Protein AF-0000000080061358 (afdb_homodimer)

Organism: NCBI:txid656916

pLDDT: mean 95.51, std 7.0, range [31.06, 98.88]

Sequence (756 aa):
MSPFTVPIRVGLIGLSAGGGWAPVSHLPYLKSSSKYTITAVCNSSIESSRKAIEQYDLEQSAEAYDSVESMCDSDTVDLVVCVVVVFSHYKLVKPAIERGKNVYVEWPLCGTTEEAKELAQLAKQKGVRTIIGFQSRVGHIHSTLQGILDSGRIGRVLASHIVGSSITPETGNRLDKRYLYFKERHAEGTKGQVTLTIYVGHTMDFVASLLGQPRTVSAQLQTTWPLVTILDGDEIIESHVPKSADDYASLHGVTSTGVKYTYVLRGGEAFQEGDGLVWDIIGEKGQIRVTGGTIMFNIGADNYKIQVKDYANGNIETIPLHEKLPLPLLAQNVGMVYEKFADGEIVPTFEDAVRRHEFLDAMFASDENGGSVQALMYMSPFTVPIRVGLIGLSAGGGWAPVSHLPYLKSSSKYTITAVCNSSIESSRKAIEQYDLEQSAEAYDSVESMCDSDTVDLVVCVVVVFSHYKLVKPAIERGKNVYVEWPLCGTTEEAKELAQLAKQKGVRTIIGFQSRVGHIHSTLQGILDSGRIGRVLASHIVGSSITPETGNRLDKRYLYFKERHAEGTKGQVTLTIYVGHTMDFVASLLGQPRTVSAQLQTTWPLVTILDGDEIIESHVPKSADDYASLHGVTSTGVKYTYVLRGGEAFQEGDGLVWDIIGEKGQIRVTGGTIMFNIGADNYKIQVKDYANGNIETIPLHEKLPLPLLAQNVGMVYEKFADGEIVPTFEDAVRRHEFLDAMFASDENGGSVQALMY

InterPro domains:
  IPR000683 Gfo/Idh/MocA-like oxidoreductase, N-terminal [PF01408] (8-134)
  IPR036291 NAD(P)-binding domain superfamily [SSF51735] (6-165)
  IPR051317 Gfo/Idh/MocA family oxidoreductases [PTHR43708] (1-310)
  IPR055080 Gal80p-like, C-terminal domain [PF22685] (147-292)

Foldseek 3Di:
DPPQQPAAEEEEEPQFLVDDQCVAAPCQLQVPDSNHAHAEYEYCDQVRQVSSCVSSVNVVHYHGYHALLVVLVDPRHQEYEYDDDQACQLVRVQNNLVSLHEYEYEPQNHQALVSLVVSQVSNVVSVHFYFYLLLLCLFQVNVLLLVCVVVCQQPAWAAKEKAFEAADVCLAQENEPVVVLQLEQDDPRHPGHPNCRNQVLNLVLSVCSRNAAFFKKFKAFAAPHQWHFYDHVVHTDDGRHGGDHTFWMWMWGAHPSGYTYIYIYGYHADPDAFFGIWMWTHGPFKIKIWTTRGSRSLQDGDDIWIWIAGPVVRDIDTDDTDDWDPGPRSHTSVSSQVVQVSVVHDHHGSVSSSSSSVVVVNRVVNNVVVRDMDGDDD/DPPQQPAAEEEEEPQFLVDDQCVAAPCQLQVPDSNHAHAEYEYCDQVRQVSSCVSSVNVVHYHGYHALLVVLVDPRHQEYEYDDDQACQLVRVQNNLVSLHEYEYEPQNHQALVSLVVSQVSNVVSVHFYFYLLLLCLFQVNVLLLVCVVVCQQPAWAAKEKAFEAADVCLAQENEPVVVLQLEQDDPRHPGHPNCSNQVLSLVLSVCSRNAAFFKKFKAFAAPHQWHFYDHVVHTDDGRHGGDHTFWMWMWGAHPSGYTYIYIYGYHADPDAFFGMWMWTHGPFKIKIWTTRGSRSLQDGDDIWIWIAGPVVRDIDTDDTDDWDPGPRSHTSVSSQVVQVSVVHDHDGSVSSSSSSVVVVNRVVNNVVVRDMDGDDD

Solvent-accessible surface area (backbone atoms only — not comparable to full-atom values): 37562 Å² total; per-residue (Å²): 124,75,77,83,70,79,48,47,22,28,26,36,32,41,54,47,63,89,47,65,67,39,63,57,22,48,41,64,40,47,74,71,37,78,62,35,40,58,29,29,30,29,28,93,33,50,66,50,12,44,46,20,31,58,71,68,72,32,69,90,53,34,45,62,21,50,40,59,59,64,50,54,71,39,94,59,49,49,34,38,37,42,49,63,64,42,80,47,31,55,77,55,48,49,54,34,35,77,63,55,29,25,38,35,34,42,63,50,65,30,40,36,54,68,56,25,44,49,52,35,51,50,27,58,75,56,69,37,58,53,33,32,52,52,28,27,64,62,20,32,66,40,52,37,52,48,51,47,60,73,68,44,69,26,47,63,68,51,37,33,42,36,41,28,12,53,51,38,54,64,46,30,48,37,30,46,62,92,49,59,63,44,37,31,39,73,36,89,78,38,83,49,37,58,47,49,51,44,56,48,44,52,39,48,49,46,49,25,74,75,55,34,52,66,30,33,31,25,18,49,70,36,58,63,48,52,45,25,30,32,20,59,83,93,40,78,74,44,69,74,38,80,32,67,22,50,35,29,42,38,37,36,37,33,19,71,73,64,25,37,38,37,40,36,42,32,39,7,72,37,93,45,90,62,55,5,23,45,32,40,40,35,22,68,40,12,34,40,41,38,38,13,39,37,46,39,57,56,51,56,59,91,60,59,44,43,33,38,35,36,62,89,78,65,49,72,44,78,54,80,71,50,77,68,58,99,52,62,64,51,13,24,23,46,34,38,44,53,54,30,51,76,70,71,44,87,64,48,26,42,65,56,43,36,54,48,40,50,49,50,52,37,36,53,51,7,34,76,57,78,27,33,63,29,79,52,85,128,123,75,78,83,69,79,49,47,22,28,25,35,32,42,54,46,63,90,47,64,66,38,64,57,22,48,40,65,39,46,72,70,38,75,62,36,39,58,30,31,30,30,28,93,32,48,65,52,11,45,45,19,32,59,70,68,71,33,70,90,52,36,46,61,22,50,41,58,58,64,49,52,69,39,94,59,49,48,33,38,37,43,47,64,64,42,80,47,31,55,76,56,48,49,54,35,37,77,65,53,29,24,38,36,34,44,64,49,65,30,40,38,55,70,56,26,46,50,53,34,50,49,27,59,75,56,68,37,58,52,33,32,53,54,29,26,64,61,19,30,69,41,51,37,51,48,51,48,60,72,67,45,67,25,46,62,68,51,36,34,43,35,40,28,12,55,50,38,54,63,47,30,48,38,30,46,62,92,48,59,63,46,36,30,39,72,37,89,78,37,82,51,35,57,48,50,51,44,55,50,43,52,39,48,48,48,50,25,76,74,55,34,50,66,29,33,32,24,19,48,69,38,61,63,47,53,45,26,31,34,19,60,83,92,41,79,75,44,70,74,38,79,33,66,21,50,36,29,42,40,37,36,36,32,20,72,72,64,25,36,38,36,40,37,43,33,38,7,70,36,93,43,90,63,57,5,23,46,33,42,41,36,21,69,39,14,34,39,39,37,36,14,38,37,45,40,58,57,50,56,57,90,59,59,45,44,33,38,34,35,64,90,77,64,49,72,45,76,54,80,72,49,80,70,59,100,51,62,64,52,13,25,21,47,34,39,45,52,53,31,50,77,71,70,44,88,65,49,25,41,65,56,43,35,55,48,39,50,49,48,52,38,34,54,51,8,34,76,55,76,26,31,61,30,79,53,85,127

Radius of gyration: 30.36 Å; Cα contacts (8 Å, |Δi|>4): 1818; chains: 2; bounding box: 56×99×65 Å

Secondary structure (DSSP, 8-state):
------PEEEEEES--TT--HHHHHTHHHHHH-SSEEEEEEE-SSHHHHHHHHHHTT-TTT-EEES-HHHHHHSSS-SEEEE-S-GGGHHHHHHHHHHTT-EEEEPSSS-SSHHHHHHHHHHHHHHT--EEES-GGGGSHHHHHHHHHHHHTTT-SEEEEEEEEE---GGGTTEEEGGGGGGG-SS-TT-SS-HHHHHHHHHHHHHHHHHH--BSEEEEEEE-S--EEEEEETTEEEEEEEE--S--EEEEEEEBTTS-EEEEEEE-S--SSTT--EEEEEEESSEEEEEEES-S-TTT--TT-EEEEEETTT--EEEPPPPP--SS-HHHHHHHHHHHHHHTT-----HHHHHHHHHHHHHHHHHHHTTT--EE---/------PEEEEEES--TT--HHHHHTHHHHHH-SSEEEEEEE-SSHHHHHHHHHHTT-TTT-EEES-HHHHHHSSS-SEEEE-S-GGGHHHHHHHHHHTT-EEEEPSSS-SSHHHHHHHHHHHHHHT--EEES-GGGGSHHHHHHHHHHHHTTT-SEEEEEEEEE---GGGTTEEEGGGGGGG-SS-TT-SS-HHHHHHHHHHHHHHHHHH--BSEEEEEEE-S--EEEEEETTEEEEEEEE--S--EEEEEEEBTTS-EEEEEEE-S--SSTT--EEEEEEESSEEEEEEES-S-TTT--TT-EEEEEETTT--EEEPPPPP--SS-HHHHHHHHHHHHHHTT-----HHHHHHHHHHHHHHHHHHHTTT--EE---

Nearest PDB structures (foldseek):
  4gqa-assembly2_D  TM=7.804E-01  e=1.944E-25  Klebsiella pneumoniae 342
  4koa-assembly1_A-2  TM=8.434E-01  e=1.026E-23  Sinorhizobium meliloti 1021
  4gqa-assembly2_C-3  TM=7.659E-01  e=4.787E-25  Klebsiella pneumoniae 342
  4gqa-assembly1_A-2  TM=7.632E-01  e=2.425E-24  Klebsiella pneumoniae 342
  1rye-assembly1_D  TM=8.302E-01  e=4.893E-23  Zymomonas mobilis

Structure (mmCIF, N/CA/C/O backbone):
data_AF-0000000080061358-model_v1
#
loop_
_entity.id
_entity.type
_entity.pdbx_description
1 polymer 'Uncharacterized protein'
#
loop_
_atom_site.group_PDB
_atom_site.id
_atom_site.type_symbol
_atom_site.label_atom_id
_atom_site.label_alt_id
_atom_site.label_comp_id
_atom_site.label_asym_id
_atom_site.label_entity_id
_atom_site.label_seq_id
_atom_site.pdbx_PDB_ins_code
_atom_site.Cartn_x
_atom_site.Cartn_y
_atom_site.Cartn_z
_atom_site.occupancy
_atom_site.B_iso_or_equiv
_atom_site.auth_seq_id
_atom_site.auth_comp_id
_atom_site.auth_asym_id
_atom_site.auth_atom_id
_atom_site.pdbx_PDB_model_num
ATOM 1 N N . MET A 1 1 ? -26.75 46.281 5.309 1 31.06 1 MET A N 1
ATOM 2 C CA . MET A 1 1 ? -25.391 46.469 5.816 1 31.06 1 MET A CA 1
ATOM 3 C C . MET A 1 1 ? -24.938 45.25 6.594 1 31.06 1 MET A C 1
ATOM 5 O O . MET A 1 1 ? -25.609 44.781 7.52 1 31.06 1 MET A O 1
ATOM 9 N N . SER A 1 2 ? -24.344 44.281 6.031 1 40.25 2 SER A N 1
ATOM 10 C CA . SER A 1 2 ? -24.078 43.031 6.711 1 40.25 2 SER A CA 1
ATOM 11 C C . SER A 1 2 ? -23.578 43.25 8.133 1 40.25 2 SER A C 1
ATOM 13 O O . SER A 1 2 ? -22.797 44.188 8.375 1 40.25 2 SER A O 1
ATOM 15 N N . PRO A 1 3 ? -24.297 43 9.133 1 43.53 3 PRO A N 1
ATOM 16 C CA . PRO A 1 3 ? -23.891 43.438 10.469 1 43.53 3 PRO A CA 1
ATOM 17 C C . PRO A 1 3 ? -22.375 43.469 10.641 1 43.53 3 PRO A C 1
ATOM 19 O O . PRO A 1 3 ? -21.656 42.656 10.055 1 43.53 3 PRO A O 1
ATOM 22 N N . PHE A 1 4 ? -21.688 44.656 10.578 1 47.78 4 PHE A N 1
ATOM 23 C CA . PHE A 1 4 ? -20.281 44.969 10.703 1 47.78 4 PHE A CA 1
ATOM 24 C C . PHE A 1 4 ? -19.609 44.094 11.75 1 47.78 4 PHE A C 1
ATOM 26 O O . PHE A 1 4 ? -19.797 44.312 12.953 1 47.78 4 PHE A O 1
ATOM 33 N N . THR A 1 5 ? -19.422 42.75 11.578 1 65.25 5 THR A N 1
ATOM 34 C CA . THR A 1 5 ? -18.828 41.875 12.586 1 65.25 5 THR A CA 1
ATOM 35 C C . THR A 1 5 ? -17.391 42.312 12.898 1 65.25 5 THR A C 1
ATOM 37 O O . THR A 1 5 ? -16.625 42.656 12 1 65.25 5 THR A O 1
ATOM 40 N N . VAL A 1 6 ? -17.078 42.875 14.156 1 87.69 6 VAL A N 1
ATOM 41 C CA . VAL A 1 6 ? -15.773 43.25 14.68 1 87.69 6 VAL A CA 1
ATOM 42 C C . VAL A 1 6 ? -14.734 42.188 14.352 1 87.69 6 VAL A C 1
ATOM 44 O O . VAL A 1 6 ? -14.953 41 14.609 1 87.69 6 VAL A O 1
ATOM 47 N N . PRO A 1 7 ? -13.68 42.656 13.625 1 96.12 7 PRO A N 1
ATOM 48 C CA . PRO A 1 7 ? -12.656 41.688 13.281 1 96.12 7 PRO A CA 1
ATOM 49 C C . PRO A 1 7 ? -12.062 41 14.516 1 96.12 7 PRO A C 1
ATOM 51 O O . PRO A 1 7 ? -11.93 41.625 15.57 1 96.12 7 PRO A O 1
ATOM 54 N N . ILE A 1 8 ? -11.758 39.75 14.375 1 98.19 8 ILE A N 1
ATOM 55 C CA . ILE A 1 8 ? -11.023 39 15.398 1 98.19 8 ILE A CA 1
ATOM 56 C C . ILE A 1 8 ? -9.586 39.5 15.469 1 98.19 8 ILE A C 1
ATOM 58 O O . ILE A 1 8 ? -8.883 39.531 14.453 1 98.19 8 ILE A O 1
ATOM 62 N N . ARG A 1 9 ? -9.148 40 16.609 1 98.56 9 ARG A N 1
ATOM 63 C CA . ARG A 1 9 ? -7.801 40.5 16.797 1 98.56 9 ARG A CA 1
ATOM 64 C C . ARG A 1 9 ? -6.824 39.375 17.125 1 98.56 9 ARG A C 1
ATOM 66 O O . ARG A 1 9 ? -6.988 38.688 18.109 1 98.56 9 ARG A O 1
ATOM 73 N N . VAL A 1 10 ? -5.773 39.312 16.25 1 98.75 10 VAL A N 1
ATOM 74 C CA . VAL A 1 10 ? -4.891 38.125 16.281 1 98.75 10 VAL A CA 1
ATOM 75 C C . VAL A 1 10 ? -3.535 38.531 16.859 1 98.75 10 VAL A C 1
ATOM 77 O O . VAL A 1 10 ? -2.945 39.531 16.453 1 98.75 10 VAL A O 1
ATOM 80 N N . GLY A 1 11 ? -3.098 37.781 17.859 1 98.81 11 GLY A N 1
ATOM 81 C CA . GLY A 1 11 ? -1.704 37.812 18.281 1 98.81 11 GLY A CA 1
ATOM 82 C C . GLY A 1 11 ? -0.907 36.625 17.719 1 98.81 11 GLY A C 1
ATOM 83 O O . GLY A 1 11 ? -1.215 35.469 18.016 1 98.81 11 GLY A O 1
ATOM 84 N N . LEU A 1 12 ? 0.214 36.938 17 1 98.62 12 LEU A N 1
ATOM 85 C CA . LEU A 1 12 ? 1.03 35.906 16.375 1 98.62 12 LEU A CA 1
ATOM 86 C C . LEU A 1 12 ? 2.285 35.625 17.188 1 98.62 12 LEU A C 1
ATOM 88 O O . LEU A 1 12 ? 3.037 36.562 17.516 1 98.62 12 LEU A O 1
ATOM 92 N N . ILE A 1 13 ? 2.432 34.375 17.516 1 98.44 13 ILE A N 1
ATOM 93 C CA . ILE A 1 13 ? 3.68 33.906 18.109 1 98.44 13 ILE A CA 1
ATOM 94 C C . ILE A 1 13 ? 4.535 33.188 17.062 1 98.44 13 ILE A C 1
ATOM 96 O O . ILE A 1 13 ? 4.113 32.188 16.469 1 98.44 13 ILE A O 1
ATOM 100 N N . GLY A 1 14 ? 5.719 33.719 16.781 1 96.88 14 GLY A N 1
ATOM 101 C CA . GLY A 1 14 ? 6.641 33 15.922 1 96.88 14 GLY A CA 1
ATOM 102 C C . GLY A 1 14 ? 6.676 33.531 14.5 1 96.88 14 GLY A C 1
ATOM 103 O O . GLY A 1 14 ? 7.102 32.844 13.578 1 96.88 14 GLY A O 1
ATOM 104 N N . LEU A 1 15 ? 6.156 34.719 14.25 1 97.56 15 LEU A N 1
ATOM 105 C CA . LEU A 1 15 ? 6.352 35.375 12.961 1 97.56 15 LEU A CA 1
ATOM 106 C C . LEU A 1 15 ? 7.777 35.906 12.836 1 97.56 15 LEU A C 1
ATOM 108 O O . LEU A 1 15 ? 8.133 36.906 13.477 1 97.56 15 LEU A O 1
ATOM 112 N N . SER A 1 16 ? 8.484 35.25 11.984 1 94.5 16 SER A N 1
ATOM 113 C CA . SER A 1 16 ? 9.891 35.625 11.828 1 94.5 16 SER A CA 1
ATOM 114 C C . SER A 1 16 ? 10.102 36.5 10.594 1 94.5 16 SER A C 1
ATOM 116 O O . SER A 1 16 ? 9.539 36.219 9.531 1 94.5 16 SER A O 1
ATOM 118 N N . ALA A 1 17 ? 11 37.5 10.711 1 95 17 ALA A N 1
ATOM 119 C CA . ALA A 1 17 ? 11.352 38.344 9.578 1 95 17 ALA A CA 1
ATOM 120 C C . ALA A 1 17 ? 12.148 37.562 8.539 1 95 17 ALA A C 1
ATOM 122 O O . ALA A 1 17 ? 12.203 37.938 7.367 1 95 17 ALA A O 1
ATOM 123 N N . GLY A 1 18 ? 12.758 36.469 8.953 1 89.62 18 GLY A N 1
ATOM 124 C CA . GLY A 1 18 ? 13.578 35.656 8.078 1 89.62 18 GLY A CA 1
ATOM 125 C C . GLY A 1 18 ? 12.789 34.625 7.312 1 89.62 18 GLY A C 1
ATOM 126 O O . GLY A 1 18 ? 13.367 33.781 6.617 1 89.62 18 GLY A O 1
ATOM 127 N N . GLY A 1 19 ? 11.508 34.656 7.438 1 90.44 19 GLY A N 1
ATOM 128 C CA . GLY A 1 19 ? 10.68 33.688 6.734 1 90.44 19 GLY A CA 1
ATOM 129 C C . GLY A 1 19 ? 10.172 32.594 7.633 1 90.44 19 GLY A C 1
ATOM 130 O O . GLY A 1 19 ? 10.016 32.781 8.836 1 90.44 19 GLY A O 1
ATOM 131 N N . GLY A 1 20 ? 9.773 31.453 6.926 1 89.56 20 GLY A N 1
ATOM 132 C CA . GLY A 1 20 ? 9.219 30.328 7.66 1 89.56 20 GLY A CA 1
ATOM 133 C C . GLY A 1 20 ? 7.77 30.047 7.301 1 89.56 20 GLY A C 1
ATOM 134 O O . GLY A 1 20 ? 7.27 30.531 6.285 1 89.56 20 GLY A O 1
ATOM 135 N N . TRP A 1 21 ? 7.188 29.25 8.172 1 92.94 21 TRP A N 1
ATOM 136 C CA . TRP A 1 21 ? 5.852 28.734 7.887 1 92.94 21 TRP A CA 1
ATOM 137 C C . TRP A 1 21 ? 4.809 29.844 8 1 92.94 21 TRP A C 1
ATOM 139 O O . TRP A 1 21 ? 3.926 29.953 7.145 1 92.94 21 TRP A O 1
ATOM 149 N N . ALA A 1 22 ? 4.883 30.703 8.984 1 96.25 22 ALA A N 1
ATOM 150 C CA . ALA A 1 22 ? 3.854 31.703 9.289 1 96.25 22 ALA A CA 1
ATOM 151 C C . ALA A 1 22 ? 3.652 32.656 8.117 1 96.25 22 ALA A C 1
ATOM 153 O O . ALA A 1 22 ? 2.521 32.875 7.672 1 96.25 22 ALA A O 1
ATOM 154 N N . PRO A 1 23 ? 4.695 33.219 7.52 1 97.12 23 PRO A N 1
ATOM 155 C CA . PRO A 1 23 ? 4.508 34.188 6.441 1 97.12 23 PRO A CA 1
ATOM 156 C C . PRO A 1 23 ? 3.881 33.562 5.191 1 97.12 23 PRO A C 1
ATOM 158 O O . PRO A 1 23 ? 3.195 34.25 4.434 1 97.12 23 PRO A O 1
ATOM 161 N N . VAL A 1 24 ? 4.043 32.25 4.98 1 96.56 24 VAL A N 1
ATOM 162 C CA . VAL A 1 24 ? 3.619 31.688 3.705 1 96.56 24 VAL A CA 1
ATOM 163 C C . VAL A 1 24 ? 2.264 31 3.869 1 96.56 24 VAL A C 1
ATOM 165 O O . VAL A 1 24 ? 1.538 30.812 2.891 1 96.56 24 VAL A O 1
ATOM 168 N N . SER A 1 25 ? 1.917 30.641 5.07 1 97.81 25 SER A N 1
ATOM 169 C CA . SER A 1 25 ? 0.694 29.875 5.262 1 97.81 25 SER A CA 1
ATOM 170 C C . SER A 1 25 ? -0.388 30.703 5.934 1 97.81 25 SER A C 1
ATOM 172 O O . SER A 1 25 ? -1.566 30.609 5.586 1 97.81 25 SER A O 1
ATOM 174 N N . HIS A 1 26 ? -0.064 31.609 6.895 1 98.62 26 HIS A N 1
ATOM 175 C CA . HIS A 1 26 ? -1.048 32.344 7.688 1 98.62 26 HIS A CA 1
ATOM 176 C C . HIS A 1 26 ? -1.238 33.75 7.168 1 98.62 26 HIS A C 1
ATOM 178 O O . HIS A 1 26 ? -2.371 34.219 7.004 1 98.62 26 HIS A O 1
ATOM 184 N N . LEU A 1 27 ? -0.173 34.438 6.836 1 98.44 27 LEU A N 1
ATOM 185 C CA . LEU A 1 27 ? -0.199 35.875 6.578 1 98.44 27 LEU A CA 1
ATOM 186 C C . LEU A 1 27 ? -1.035 36.188 5.344 1 98.44 27 LEU A C 1
ATOM 188 O O . LEU A 1 27 ? -1.778 37.156 5.324 1 98.44 27 LEU A O 1
ATOM 192 N N . PRO A 1 28 ? -0.91 35.344 4.262 1 98.25 28 PRO A N 1
ATOM 193 C CA . PRO A 1 28 ? -1.668 35.688 3.061 1 98.25 28 PRO A CA 1
ATOM 194 C C . PRO A 1 28 ? -3.162 35.875 3.332 1 98.25 28 PRO A C 1
ATOM 196 O O . PRO A 1 28 ? -3.789 36.781 2.82 1 98.25 28 PRO A O 1
ATOM 199 N N . TYR A 1 29 ? -3.729 35.031 4.125 1 98.31 29 TYR A N 1
ATOM 200 C CA . TYR A 1 29 ? -5.145 35.156 4.449 1 98.31 29 TYR A CA 1
ATOM 201 C C . TYR A 1 29 ? -5.383 36.281 5.438 1 98.31 29 TYR A C 1
ATOM 203 O O . TYR A 1 29 ? -6.27 37.125 5.234 1 98.31 29 TYR A O 1
ATOM 211 N N . LEU A 1 30 ? -4.574 36.344 6.504 1 98.25 30 LEU A N 1
ATOM 212 C CA . LEU A 1 30 ? -4.801 37.312 7.594 1 98.25 30 LEU A CA 1
ATOM 213 C C . LEU A 1 30 ? -4.668 38.75 7.105 1 98.25 30 LEU A C 1
ATOM 215 O O . LEU A 1 30 ? -5.352 39.625 7.605 1 98.25 30 LEU A O 1
ATOM 219 N N . LYS A 1 31 ? -3.838 38.938 6.137 1 97.25 31 LYS A N 1
ATOM 220 C CA . LYS A 1 31 ? -3.609 40.281 5.629 1 97.25 31 LYS A CA 1
ATOM 221 C C . LYS A 1 31 ? -4.703 40.688 4.648 1 97.25 31 LYS A C 1
ATOM 223 O O . LYS A 1 31 ? -4.914 41.875 4.41 1 97.25 31 LYS A O 1
ATOM 228 N N . SER A 1 32 ? -5.371 39.75 4.098 1 95.81 32 SER A N 1
ATOM 229 C CA . SER A 1 32 ? -6.336 40.062 3.051 1 95.81 32 SER A CA 1
ATOM 230 C C . SER A 1 32 ? -7.766 39.969 3.572 1 95.81 32 SER A C 1
ATOM 232 O O . SER A 1 32 ? -8.711 40.312 2.871 1 95.81 32 SER A O 1
ATOM 234 N N . SER A 1 33 ? -7.922 39.531 4.734 1 95.69 33 SER A N 1
ATOM 235 C CA . SER A 1 33 ? -9.25 39.25 5.266 1 95.69 33 SER A CA 1
ATOM 236 C C . SER A 1 33 ? -9.789 40.438 6.059 1 95.69 33 SER A C 1
ATOM 238 O O . SER A 1 33 ? -9.031 41.094 6.781 1 95.69 33 SER A O 1
ATOM 240 N N . SER A 1 34 ? -11.117 40.688 5.977 1 96.25 34 SER A N 1
ATOM 241 C CA . SER A 1 34 ? -11.766 41.719 6.812 1 96.25 34 SER A CA 1
ATOM 242 C C . SER A 1 34 ? -12.258 41.094 8.117 1 96.25 34 SER A C 1
ATOM 244 O O . SER A 1 34 ? -12.68 41.812 9.023 1 96.25 34 SER A O 1
ATOM 246 N N . LYS A 1 35 ? -12.109 39.781 8.195 1 97.69 35 LYS A N 1
ATOM 247 C CA . LYS A 1 35 ? -12.625 39.094 9.375 1 97.69 35 LYS A CA 1
ATOM 248 C C . LYS A 1 35 ? -11.594 39.094 10.5 1 97.69 35 LYS A C 1
ATOM 250 O O . LYS A 1 35 ? -11.914 38.781 11.648 1 97.69 35 LYS A O 1
ATOM 255 N N . TYR A 1 36 ? -10.367 39.438 10.125 1 98.25 36 TYR A N 1
ATOM 256 C CA . TYR A 1 36 ? -9.281 39.406 11.086 1 98.25 36 TYR A CA 1
ATOM 257 C C . TYR A 1 36 ? -8.422 40.656 11.008 1 98.25 36 TYR A C 1
ATOM 259 O O . TYR A 1 36 ? -8.375 41.312 9.969 1 98.25 36 TYR A O 1
ATOM 267 N N . THR A 1 37 ? -7.762 40.969 12.086 1 98.12 37 THR A N 1
ATOM 268 C CA . THR A 1 37 ? -6.719 42 12.141 1 98.12 37 THR A CA 1
ATOM 269 C C . THR A 1 37 ? -5.57 41.531 13.039 1 98.12 37 THR A C 1
ATOM 271 O O . THR A 1 37 ? -5.797 41.094 14.172 1 98.12 37 THR A O 1
ATOM 274 N N . ILE A 1 38 ? -4.34 41.562 12.508 1 98.62 38 ILE A N 1
ATOM 275 C CA . ILE A 1 38 ? -3.18 41.281 13.336 1 98.62 38 ILE A CA 1
ATOM 276 C C . ILE A 1 38 ? -2.881 42.438 14.266 1 98.62 38 ILE A C 1
ATOM 278 O O . ILE A 1 38 ? -2.582 43.562 13.797 1 98.62 38 ILE A O 1
ATOM 282 N N . THR A 1 39 ? -2.895 42.188 15.562 1 98.62 39 THR A N 1
ATOM 283 C CA . THR A 1 39 ? -2.752 43.312 16.484 1 98.62 39 THR A CA 1
ATOM 284 C C . THR A 1 39 ? -1.507 43.125 17.359 1 98.62 39 THR A C 1
ATOM 286 O O . THR A 1 39 ? -1.089 44.062 18.047 1 98.62 39 THR A O 1
ATOM 289 N N . ALA A 1 40 ? -0.923 41.969 17.312 1 98.75 40 ALA A N 1
ATOM 290 C CA . ALA A 1 40 ? 0.249 41.719 18.141 1 98.75 40 ALA A CA 1
ATOM 291 C C . ALA A 1 40 ? 1.165 40.688 17.484 1 98.75 40 ALA A C 1
ATOM 293 O O . ALA A 1 40 ? 0.693 39.75 16.828 1 98.75 40 ALA A O 1
ATOM 294 N N . VAL A 1 41 ? 2.459 40.875 17.656 1 98.69 41 VAL A N 1
ATOM 295 C CA . VAL A 1 41 ? 3.49 39.906 17.281 1 98.69 41 VAL A CA 1
ATOM 296 C C . VAL A 1 41 ? 4.41 39.656 18.469 1 98.69 41 VAL A C 1
ATOM 298 O O . VAL A 1 41 ? 4.895 40.594 19.109 1 98.69 41 VAL A O 1
ATOM 301 N N . CYS A 1 42 ? 4.566 38.375 18.766 1 98.62 42 CYS A N 1
ATOM 302 C CA . CYS A 1 42 ? 5.41 37.969 19.891 1 98.62 42 CYS A CA 1
ATOM 303 C C . CYS A 1 42 ? 6.512 37 19.422 1 98.62 42 CYS A C 1
ATOM 305 O O . CYS A 1 42 ? 6.227 35.938 18.922 1 98.62 42 CYS A O 1
ATOM 307 N N . ASN A 1 43 ? 7.73 37.375 19.578 1 97.62 43 ASN A N 1
ATOM 308 C CA . ASN A 1 43 ? 8.906 36.562 19.328 1 97.62 43 ASN A CA 1
ATOM 309 C C . ASN A 1 43 ? 9.812 36.5 20.562 1 97.62 43 ASN A C 1
ATOM 311 O O . ASN A 1 43 ? 9.367 36.781 21.688 1 97.62 43 ASN A O 1
ATOM 315 N N . SER A 1 44 ? 10.977 35.906 20.359 1 95.5 44 SER A N 1
ATOM 316 C CA . SER A 1 44 ? 11.875 35.656 21.484 1 95.5 44 SER A CA 1
ATOM 317 C C . SER A 1 44 ? 12.445 36.969 22.031 1 95.5 44 SER A C 1
ATOM 319 O O . SER A 1 44 ? 12.938 37 23.156 1 95.5 44 SER A O 1
ATOM 321 N N . SER A 1 45 ? 12.398 38.094 21.188 1 97.5 45 SER A N 1
ATOM 322 C CA . SER A 1 45 ? 12.812 39.438 21.625 1 97.5 45 SER A CA 1
ATOM 323 C C . SER A 1 45 ? 11.922 40.5 21.031 1 97.5 45 SER A C 1
ATOM 325 O O . SER A 1 45 ? 11.289 40.312 19.984 1 97.5 45 SER A O 1
ATOM 327 N N . ILE A 1 46 ? 11.961 41.656 21.719 1 97.94 46 ILE A N 1
ATOM 328 C CA . ILE A 1 46 ? 11.18 42.781 21.219 1 97.94 46 ILE A CA 1
ATOM 329 C C . ILE A 1 46 ? 11.711 43.219 19.859 1 97.94 46 ILE A C 1
ATOM 331 O O . ILE A 1 46 ? 10.93 43.594 18.969 1 97.94 46 ILE A O 1
ATOM 335 N N . GLU A 1 47 ? 13.008 43.125 19.719 1 98.19 47 GLU A N 1
ATOM 336 C CA . GLU A 1 47 ? 13.648 43.5 18.469 1 98.19 47 GLU A CA 1
ATOM 337 C C . GLU A 1 47 ? 13.195 42.594 17.328 1 98.19 47 GLU A C 1
ATOM 339 O O . GLU A 1 47 ? 12.883 43.062 16.234 1 98.19 47 GLU A O 1
ATOM 344 N N . SER A 1 48 ? 13.172 41.312 17.578 1 97.69 48 SER A N 1
ATOM 345 C CA . SER A 1 48 ? 12.75 40.344 16.547 1 97.69 48 SER A CA 1
ATOM 346 C C . SER A 1 48 ? 11.281 40.562 16.172 1 97.69 48 SER A C 1
ATOM 348 O O . SER A 1 48 ? 10.914 40.438 15.008 1 97.69 48 SER A O 1
ATOM 350 N N . SER A 1 49 ? 10.469 40.906 17.125 1 98.5 49 SER A N 1
ATOM 351 C CA . SER A 1 49 ? 9.07 41.188 16.859 1 98.5 49 SER A CA 1
ATOM 352 C C . SER A 1 49 ? 8.922 42.469 16.016 1 98.5 49 SER A C 1
ATOM 354 O O . SER A 1 49 ? 8.133 42.469 15.07 1 98.5 49 SER A O 1
ATOM 356 N N . ARG A 1 50 ? 9.672 43.438 16.359 1 98.56 50 ARG A N 1
ATOM 357 C CA . ARG A 1 50 ? 9.633 44.688 15.602 1 98.56 50 ARG A CA 1
ATOM 358 C C . ARG A 1 50 ? 10.086 44.469 14.164 1 98.56 50 ARG A C 1
ATOM 360 O O . ARG A 1 50 ? 9.484 45.031 13.234 1 98.56 50 ARG A O 1
ATOM 367 N N . LYS A 1 51 ? 11.102 43.688 14.016 1 98.44 51 LYS A N 1
ATOM 368 C CA . LYS A 1 51 ? 11.609 43.406 12.68 1 98.44 51 LYS A CA 1
ATOM 369 C C . LYS A 1 51 ? 10.547 42.688 11.836 1 98.44 51 LYS A C 1
ATOM 371 O O . LYS A 1 51 ? 10.398 42.969 10.648 1 98.44 51 LYS A O 1
ATOM 376 N N . ALA A 1 52 ? 9.844 41.781 12.422 1 98.44 52 ALA A N 1
ATOM 377 C CA . ALA A 1 52 ? 8.781 41.094 11.711 1 98.44 52 ALA A CA 1
ATOM 378 C C . ALA A 1 52 ? 7.656 42.031 11.32 1 98.44 52 ALA A C 1
ATOM 380 O O . ALA A 1 52 ? 7.164 42 10.195 1 98.44 52 ALA A O 1
ATOM 381 N N . ILE A 1 53 ? 7.277 42.875 12.211 1 98.56 53 ILE A N 1
ATOM 382 C CA . ILE A 1 53 ? 6.219 43.844 11.977 1 98.56 53 ILE A CA 1
ATOM 383 C C . ILE A 1 53 ? 6.586 44.75 10.789 1 98.56 53 ILE A C 1
ATOM 385 O O . ILE A 1 53 ? 5.758 45 9.914 1 98.56 53 ILE A O 1
ATOM 389 N N . GLU A 1 54 ? 7.832 45.156 10.805 1 98.38 54 GLU A N 1
ATOM 390 C CA . GLU A 1 54 ? 8.32 46 9.711 1 98.38 54 GLU A CA 1
ATOM 391 C C . GLU A 1 54 ? 8.375 45.219 8.406 1 98.38 54 GLU A C 1
ATOM 393 O O . GLU A 1 54 ? 7.887 45.688 7.375 1 98.38 54 GLU A O 1
ATOM 398 N N . GLN A 1 55 ? 8.914 44.031 8.469 1 98.31 55 GLN A N 1
ATOM 399 C CA . GLN A 1 55 ? 9.109 43.188 7.289 1 98.31 55 GLN A CA 1
ATOM 400 C C . GLN A 1 55 ? 7.789 42.906 6.578 1 98.31 55 GLN A C 1
ATOM 402 O O . GLN A 1 55 ? 7.746 42.844 5.348 1 98.31 55 GLN A O 1
ATOM 407 N N . TYR A 1 56 ? 6.723 42.812 7.348 1 98.31 56 TYR A N 1
ATOM 408 C CA . TYR A 1 56 ? 5.469 42.375 6.75 1 98.31 56 TYR A CA 1
ATOM 409 C C . TYR A 1 56 ? 4.426 43.469 6.777 1 98.31 56 TYR A C 1
ATOM 411 O O . TYR A 1 56 ? 3.227 43.219 6.668 1 98.31 56 TYR A O 1
ATOM 419 N N . ASP A 1 57 ? 4.828 44.75 7.008 1 97.81 57 ASP A N 1
ATOM 420 C CA . ASP A 1 57 ? 4.023 45.969 6.91 1 97.81 57 ASP A CA 1
ATOM 421 C C . ASP A 1 57 ? 2.824 45.906 7.855 1 97.81 57 ASP A C 1
ATOM 423 O O . ASP A 1 57 ? 1.69 46.156 7.445 1 97.81 57 ASP A O 1
ATOM 427 N N . LEU A 1 58 ? 3.127 45.625 9.148 1 98.31 58 LEU A N 1
ATOM 428 C CA . LEU A 1 58 ? 2.066 45.469 10.141 1 98.31 58 LEU A CA 1
ATOM 429 C C . LEU A 1 58 ? 2.1 46.625 11.141 1 98.31 58 LEU A C 1
ATOM 431 O O . LEU A 1 58 ? 1.448 46.562 12.188 1 98.31 58 LEU A O 1
ATOM 435 N N . GLU A 1 59 ? 2.73 47.719 10.852 1 96.44 59 GLU A N 1
ATOM 436 C CA . GLU A 1 59 ? 3.01 48.781 11.805 1 96.44 59 GLU A CA 1
ATOM 437 C C . GLU A 1 59 ? 1.727 49.5 12.234 1 96.44 59 GLU A C 1
ATOM 439 O O . GLU A 1 59 ? 1.637 50 13.352 1 96.44 59 GLU A O 1
ATOM 444 N N . GLN A 1 60 ? 0.81 49.5 11.469 1 96.44 60 GLN A N 1
ATOM 445 C CA . GLN A 1 60 ? -0.396 50.281 11.727 1 96.44 60 GLN A CA 1
ATOM 446 C C . GLN A 1 60 ? -1.332 49.562 12.68 1 96.44 60 GLN A C 1
ATOM 448 O O . GLN A 1 60 ? -2.221 50.156 13.281 1 96.44 60 GLN A O 1
ATOM 453 N N . SER A 1 61 ? -1.103 48.312 12.836 1 96.81 61 SER A N 1
ATOM 454 C CA . SER A 1 61 ? -2.121 47.562 13.562 1 96.81 61 SER A CA 1
ATOM 455 C C . SER A 1 61 ? -1.497 46.719 14.672 1 96.81 61 SER A C 1
ATOM 457 O O . SER A 1 61 ? -2.178 46.344 15.625 1 96.81 61 SER A O 1
ATOM 459 N N . ALA A 1 62 ? -0.167 46.406 14.57 1 98.38 62 ALA A N 1
ATOM 460 C CA . ALA A 1 62 ? 0.386 45.406 15.461 1 98.38 62 ALA A CA 1
ATOM 461 C C . ALA A 1 62 ? 1.409 46 16.422 1 98.38 62 ALA A C 1
ATOM 463 O O . ALA A 1 62 ? 2.189 46.875 16.031 1 98.38 62 ALA A O 1
ATOM 464 N N . GLU A 1 63 ? 1.396 45.562 17.609 1 98.44 63 GLU A N 1
ATOM 465 C CA . GLU A 1 63 ? 2.396 45.906 18.609 1 98.44 63 GLU A CA 1
ATOM 466 C C . GLU A 1 63 ? 3.361 44.75 18.859 1 98.44 63 GLU A C 1
ATOM 468 O O . GLU A 1 63 ? 2.982 43.594 18.734 1 98.44 63 GLU A O 1
ATOM 473 N N . ALA A 1 64 ? 4.598 45.094 19.234 1 98.56 64 ALA A N 1
ATOM 474 C CA . ALA A 1 64 ? 5.645 44.094 19.469 1 98.56 64 ALA A CA 1
ATOM 475 C C . ALA A 1 64 ? 5.66 43.625 20.922 1 98.56 64 ALA A C 1
ATOM 477 O O . ALA A 1 64 ? 5.559 44.438 21.828 1 98.56 64 ALA A O 1
ATOM 478 N N . TYR A 1 65 ? 5.781 42.375 21.094 1 98.5 65 TYR A N 1
ATOM 479 C CA . TYR A 1 65 ? 5.895 41.75 22.422 1 98.5 65 TYR A CA 1
ATOM 480 C C . TYR A 1 65 ? 7.043 40.75 22.469 1 98.5 65 TYR A C 1
ATOM 482 O O . TYR A 1 65 ? 7.477 40.25 21.438 1 98.5 65 TYR A O 1
ATOM 490 N N . ASP A 1 66 ? 7.543 40.438 23.703 1 97.44 66 ASP A N 1
ATOM 491 C CA . ASP A 1 66 ? 8.57 39.406 23.875 1 97.44 66 ASP A CA 1
ATOM 492 C C . ASP A 1 66 ? 8.141 38.375 24.922 1 97.44 66 ASP A C 1
ATOM 494 O O . ASP A 1 66 ? 8.953 37.562 25.375 1 97.44 66 ASP A O 1
ATOM 498 N N . SER A 1 67 ? 6.879 38.531 25.297 1 97.44 67 SER A N 1
ATOM 499 C CA . SER A 1 67 ? 6.297 37.5 26.172 1 97.44 67 SER A CA 1
ATOM 500 C C . SER A 1 67 ? 4.82 37.281 25.859 1 97.44 67 SER A C 1
ATOM 502 O O . SER A 1 67 ? 4.09 38.25 25.594 1 97.44 67 SER A O 1
ATOM 504 N N . VAL A 1 68 ? 4.461 36.062 25.938 1 98.19 68 VAL A N 1
ATOM 505 C CA . VAL A 1 68 ? 3.072 35.688 25.656 1 98.19 68 VAL A CA 1
ATOM 506 C C . VAL A 1 68 ? 2.166 36.25 26.766 1 98.19 68 VAL A C 1
ATOM 508 O O . VAL A 1 68 ? 1.05 36.688 26.484 1 98.19 68 VAL A O 1
ATOM 511 N N . GLU A 1 69 ? 2.646 36.281 27.969 1 97.88 69 GLU A N 1
ATOM 512 C CA . GLU A 1 69 ? 1.896 36.812 29.094 1 97.88 69 GLU A CA 1
ATOM 513 C C . GLU A 1 69 ? 1.525 38.281 28.859 1 97.88 69 GLU A C 1
ATOM 515 O O . GLU A 1 69 ? 0.354 38.656 28.953 1 97.88 69 GLU A O 1
ATOM 520 N N . SER A 1 70 ? 2.566 39.062 28.516 1 97.81 70 SER A N 1
ATOM 521 C CA . SER A 1 70 ? 2.322 40.5 28.297 1 97.81 70 SER A CA 1
ATOM 522 C C . SER A 1 70 ? 1.397 40.719 27.109 1 97.81 70 SER A C 1
ATOM 524 O O . SER A 1 70 ? 0.536 41.594 27.141 1 97.81 70 SER A O 1
ATOM 526 N N . MET A 1 71 ? 1.61 39.938 26.078 1 98.31 71 MET A N 1
ATOM 527 C CA . MET A 1 71 ? 0.767 40.031 24.891 1 98.31 71 MET A CA 1
ATOM 528 C C . MET A 1 71 ? -0.69 39.719 25.234 1 98.31 71 MET A C 1
ATOM 530 O O . MET A 1 71 ? -1.59 40.469 24.828 1 98.31 71 MET A O 1
ATOM 534 N N . CYS A 1 72 ? -0.92 38.719 26.094 1 97.88 72 CYS A N 1
ATOM 535 C CA . CYS A 1 72 ? -2.273 38.281 26.391 1 97.88 72 CYS A CA 1
ATOM 536 C C . CYS A 1 72 ? -2.895 39.125 27.5 1 97.88 72 CYS A C 1
ATOM 538 O O . CYS A 1 72 ? -4.109 39.094 27.703 1 97.88 72 CYS A O 1
ATOM 540 N N . ASP A 1 73 ? -2.102 39.844 28.25 1 97.12 73 ASP A N 1
ATOM 541 C CA . ASP A 1 73 ? -2.617 40.781 29.234 1 97.12 73 ASP A CA 1
ATOM 542 C C . ASP A 1 73 ? -3.178 42.031 28.578 1 97.12 73 ASP A C 1
ATOM 544 O O . ASP A 1 73 ? -3.914 42.812 29.203 1 97.12 73 ASP A O 1
ATOM 548 N N . SER A 1 74 ? -2.754 42.188 27.359 1 93.31 74 SER A N 1
ATOM 549 C CA . SER A 1 74 ? -3.334 43.281 26.594 1 93.31 74 SER A CA 1
ATOM 550 C C . SER A 1 74 ? -4.793 43 26.25 1 93.31 74 SER A C 1
ATOM 552 O O . SER A 1 74 ? -5.219 41.844 26.188 1 93.31 74 SER A O 1
ATOM 554 N N . ASP A 1 75 ? -5.594 44.094 26 1 93.62 75 ASP A N 1
ATOM 555 C CA . ASP A 1 75 ? -7 43.938 25.641 1 93.62 75 ASP A CA 1
ATOM 556 C C . ASP A 1 75 ? -7.18 44 24.125 1 93.62 75 ASP A C 1
ATOM 558 O O . ASP A 1 75 ? -8.297 44.188 23.625 1 93.62 75 ASP A O 1
ATOM 562 N N . THR A 1 76 ? -6.125 43.688 23.422 1 96.25 76 THR A N 1
ATOM 563 C CA . THR A 1 76 ? -6.203 43.875 21.969 1 96.25 76 THR A CA 1
ATOM 564 C C . THR A 1 76 ? -6.082 42.562 21.234 1 96.25 76 THR A C 1
ATOM 566 O O . THR A 1 76 ? -5.961 42.531 20.016 1 96.25 76 THR A O 1
ATOM 569 N N . VAL A 1 77 ? -6.062 41.406 21.953 1 98.38 77 VAL A N 1
ATOM 570 C CA . VAL A 1 77 ? -5.891 40.125 21.328 1 98.38 77 VAL A CA 1
ATOM 571 C C . VAL A 1 77 ? -7.066 39.219 21.688 1 98.38 77 VAL A C 1
ATOM 573 O O . VAL A 1 77 ? -7.398 39.062 22.875 1 98.38 77 VAL A O 1
ATOM 576 N N . ASP A 1 78 ? -7.699 38.594 20.688 1 98.12 78 ASP A N 1
ATOM 577 C CA . ASP A 1 78 ? -8.805 37.656 20.875 1 98.12 78 ASP A CA 1
ATOM 578 C C . ASP A 1 78 ? -8.352 36.219 20.609 1 98.12 78 ASP A C 1
ATOM 580 O O . ASP A 1 78 ? -8.836 35.281 21.25 1 98.12 78 ASP A O 1
ATOM 584 N N . LEU A 1 79 ? -7.484 36.031 19.656 1 98.69 79 LEU A N 1
ATOM 585 C CA . LEU A 1 79 ? -6.98 34.75 19.203 1 98.69 79 LEU A CA 1
ATOM 586 C C . LEU A 1 79 ? -5.457 34.75 19.141 1 98.69 79 LEU A C 1
ATOM 588 O O . LEU A 1 79 ? -4.855 35.625 18.5 1 98.69 79 LEU A O 1
ATOM 592 N N . VAL A 1 80 ? -4.883 33.844 19.875 1 98.88 80 VAL A N 1
ATOM 593 C CA . VAL A 1 80 ? -3.439 33.656 19.812 1 98.88 80 VAL A CA 1
ATOM 594 C C . VAL A 1 80 ? -3.113 32.531 18.812 1 98.88 80 VAL A C 1
ATOM 596 O O . VAL A 1 80 ? -3.668 31.438 18.906 1 98.88 80 VAL A O 1
ATOM 599 N N . VAL A 1 81 ? -2.256 32.812 17.828 1 98.88 81 VAL A N 1
ATOM 600 C CA . VAL A 1 81 ? -1.794 31.828 16.844 1 98.88 81 VAL A CA 1
ATOM 601 C C . VAL A 1 81 ? -0.323 31.5 17.094 1 98.88 81 VAL A C 1
ATOM 603 O O . VAL A 1 81 ? 0.538 32.375 17 1 98.88 81 VAL A O 1
ATOM 606 N N . CYS A 1 82 ? -0.075 30.266 17.438 1 98.69 82 CYS A N 1
ATOM 607 C CA . CYS A 1 82 ? 1.278 29.828 17.766 1 98.69 82 CYS A CA 1
ATOM 608 C C . CYS A 1 82 ? 1.888 29.031 16.609 1 98.69 82 CYS A C 1
ATOM 610 O O . CYS A 1 82 ? 1.467 27.922 16.328 1 98.69 82 CYS A O 1
ATOM 612 N N . VAL A 1 83 ? 2.916 29.594 15.938 1 97.19 83 VAL A N 1
ATOM 613 C CA . VAL A 1 83 ? 3.547 29.016 14.758 1 97.19 83 VAL A CA 1
ATOM 614 C C . VAL A 1 83 ? 5.051 28.891 14.984 1 97.19 83 VAL A C 1
ATOM 616 O O . VAL A 1 83 ? 5.848 29.484 14.266 1 97.19 83 VAL A O 1
ATOM 619 N N . VAL A 1 84 ? 5.465 28.172 15.992 1 94.44 84 VAL A N 1
ATOM 620 C CA . VAL A 1 84 ? 6.863 27.938 16.312 1 94.44 84 VAL A CA 1
ATOM 621 C C . VAL A 1 84 ? 7.129 26.422 16.359 1 94.44 84 VAL A C 1
ATOM 623 O O . VAL A 1 84 ? 6.262 25.625 16.016 1 94.44 84 VAL A O 1
ATOM 626 N N . VAL A 1 85 ? 8.312 26.062 16.703 1 89.75 85 VAL A N 1
ATOM 627 C CA . VAL A 1 85 ? 8.695 24.656 16.812 1 89.75 85 VAL A CA 1
ATOM 628 C C . VAL A 1 85 ? 7.965 24.016 17.984 1 89.75 85 VAL A C 1
ATOM 630 O O . VAL A 1 85 ? 7.707 24.656 19 1 89.75 85 VAL A O 1
ATOM 633 N N . VAL A 1 86 ? 7.742 22.781 17.875 1 91.94 86 VAL A N 1
ATOM 634 C CA . VAL A 1 86 ? 6.848 22.031 18.766 1 91.94 86 VAL A CA 1
ATOM 635 C C . VAL A 1 86 ? 7.391 22.062 20.188 1 91.94 86 VAL A C 1
ATOM 637 O O . VAL A 1 86 ? 6.621 22.047 21.156 1 91.94 86 VAL A O 1
ATOM 640 N N . PHE A 1 87 ? 8.625 22.25 20.375 1 91.12 87 PHE A N 1
ATOM 641 C CA . PHE A 1 87 ? 9.266 22.141 21.688 1 91.12 87 PHE A CA 1
ATOM 642 C C . PHE A 1 87 ? 8.812 23.281 22.594 1 91.12 87 PHE A C 1
ATOM 644 O O . PHE A 1 87 ? 8.891 23.156 23.828 1 91.12 87 PHE A O 1
ATOM 651 N N . SER A 1 88 ? 8.336 24.312 22.031 1 93.69 88 SER A N 1
ATOM 652 C CA . SER A 1 88 ? 7.977 25.5 22.781 1 93.69 88 SER A CA 1
ATOM 653 C C . SER A 1 88 ? 6.465 25.625 22.938 1 93.69 88 SER A C 1
ATOM 655 O O . SER A 1 88 ? 5.977 26.5 23.656 1 93.69 88 SER A O 1
ATOM 657 N N . HIS A 1 89 ? 5.699 24.766 22.312 1 96.94 89 HIS A N 1
ATOM 658 C CA . HIS A 1 89 ? 4.25 24.922 22.25 1 96.94 89 HIS A CA 1
ATOM 659 C C . HIS A 1 89 ? 3.631 24.969 23.641 1 96.94 89 HIS A C 1
ATOM 661 O O . HIS A 1 89 ? 2.924 25.906 23.984 1 96.94 89 HIS A O 1
ATOM 667 N N . TYR A 1 90 ? 3.973 23.953 24.406 1 97.5 90 TYR A N 1
ATOM 668 C CA . TYR A 1 90 ? 3.355 23.844 25.734 1 97.5 90 TYR A CA 1
ATOM 669 C C . TYR A 1 90 ? 3.594 25.125 26.547 1 97.5 90 TYR A C 1
ATOM 671 O O . TYR A 1 90 ? 2.65 25.719 27.062 1 97.5 90 TYR A O 1
ATOM 679 N N . LYS A 1 91 ? 4.828 25.562 26.594 1 96.94 91 LYS A N 1
ATOM 680 C CA . LYS A 1 91 ? 5.246 26.703 27.391 1 96.94 91 LYS A CA 1
ATOM 681 C C . LYS A 1 91 ? 4.59 28 26.906 1 96.94 91 LYS A C 1
ATOM 683 O O . LYS A 1 91 ? 4.23 28.859 27.719 1 96.94 91 LYS A O 1
ATOM 688 N N . LEU A 1 92 ? 4.402 28.109 25.625 1 98.06 92 LEU A N 1
ATOM 689 C CA . LEU A 1 92 ? 3.945 29.375 25.047 1 98.06 92 LEU A CA 1
ATOM 690 C C . LEU A 1 92 ? 2.422 29.422 24.984 1 98.06 92 LEU A C 1
ATOM 692 O O . LEU A 1 92 ? 1.825 30.5 25.062 1 98.06 92 LEU A O 1
ATOM 696 N N . VAL A 1 93 ? 1.784 28.297 24.859 1 98.5 93 VAL A N 1
ATOM 697 C CA . VAL A 1 93 ? 0.345 28.219 24.641 1 98.5 93 VAL A CA 1
ATOM 698 C C . VAL A 1 93 ? -0.393 28.281 25.969 1 98.5 93 VAL A C 1
ATOM 700 O O . VAL A 1 93 ? -1.46 28.891 26.078 1 98.5 93 VAL A O 1
ATOM 703 N N . LYS A 1 94 ? 0.151 27.688 26.984 1 98.62 94 LYS A N 1
ATOM 704 C CA . LYS A 1 94 ? -0.511 27.562 28.281 1 98.62 94 LYS A CA 1
ATOM 705 C C . LYS A 1 94 ? -0.886 28.922 28.844 1 98.62 94 LYS A C 1
ATOM 707 O O . LYS A 1 94 ? -2.037 29.141 29.219 1 98.62 94 LYS A O 1
ATOM 712 N N . PRO A 1 95 ? 0.034 29.922 28.906 1 98.44 95 PRO A N 1
ATOM 713 C CA . PRO A 1 95 ? -0.336 31.219 29.453 1 98.44 95 PRO A CA 1
ATOM 714 C C . PRO A 1 95 ? -1.469 31.891 28.688 1 98.44 95 PRO A C 1
ATOM 716 O O . PRO A 1 95 ? -2.262 32.625 29.266 1 98.44 95 PRO A O 1
ATOM 719 N N . ALA A 1 96 ? -1.555 31.672 27.359 1 98.62 96 ALA A N 1
ATOM 720 C CA . ALA A 1 96 ? -2.637 32.25 26.562 1 98.62 96 ALA A CA 1
ATOM 721 C C . ALA A 1 96 ? -3.988 31.688 26.984 1 98.62 96 ALA A C 1
ATOM 723 O O . ALA A 1 96 ? -4.949 32.438 27.172 1 98.62 96 ALA A O 1
ATOM 724 N N . ILE A 1 97 ? -4.051 30.406 27.203 1 98.75 97 ILE A N 1
ATOM 725 C CA . ILE A 1 97 ? -5.281 29.75 27.625 1 98.75 97 ILE A CA 1
ATOM 726 C C . ILE A 1 97 ? -5.664 30.219 29.031 1 98.75 97 ILE A C 1
ATOM 728 O O . ILE A 1 97 ? -6.828 30.531 29.297 1 98.75 97 ILE A O 1
ATOM 732 N N . GLU A 1 98 ? -4.664 30.281 29.906 1 98.31 98 GLU A N 1
ATOM 733 C CA . GLU A 1 98 ? -4.898 30.703 31.281 1 98.31 98 GLU A CA 1
ATOM 734 C C . GLU A 1 98 ? -5.52 32.094 31.328 1 98.31 98 GLU A C 1
ATOM 736 O O . GLU A 1 98 ? -6.273 32.438 32.25 1 98.31 98 GLU A O 1
ATOM 741 N N . ARG A 1 99 ? -5.262 32.906 30.344 1 98 99 ARG A N 1
ATOM 742 C CA . ARG A 1 99 ? -5.738 34.281 30.281 1 98 99 ARG A CA 1
ATOM 743 C C . ARG A 1 99 ? -7.02 34.375 29.453 1 98 99 ARG A C 1
ATOM 745 O O . ARG A 1 99 ? -7.469 35.469 29.125 1 98 99 ARG A O 1
ATOM 752 N N . GLY A 1 100 ? -7.551 33.281 29.047 1 98 100 GLY A N 1
ATOM 753 C CA . GLY A 1 100 ? -8.867 33.219 28.438 1 98 100 GLY A CA 1
ATOM 754 C C . GLY A 1 100 ? -8.859 33.531 26.953 1 98 100 GLY A C 1
ATOM 755 O O . GLY A 1 100 ? -9.883 33.906 26.391 1 98 100 GLY A O 1
ATOM 756 N N . LYS A 1 101 ? -7.75 33.438 26.312 1 98.56 101 LYS A N 1
ATOM 757 C CA . LYS A 1 101 ? -7.676 33.688 24.875 1 98.56 101 LYS A CA 1
ATOM 758 C C . LYS A 1 101 ? -7.965 32.438 24.078 1 98.56 101 LYS A C 1
ATOM 760 O O . LYS A 1 101 ? -7.559 31.328 24.469 1 98.56 101 LYS A O 1
ATOM 765 N N . ASN A 1 102 ? -8.695 32.562 22.922 1 98.69 102 ASN A N 1
ATOM 766 C CA . ASN A 1 102 ? -8.719 31.469 21.953 1 98.69 102 ASN A CA 1
ATOM 767 C C . ASN A 1 102 ? -7.336 31.219 21.375 1 98.69 102 ASN A C 1
ATOM 769 O O . ASN A 1 102 ? -6.504 32.125 21.297 1 98.69 102 ASN A O 1
ATOM 773 N N . VAL A 1 103 ? -7.121 29.922 21 1 98.88 103 VAL A N 1
ATOM 774 C CA . VAL A 1 103 ? -5.758 29.609 20.578 1 98.88 103 VAL A CA 1
ATOM 775 C C . VAL A 1 103 ? -5.797 28.719 19.344 1 98.88 103 VAL A C 1
ATOM 777 O O . VAL A 1 103 ? -6.613 27.797 19.25 1 98.88 103 VAL A O 1
ATOM 780 N N . TYR A 1 104 ? -4.957 29.016 18.344 1 98.88 104 TYR A N 1
ATOM 781 C CA . TYR A 1 104 ? -4.609 28.219 17.172 1 98.88 104 TYR A CA 1
ATOM 782 C C . TYR A 1 104 ? -3.158 27.766 17.234 1 98.88 104 TYR A C 1
ATOM 784 O O . TYR A 1 104 ? -2.238 28.578 17.203 1 98.88 104 TYR A O 1
ATOM 792 N N . VAL A 1 105 ? -2.971 26.453 17.344 1 98.88 105 VAL A N 1
ATOM 793 C CA . VAL A 1 105 ? -1.618 25.906 17.422 1 98.88 105 VAL A CA 1
ATOM 794 C C . VAL A 1 105 ? -1.352 25.031 16.188 1 98.88 105 VAL A C 1
ATOM 796 O O . VAL A 1 105 ? -2.172 24.188 15.836 1 98.88 105 VAL A O 1
ATOM 799 N N . GLU A 1 106 ? -0.259 25.281 15.609 1 97.94 106 GLU A N 1
ATOM 800 C CA . GLU A 1 106 ? 0.169 24.375 14.539 1 97.94 106 GLU A CA 1
ATOM 801 C C . GLU A 1 106 ? 0.435 22.969 15.07 1 97.94 106 GLU A C 1
ATOM 803 O O . GLU A 1 106 ? 0.946 22.812 16.188 1 97.94 106 GLU A O 1
ATOM 808 N N . TRP A 1 107 ? 0.106 22.047 14.273 1 98 107 TRP A N 1
ATOM 809 C CA . TRP A 1 107 ? 0.422 20.656 14.617 1 98 107 TRP A CA 1
ATOM 810 C C . TRP A 1 107 ? 1.93 20.438 14.617 1 98 107 TRP A C 1
ATOM 812 O O . TRP A 1 107 ? 2.629 20.844 13.688 1 98 107 TRP A O 1
ATOM 822 N N . PRO A 1 108 ? 2.396 19.641 15.664 1 97.44 108 PRO A N 1
ATOM 823 C CA . PRO A 1 108 ? 1.759 18.953 16.781 1 97.44 108 PRO A CA 1
ATOM 824 C C . PRO A 1 108 ? 1.396 19.906 17.922 1 97.44 108 PRO A C 1
ATOM 826 O O . PRO A 1 108 ? 1.968 20.984 18.047 1 97.44 108 PRO A O 1
ATOM 829 N N . LEU A 1 109 ? 0.483 19.438 18.75 1 98.31 109 LEU A N 1
ATOM 830 C CA . LEU A 1 109 ? 0.062 20.312 19.844 1 98.31 109 LEU A CA 1
ATOM 831 C C . LEU A 1 109 ? 1.188 20.5 20.859 1 98.31 109 LEU A C 1
ATOM 833 O O . LEU A 1 109 ? 1.45 21.625 21.297 1 98.31 109 LEU A O 1
ATOM 837 N N . CYS A 1 110 ? 1.774 19.391 21.25 1 96.94 110 CYS A N 1
ATOM 838 C CA . CYS A 1 110 ? 2.887 19.406 22.188 1 96.94 110 CYS A CA 1
ATOM 839 C C . CYS A 1 110 ? 3.885 18.297 21.859 1 96.94 110 CYS A C 1
ATOM 841 O O . CYS A 1 110 ? 3.672 17.516 20.938 1 96.94 110 CYS A O 1
ATOM 843 N N . GLY A 1 111 ? 4.953 18.328 22.656 1 95 111 GLY A N 1
ATOM 844 C CA . GLY A 1 111 ? 5.965 17.297 22.5 1 95 111 GLY A CA 1
ATOM 845 C C . GLY A 1 111 ? 5.52 15.953 23.031 1 95 111 GLY A C 1
ATOM 846 O O . GLY A 1 111 ? 6.062 14.914 22.641 1 95 111 GLY A O 1
ATOM 847 N N . THR A 1 112 ? 4.559 15.961 23.922 1 95.88 112 THR A N 1
ATOM 848 C CA . THR A 1 112 ? 4.09 14.711 24.516 1 95.88 112 THR A CA 1
ATOM 849 C C . THR A 1 112 ? 2.566 14.68 24.578 1 95.88 112 THR A C 1
ATOM 851 O O . THR A 1 112 ? 1.919 15.727 24.578 1 95.88 112 THR A O 1
ATOM 854 N N . THR A 1 113 ? 2.086 13.445 24.625 1 96.81 113 THR A N 1
ATOM 855 C CA . THR A 1 113 ? 0.646 13.25 24.766 1 96.81 113 THR A CA 1
ATOM 856 C C . THR A 1 113 ? 0.143 13.812 26.094 1 96.81 113 THR A C 1
ATOM 858 O O . THR A 1 113 ? -0.946 14.383 26.156 1 96.81 113 THR A O 1
ATOM 861 N N . GLU A 1 114 ? 0.901 13.711 27.156 1 97.12 114 GLU A N 1
ATOM 862 C CA . GLU A 1 114 ? 0.534 14.219 28.484 1 97.12 114 GLU A CA 1
ATOM 863 C C . GLU A 1 114 ? 0.355 15.734 28.453 1 97.12 114 GLU A C 1
ATOM 865 O O . GLU A 1 114 ? -0.63 16.25 28.984 1 97.12 114 GLU A O 1
ATOM 870 N N . GLU A 1 115 ? 1.284 16.391 27.828 1 97.94 115 GLU A N 1
ATOM 871 C CA . GLU A 1 115 ? 1.189 17.844 27.703 1 97.94 115 GLU A CA 1
ATOM 872 C C . GLU A 1 115 ? -0.036 18.25 26.891 1 97.94 115 GLU A C 1
ATOM 874 O O . GLU A 1 115 ? -0.727 19.203 27.219 1 97.94 115 GLU A O 1
ATOM 879 N N . ALA A 1 116 ? -0.252 17.516 25.828 1 98.25 116 ALA A N 1
ATOM 880 C CA . ALA A 1 116 ? -1.401 17.812 24.984 1 98.25 116 ALA A CA 1
ATOM 881 C C . ALA A 1 116 ? -2.709 17.656 25.75 1 98.25 116 ALA A C 1
ATOM 883 O O . ALA A 1 116 ? -3.598 18.5 25.641 1 98.25 116 ALA A O 1
ATOM 884 N N . LYS A 1 117 ? -2.812 16.609 26.516 1 98.5 117 LYS A N 1
ATOM 885 C CA . LYS A 1 117 ? -4 16.375 27.344 1 98.5 117 LYS A CA 1
ATOM 886 C C . LYS A 1 117 ? -4.207 17.516 28.344 1 98.5 117 LYS A C 1
ATOM 888 O O . LYS A 1 117 ? -5.336 17.969 28.547 1 98.5 117 LYS A O 1
ATOM 893 N N . GLU A 1 118 ? -3.17 17.906 28.922 1 98.69 118 GLU A N 1
ATOM 894 C CA . GLU A 1 118 ? -3.25 18.984 29.891 1 98.69 118 GLU A CA 1
ATOM 895 C C . GLU A 1 118 ? -3.777 20.266 29.25 1 98.69 118 GLU A C 1
ATOM 897 O O . GLU A 1 118 ? -4.664 20.922 29.797 1 98.69 118 GLU A O 1
ATOM 902 N N . LEU A 1 119 ? -3.201 20.625 28.078 1 98.81 119 LEU A N 1
ATOM 903 C CA . LEU A 1 119 ? -3.639 21.844 27.406 1 98.81 119 LEU A CA 1
ATOM 904 C C . LEU A 1 119 ? -5.102 21.734 26.984 1 98.81 119 LEU A C 1
ATOM 906 O O . LEU A 1 119 ? -5.855 22.703 27.094 1 98.81 119 LEU A O 1
ATOM 910 N N . ALA A 1 120 ? -5.508 20.578 26.484 1 98.81 120 ALA A N 1
ATOM 911 C CA . ALA A 1 120 ? -6.895 20.375 26.062 1 98.81 120 ALA A CA 1
ATOM 912 C C . ALA A 1 120 ? -7.848 20.531 27.25 1 98.81 120 ALA A C 1
ATOM 914 O O . ALA A 1 120 ? -8.875 21.203 27.141 1 98.81 120 ALA A O 1
ATOM 915 N N . GLN A 1 121 ? -7.484 19.938 28.344 1 98.69 121 GLN A N 1
ATOM 916 C CA . GLN A 1 121 ? -8.297 20.016 29.547 1 98.69 121 GLN A CA 1
ATOM 917 C C . GLN A 1 121 ? -8.375 21.453 30.062 1 98.69 121 GLN A C 1
ATOM 919 O O . GLN A 1 121 ? -9.445 21.922 30.469 1 98.69 121 GLN A O 1
ATOM 924 N N . LEU A 1 122 ? -7.258 22.125 30.094 1 98.81 122 LEU A N 1
ATOM 925 C CA . LEU A 1 122 ? -7.207 23.516 30.547 1 98.81 122 LEU A CA 1
ATOM 926 C C . LEU A 1 122 ? -8.109 24.391 29.688 1 98.81 122 LEU A C 1
ATOM 928 O O . LEU A 1 122 ? -8.828 25.25 30.203 1 98.81 122 LEU A O 1
ATOM 932 N N . ALA A 1 123 ? -8.023 24.203 28.375 1 98.81 123 ALA A N 1
ATOM 933 C CA . ALA A 1 123 ? -8.859 24.984 27.453 1 98.81 123 ALA A CA 1
ATOM 934 C C . ALA A 1 123 ? -10.336 24.766 27.75 1 98.81 123 ALA A C 1
ATOM 936 O O . ALA A 1 123 ? -11.117 25.719 27.766 1 98.81 123 ALA A O 1
ATOM 937 N N . LYS A 1 124 ? -10.688 23.547 27.984 1 98.38 124 LYS A N 1
ATOM 938 C CA . LYS A 1 124 ? -12.062 23.219 28.344 1 98.38 124 LYS A CA 1
ATOM 939 C C . LYS A 1 124 ? -12.477 23.922 29.641 1 98.38 124 LYS A C 1
ATOM 941 O O . LYS A 1 124 ? -13.562 24.5 29.719 1 98.38 124 LYS A O 1
ATOM 946 N N . GLN A 1 125 ? -11.664 23.891 30.625 1 98.38 125 GLN A N 1
ATOM 947 C CA . GLN A 1 125 ? -11.93 24.5 31.922 1 98.38 125 GLN A CA 1
ATOM 948 C C . GLN A 1 125 ? -12.109 26 31.797 1 98.38 125 GLN A C 1
ATOM 950 O O . GLN A 1 125 ? -12.961 26.594 32.469 1 98.38 125 GLN A O 1
ATOM 955 N N . LYS A 1 126 ? -11.359 26.641 30.922 1 98.31 126 LYS A N 1
ATOM 956 C CA . LYS A 1 126 ? -11.375 28.094 30.766 1 98.31 126 LYS A CA 1
ATOM 957 C C . LYS A 1 126 ? -12.469 28.531 29.797 1 98.31 126 LYS A C 1
ATOM 959 O O . LYS A 1 126 ? -12.766 29.719 29.672 1 98.31 126 LYS A O 1
ATOM 964 N N . GLY A 1 127 ? -13.055 27.547 29.047 1 98.06 127 GLY A N 1
ATOM 965 C CA . GLY A 1 127 ? -14.125 27.828 28.109 1 98.06 127 GLY A CA 1
ATOM 966 C C . GLY A 1 127 ? -13.648 28.547 26.859 1 98.06 127 GLY A C 1
ATOM 967 O O . GLY A 1 127 ? -14.391 29.344 26.281 1 98.06 127 GLY A O 1
ATOM 968 N N . VAL A 1 128 ? -12.422 28.359 26.484 1 98.06 128 VAL A N 1
ATOM 969 C CA . VAL A 1 128 ? -11.898 29.031 25.281 1 98.06 128 VAL A CA 1
ATOM 970 C C . VAL A 1 128 ? -11.992 28.094 24.094 1 98.06 128 VAL A C 1
ATOM 972 O O . VAL A 1 128 ? -11.992 26.859 24.25 1 98.06 128 VAL A O 1
ATOM 975 N N . ARG A 1 129 ? -12.023 28.641 22.859 1 98.5 129 ARG A N 1
ATOM 976 C CA . ARG A 1 129 ? -12.016 27.859 21.625 1 98.5 129 ARG A CA 1
ATOM 977 C C . ARG A 1 129 ? -10.586 27.547 21.188 1 98.5 129 ARG A C 1
ATOM 979 O O . ARG A 1 129 ? -9.68 28.359 21.359 1 98.5 129 ARG A O 1
ATOM 986 N N . THR A 1 130 ? -10.43 26.344 20.688 1 98.81 130 THR A N 1
ATOM 987 C CA . THR A 1 130 ? -9.102 25.922 20.25 1 98.81 130 THR A CA 1
ATOM 988 C C . THR A 1 130 ? -9.125 25.484 18.781 1 98.81 130 THR A C 1
ATOM 990 O O . THR A 1 130 ? -10.148 25.031 18.281 1 98.81 130 THR A O 1
ATOM 993 N N . ILE A 1 131 ? -8.023 25.688 18.109 1 98.81 131 ILE A N 1
ATOM 994 C CA . ILE A 1 131 ? -7.766 25.188 16.766 1 98.81 131 ILE A CA 1
ATOM 995 C C . ILE A 1 131 ? -6.43 24.453 16.734 1 98.81 131 ILE A C 1
ATOM 997 O O . ILE A 1 131 ? -5.422 24.953 17.234 1 98.81 131 ILE A O 1
ATOM 1001 N N . ILE A 1 132 ? -6.426 23.25 16.25 1 98.88 132 ILE A N 1
ATOM 1002 C CA . ILE A 1 132 ? -5.18 22.562 15.922 1 98.88 132 ILE A CA 1
ATOM 1003 C C . ILE A 1 132 ? -4.965 22.578 14.406 1 98.88 132 ILE A C 1
ATOM 1005 O O . ILE A 1 132 ? -5.918 22.438 13.641 1 98.88 132 ILE A O 1
ATOM 1009 N N . GLY A 1 133 ? -3.742 22.703 14.008 1 98.62 133 GLY A N 1
ATOM 1010 C CA . GLY A 1 133 ? -3.381 22.875 12.609 1 98.62 133 GLY A CA 1
ATOM 1011 C C . GLY A 1 133 ? -3.574 21.609 11.781 1 98.62 133 GLY A C 1
ATOM 1012 O O . GLY A 1 133 ? -2.67 21.188 11.055 1 98.62 133 GLY A O 1
ATOM 1013 N N . PHE A 1 134 ? -4.684 20.938 11.891 1 98.69 134 PHE A N 1
ATOM 1014 C CA . PHE A 1 134 ? -5.133 19.906 10.977 1 98.69 134 PHE A CA 1
ATOM 1015 C C . PHE A 1 134 ? -5.98 20.484 9.852 1 98.69 134 PHE A C 1
ATOM 1017 O O . PHE A 1 134 ? -7.129 20.094 9.664 1 98.69 134 PHE A O 1
ATOM 1024 N N . GLN A 1 135 ? -5.324 21.328 9.086 1 98.38 135 GLN A N 1
ATOM 1025 C CA . GLN A 1 135 ? -6 22.219 8.156 1 98.38 135 GLN A CA 1
ATOM 1026 C C . GLN A 1 135 ? -6.551 21.453 6.957 1 98.38 135 GLN A C 1
ATOM 1028 O O . GLN A 1 135 ? -7.441 21.938 6.258 1 98.38 135 GLN A O 1
ATOM 1033 N N . SER A 1 136 ? -6.094 20.25 6.703 1 98.06 136 SER A N 1
ATOM 1034 C CA . SER A 1 136 ? -6.57 19.5 5.551 1 98.06 136 SER A CA 1
ATOM 1035 C C . SER A 1 136 ? -8.039 19.109 5.711 1 98.06 136 SER A C 1
ATOM 1037 O O . SER A 1 136 ? -8.742 18.891 4.723 1 98.06 136 SER A O 1
ATOM 1039 N N . ARG A 1 137 ? -8.555 19.078 6.918 1 97.62 137 ARG A N 1
ATOM 1040 C CA . ARG A 1 137 ? -9.922 18.656 7.199 1 97.62 137 ARG A CA 1
ATOM 1041 C C . ARG A 1 137 ? -10.93 19.656 6.645 1 97.62 137 ARG A C 1
ATOM 1043 O O . ARG A 1 137 ? -12.102 19.344 6.465 1 97.62 137 ARG A O 1
ATOM 1050 N N . VAL A 1 138 ? -10.484 20.859 6.469 1 97.12 138 VAL A N 1
ATOM 1051 C CA . VAL A 1 138 ? -11.43 21.891 6.047 1 97.12 138 VAL A CA 1
ATOM 1052 C C . VAL A 1 138 ? -11.141 22.312 4.605 1 97.12 138 VAL A C 1
ATOM 1054 O O . VAL A 1 138 ? -11.711 23.281 4.105 1 97.12 138 VAL A O 1
ATOM 1057 N N . GLY A 1 139 ? -10.258 21.578 3.959 1 96.69 139 GLY A N 1
ATOM 1058 C CA . GLY A 1 139 ? -9.875 21.891 2.592 1 96.69 139 GLY A CA 1
ATOM 1059 C C . GLY A 1 139 ? -10.844 21.344 1.562 1 96.69 139 GLY A C 1
ATOM 1060 O O . GLY A 1 139 ? -11.719 20.547 1.89 1 96.69 139 GLY A O 1
ATOM 1061 N N . HIS A 1 140 ? -10.641 21.734 0.325 1 97.56 140 HIS A N 1
ATOM 1062 C CA . HIS A 1 140 ? -11.57 21.422 -0.758 1 97.56 140 HIS A CA 1
ATOM 1063 C C . HIS A 1 140 ? -11.508 19.953 -1.128 1 97.56 140 HIS A C 1
ATOM 1065 O O . HIS A 1 140 ? -12.508 19.375 -1.57 1 97.56 140 HIS A O 1
ATOM 1071 N N . ILE A 1 141 ? -10.352 19.312 -0.957 1 98.62 141 ILE A N 1
ATOM 1072 C CA . ILE A 1 141 ? -10.266 17.875 -1.243 1 98.62 141 ILE A CA 1
ATOM 1073 C C . ILE A 1 141 ? -11.094 17.094 -0.232 1 98.62 141 ILE A C 1
ATOM 1075 O O . ILE A 1 141 ? -11.82 16.172 -0.6 1 98.62 141 ILE A O 1
ATOM 1079 N N . HIS A 1 142 ? -10.984 17.484 1.018 1 98.56 142 HIS A N 1
ATOM 1080 C CA . HIS A 1 142 ? -11.742 16.844 2.08 1 98.56 142 HIS A CA 1
ATOM 1081 C C . HIS A 1 142 ? -13.242 16.953 1.841 1 98.56 142 HIS A C 1
ATOM 1083 O O . HIS A 1 142 ? -13.961 15.953 1.876 1 98.56 142 HIS A O 1
ATOM 1089 N N . SER A 1 143 ? -13.695 18.219 1.601 1 98.06 143 SER A N 1
ATOM 1090 C CA . SER A 1 143 ? -15.125 18.422 1.409 1 98.06 143 SER A CA 1
ATOM 1091 C C . SER A 1 143 ? -15.633 17.672 0.181 1 98.06 143 SER A C 1
ATOM 1093 O O . SER A 1 143 ? -16.75 17.156 0.176 1 98.06 143 SER A O 1
ATOM 1095 N N . THR A 1 144 ? -14.828 17.594 -0.854 1 98.75 144 THR A N 1
ATOM 1096 C CA . THR A 1 144 ? -15.211 16.844 -2.049 1 98.75 144 THR A CA 1
ATOM 1097 C C . THR A 1 144 ? -15.383 15.367 -1.728 1 98.75 144 THR A C 1
ATOM 1099 O O . THR A 1 144 ? -16.406 14.766 -2.072 1 98.75 144 THR A O 1
ATOM 1102 N N . LEU A 1 145 ? -14.43 14.797 -1.066 1 98.88 145 LEU A N 1
ATOM 1103 C CA . LEU A 1 145 ? -14.484 13.391 -0.695 1 98.88 145 LEU A CA 1
ATOM 1104 C C . LEU A 1 145 ? -15.656 13.117 0.246 1 98.88 145 LEU A C 1
ATOM 1106 O O . LEU A 1 145 ? -16.359 12.117 0.099 1 98.88 145 LEU A O 1
ATOM 1110 N N . GLN A 1 146 ? -15.812 14.008 1.191 1 98.44 146 GLN A N 1
ATOM 1111 C CA . GLN A 1 146 ? -16.938 13.867 2.117 1 98.44 146 GLN A CA 1
ATOM 1112 C C . GLN A 1 146 ? -18.266 13.852 1.372 1 98.44 146 GLN A C 1
ATOM 1114 O O . GLN A 1 146 ? -19.156 13.062 1.699 1 98.44 146 GLN A O 1
ATOM 1119 N N . GLY A 1 147 ? -18.375 14.734 0.418 1 98.5 147 GLY A N 1
ATOM 1120 C CA . GLY A 1 147 ? -19.578 14.75 -0.395 1 98.5 147 GLY A CA 1
ATOM 1121 C C . GLY A 1 147 ? -19.859 13.438 -1.094 1 98.5 147 GLY A C 1
ATOM 1122 O O . GLY A 1 147 ? -20.984 12.953 -1.114 1 98.5 147 GLY A O 1
ATOM 1123 N N . ILE A 1 148 ? -18.844 12.82 -1.663 1 98.62 148 ILE A N 1
ATOM 1124 C CA . ILE A 1 148 ? -18.984 11.547 -2.35 1 98.62 148 ILE A CA 1
ATOM 1125 C C . ILE A 1 148 ? -19.391 10.469 -1.354 1 98.62 148 ILE A C 1
ATOM 1127 O O . ILE A 1 148 ? -20.344 9.711 -1.608 1 98.62 148 ILE A O 1
ATOM 1131 N N . LEU A 1 149 ? -18.75 10.406 -0.218 1 98.5 149 LEU A N 1
ATOM 1132 C CA . LEU A 1 149 ? -19.031 9.406 0.804 1 98.5 149 LEU A CA 1
ATOM 1133 C C . LEU A 1 149 ? -20.438 9.57 1.354 1 98.5 149 LEU A C 1
ATOM 1135 O O . LEU A 1 149 ? -21.156 8.578 1.521 1 98.5 149 LEU A O 1
ATOM 1139 N N . ASP A 1 150 ? -20.891 10.789 1.563 1 97.88 150 ASP A N 1
ATOM 1140 C CA . ASP A 1 150 ? -22.219 11.07 2.119 1 97.88 150 ASP A CA 1
ATOM 1141 C C . ASP A 1 150 ? -23.312 10.727 1.118 1 97.88 150 ASP A C 1
ATOM 1143 O O . ASP A 1 150 ? -24.438 10.422 1.511 1 97.88 150 ASP A O 1
ATOM 1147 N N . SER A 1 151 ? -23 10.82 -0.122 1 97.81 151 SER A N 1
ATOM 1148 C CA . SER A 1 151 ? -24 10.562 -1.157 1 97.81 151 SER A CA 1
ATOM 1149 C C . SER A 1 151 ? -24.375 9.086 -1.21 1 97.81 151 SER A C 1
ATOM 1151 O O . SER A 1 151 ? -25.375 8.711 -1.812 1 97.81 151 SER A O 1
ATOM 1153 N N . GLY A 1 152 ? -23.5 8.242 -0.67 1 97.12 152 GLY A N 1
ATOM 1154 C CA . GLY A 1 152 ? -23.75 6.809 -0.714 1 97.12 152 GLY A CA 1
ATOM 1155 C C . GLY A 1 152 ? -23.375 6.18 -2.047 1 97.12 152 GLY A C 1
ATOM 1156 O O . GLY A 1 152 ? -23.703 5.02 -2.305 1 97.12 152 GLY A O 1
ATOM 1157 N N . ARG A 1 153 ? -22.719 6.895 -2.818 1 96.38 153 ARG A N 1
ATOM 1158 C CA . ARG A 1 153 ? -22.406 6.508 -4.191 1 96.38 153 ARG A CA 1
ATOM 1159 C C . ARG A 1 153 ? -21.625 5.203 -4.223 1 96.38 153 ARG A C 1
ATOM 1161 O O . ARG A 1 153 ? -21.766 4.406 -5.156 1 96.38 153 ARG A O 1
ATOM 1168 N N . ILE A 1 154 ? -20.812 4.961 -3.221 1 97.69 154 ILE A N 1
ATOM 1169 C CA . ILE A 1 154 ? -19.984 3.756 -3.264 1 97.69 154 ILE A CA 1
ATOM 1170 C C . ILE A 1 154 ? -20.469 2.764 -2.205 1 97.69 154 ILE A C 1
ATOM 1172 O O . ILE A 1 154 ? -19.797 1.762 -1.937 1 97.69 154 ILE A O 1
ATOM 1176 N N . GLY A 1 155 ? -21.578 2.98 -1.586 1 97 155 GLY A N 1
ATOM 1177 C CA . GLY A 1 155 ? -22.062 2.133 -0.508 1 97 155 GLY A CA 1
ATOM 1178 C C . GLY A 1 155 ? -21.219 2.209 0.742 1 97 155 GLY A C 1
ATOM 1179 O O . GLY A 1 155 ? -20.531 3.211 0.975 1 97 155 GLY A O 1
ATOM 1180 N N . ARG A 1 156 ? -21.359 1.157 1.574 1 96.56 156 ARG A N 1
ATOM 1181 C CA . ARG A 1 156 ? -20.531 1.086 2.773 1 96.56 156 ARG A CA 1
ATOM 1182 C C . ARG A 1 156 ? -19.062 0.9 2.412 1 96.56 156 ARG A C 1
ATOM 1184 O O . ARG A 1 156 ? -18.719 0.065 1.57 1 96.56 156 ARG A O 1
ATOM 1191 N N . VAL A 1 157 ? -18.188 1.705 3.008 1 98.19 157 VAL A N 1
ATOM 1192 C CA . VAL A 1 157 ? -16.75 1.557 2.783 1 98.19 157 VAL A CA 1
ATOM 1193 C C . VAL A 1 157 ? -16.25 0.263 3.428 1 98.19 157 VAL A C 1
ATOM 1195 O O . VAL A 1 157 ? -16.578 -0.024 4.582 1 98.19 157 VAL A O 1
ATOM 1198 N N . LEU A 1 158 ? -15.438 -0.49 2.725 1 97.12 158 LEU A N 1
ATOM 1199 C CA . LEU A 1 158 ? -14.977 -1.796 3.191 1 97.12 158 LEU A CA 1
ATOM 1200 C C . LEU A 1 158 ? -13.5 -1.758 3.549 1 97.12 158 LEU A C 1
ATOM 1202 O O . LEU A 1 158 ? -13.094 -2.27 4.594 1 97.12 158 LEU A O 1
ATOM 1206 N N . ALA A 1 159 ? -12.742 -1.191 2.74 1 97.81 159 ALA A N 1
ATOM 1207 C CA . ALA A 1 159 ? -11.297 -1.13 2.924 1 97.81 159 ALA A CA 1
ATOM 1208 C C . ALA A 1 159 ? -10.719 0.131 2.291 1 97.81 159 ALA A C 1
ATOM 1210 O O . ALA A 1 159 ? -11.352 0.751 1.433 1 97.81 159 ALA A O 1
ATOM 1211 N N . SER A 1 160 ? -9.555 0.498 2.754 1 98.38 160 SER A N 1
ATOM 1212 C CA . SER A 1 160 ? -8.828 1.647 2.229 1 98.38 160 SER A CA 1
ATOM 1213 C C . SER A 1 160 ? -7.324 1.396 2.234 1 98.38 160 SER A C 1
ATOM 1215 O O . SER A 1 160 ? -6.781 0.852 3.199 1 98.38 160 SER A O 1
ATOM 1217 N N . HIS A 1 161 ? -6.668 1.689 1.174 1 98.06 161 HIS A N 1
ATOM 1218 C CA . HIS A 1 161 ? -5.211 1.714 1.189 1 98.06 161 HIS A CA 1
ATOM 1219 C C . HIS A 1 161 ? -4.672 2.982 0.535 1 98.06 161 HIS A C 1
ATOM 1221 O O . HIS A 1 161 ? -5.176 3.408 -0.507 1 98.06 161 HIS A O 1
ATOM 1227 N N . ILE A 1 162 ? -3.744 3.631 1.168 1 98.62 162 ILE A N 1
ATOM 1228 C CA . ILE A 1 162 ? -3.143 4.891 0.741 1 98.62 162 ILE A CA 1
ATOM 1229 C C . ILE A 1 162 ? -1.621 4.762 0.751 1 98.62 162 ILE A C 1
ATOM 1231 O O . ILE A 1 162 ? -1.039 4.27 1.721 1 98.62 162 ILE A O 1
ATOM 1235 N N . VAL A 1 163 ? -0.994 5.09 -0.383 1 98 163 VAL A N 1
ATOM 1236 C CA . VAL A 1 163 ? 0.457 5.105 -0.538 1 98 163 VAL A CA 1
ATOM 1237 C C . VAL A 1 163 ? 0.898 6.453 -1.11 1 98 163 VAL A C 1
ATOM 1239 O O . VAL A 1 163 ? 0.336 6.93 -2.1 1 98 163 VAL A O 1
ATOM 1242 N N . GLY A 1 164 ? 1.87 7.051 -0.465 1 98.06 164 GLY A N 1
ATOM 1243 C CA . GLY A 1 164 ? 2.332 8.305 -1.034 1 98.06 164 GLY A CA 1
ATOM 1244 C C . GLY A 1 164 ? 3.643 8.781 -0.441 1 98.06 164 GLY A C 1
ATOM 1245 O O . GLY A 1 164 ? 4.176 8.164 0.483 1 98.06 164 GLY A O 1
ATOM 1246 N N . SER A 1 165 ? 4.148 9.875 -1.037 1 97.88 165 SER A N 1
ATOM 1247 C CA . SER A 1 165 ? 5.375 10.547 -0.61 1 97.88 165 SER A CA 1
ATOM 1248 C C . SER A 1 165 ? 5.082 11.945 -0.078 1 97.88 165 SER A C 1
ATOM 1250 O O . SER A 1 165 ? 4.168 12.617 -0.554 1 97.88 165 SER A O 1
ATOM 1252 N N . SER A 1 166 ? 5.906 12.297 0.868 1 97.19 166 SER A N 1
ATOM 1253 C CA . SER A 1 166 ? 5.723 13.633 1.419 1 97.19 166 SER A CA 1
ATOM 1254 C C . SER A 1 166 ? 6.18 14.703 0.434 1 97.19 166 SER A C 1
ATOM 1256 O O . SER A 1 166 ? 5.652 15.82 0.435 1 97.19 166 SER A O 1
ATOM 1258 N N . ILE A 1 167 ? 7.203 14.469 -0.352 1 94.38 167 ILE A N 1
ATOM 1259 C CA . ILE A 1 167 ? 7.797 15.289 -1.401 1 94.38 167 ILE A CA 1
ATOM 1260 C C . ILE A 1 167 ? 8.43 16.531 -0.787 1 94.38 167 ILE A C 1
ATOM 1262 O O . ILE A 1 167 ? 8.555 17.562 -1.451 1 94.38 167 ILE A O 1
ATOM 1266 N N . THR A 1 168 ? 8.602 16.594 0.461 1 92.38 168 THR A N 1
ATOM 1267 C CA . THR A 1 168 ? 9.32 17.688 1.113 1 92.38 168 THR A CA 1
ATOM 1268 C C . THR A 1 168 ? 10.797 17.344 1.284 1 92.38 168 THR A C 1
ATOM 1270 O O . THR A 1 168 ? 11.133 16.25 1.754 1 92.38 168 THR A O 1
ATOM 1273 N N . PRO A 1 169 ? 11.633 18.297 0.974 1 89.12 169 PRO A N 1
ATOM 1274 C CA . PRO A 1 169 ? 13.062 17.969 1 1 89.12 169 PRO A CA 1
ATOM 1275 C C . PRO A 1 169 ? 13.547 17.562 2.387 1 89.12 169 PRO A C 1
ATOM 1277 O O . PRO A 1 169 ? 14.414 16.703 2.508 1 89.12 169 PRO A O 1
ATOM 1280 N N . GLU A 1 170 ? 13.016 18.109 3.4 1 90.06 170 GLU A N 1
ATOM 1281 C CA . GLU A 1 170 ? 13.508 17.875 4.754 1 90.06 170 GLU A CA 1
ATOM 1282 C C . GLU A 1 170 ? 13.203 16.453 5.223 1 90.06 170 GLU A C 1
ATOM 1284 O O . GLU A 1 170 ? 13.75 16 6.227 1 90.06 170 GLU A O 1
ATOM 1289 N N . THR A 1 171 ? 12.297 15.773 4.516 1 93.06 171 THR A N 1
ATOM 1290 C CA . THR A 1 171 ? 12.016 14.383 4.863 1 93.06 171 THR A CA 1
ATOM 1291 C C . THR A 1 171 ? 12.805 13.43 3.973 1 93.06 171 THR A C 1
ATOM 1293 O O . THR A 1 171 ? 12.734 12.211 4.141 1 93.06 171 THR A O 1
ATOM 1296 N N . GLY A 1 172 ? 13.562 14.023 3.031 1 93.25 172 GLY A N 1
ATOM 1297 C CA . GLY A 1 172 ? 14.414 13.242 2.152 1 93.25 172 GLY A CA 1
ATOM 1298 C C . GLY A 1 172 ? 15.883 13.305 2.537 1 93.25 172 GLY A C 1
ATOM 1299 O O . GLY A 1 172 ? 16.234 13.078 3.695 1 93.25 172 GLY A O 1
ATOM 1300 N N . ASN A 1 173 ? 16.734 13.617 1.514 1 91.38 173 ASN A N 1
ATOM 1301 C CA . ASN A 1 173 ? 18.172 13.57 1.763 1 91.38 173 ASN A CA 1
ATOM 1302 C C . ASN A 1 173 ? 18.766 14.969 1.833 1 91.38 173 ASN A C 1
ATOM 1304 O O . ASN A 1 173 ? 19.984 15.133 1.756 1 91.38 173 ASN A O 1
ATOM 1308 N N . ARG A 1 174 ? 17.938 15.93 1.879 1 92.88 174 ARG A N 1
ATOM 1309 C CA . ARG A 1 174 ? 18.375 17.312 2.039 1 92.88 174 ARG A CA 1
ATOM 1310 C C . ARG A 1 174 ? 17.672 17.984 3.217 1 92.88 174 ARG A C 1
ATOM 1312 O O . ARG A 1 174 ? 16.438 17.969 3.297 1 92.88 174 ARG A O 1
ATOM 1319 N N . LEU A 1 175 ? 18.453 18.547 4.039 1 93.81 175 LEU A N 1
ATOM 1320 C CA . LEU A 1 175 ? 17.906 19.094 5.277 1 93.81 175 LEU A CA 1
ATOM 1321 C C . LEU A 1 175 ? 18.422 20.516 5.5 1 93.81 175 LEU A C 1
ATOM 1323 O O . LEU A 1 175 ? 19.625 20.75 5.621 1 93.81 175 LEU A O 1
ATOM 1327 N N . ASP A 1 176 ? 17.484 21.422 5.504 1 91.31 176 ASP A N 1
ATOM 1328 C CA . ASP A 1 176 ? 17.859 22.781 5.883 1 91.31 176 ASP A CA 1
ATOM 1329 C C . ASP A 1 176 ? 18.344 22.828 7.332 1 91.31 176 ASP A C 1
ATOM 1331 O O . ASP A 1 176 ? 17.766 22.172 8.203 1 91.31 176 ASP A O 1
ATOM 1335 N N . LYS A 1 177 ? 19.281 23.672 7.637 1 89.81 177 LYS A N 1
ATOM 1336 C CA . LYS A 1 177 ? 19.875 23.75 8.969 1 89.81 177 LYS A CA 1
ATOM 1337 C C . LYS A 1 177 ? 18.828 24.078 10.023 1 89.81 177 LYS A C 1
ATOM 1339 O O . LYS A 1 177 ? 18.984 23.734 11.195 1 89.81 177 LYS A O 1
ATOM 1344 N N . ARG A 1 178 ? 17.734 24.703 9.664 1 84.38 178 ARG A N 1
ATOM 1345 C CA . ARG A 1 178 ? 16.672 25.078 10.586 1 84.38 178 ARG A CA 1
ATOM 1346 C C . ARG A 1 178 ? 15.953 23.844 11.109 1 84.38 178 ARG A C 1
ATOM 1348 O O . ARG A 1 178 ? 15.281 23.891 12.141 1 84.38 178 ARG A O 1
ATOM 1355 N N . TYR A 1 179 ? 16.109 22.688 10.383 1 88.44 179 TYR A N 1
ATOM 1356 C CA . TYR A 1 179 ? 15.344 21.5 10.703 1 88.44 179 TYR A CA 1
ATOM 1357 C C . TYR A 1 179 ? 16.25 20.359 11.141 1 88.44 179 TYR A C 1
ATOM 1359 O O . TYR A 1 179 ? 15.969 19.188 10.875 1 88.44 179 TYR A O 1
ATOM 1367 N N . LEU A 1 180 ? 17.344 20.672 11.758 1 89 180 LEU A N 1
ATOM 1368 C CA . LEU A 1 180 ? 18.328 19.656 12.117 1 89 180 LEU A CA 1
ATOM 1369 C C . LEU A 1 180 ? 17.719 18.609 13.039 1 89 180 LEU A C 1
ATOM 1371 O O . LEU A 1 180 ? 18.125 17.438 13.008 1 89 180 LEU A O 1
ATOM 1375 N N . TYR A 1 181 ? 16.719 18.953 13.766 1 88.38 181 TYR A N 1
ATOM 1376 C CA . TYR A 1 181 ? 16.094 18.016 14.688 1 88.38 181 TYR A CA 1
ATOM 1377 C C . TYR A 1 181 ? 15.305 16.953 13.938 1 88.38 181 TYR A C 1
ATOM 1379 O O . TYR A 1 181 ? 14.945 15.914 14.508 1 88.38 181 TYR A O 1
ATOM 1387 N N . PHE A 1 182 ? 15.086 17.094 12.625 1 91.69 182 PHE A N 1
ATOM 1388 C CA . PHE A 1 182 ? 14.359 16.141 11.805 1 91.69 182 PHE A CA 1
ATOM 1389 C C . PHE A 1 182 ? 15.203 14.898 11.547 1 91.69 182 PHE A C 1
ATOM 1391 O O . PHE A 1 182 ? 14.68 13.852 11.148 1 91.69 182 PHE A O 1
ATOM 1398 N N . LYS A 1 183 ? 16.516 15.016 11.719 1 91.69 183 LYS A N 1
ATOM 1399 C CA . LYS A 1 183 ? 17.344 13.859 11.398 1 91.69 183 LYS A CA 1
ATOM 1400 C C . LYS A 1 183 ? 17.469 12.93 12.602 1 91.69 183 LYS A C 1
ATOM 1402 O O . LYS A 1 183 ? 18 11.812 12.477 1 91.69 183 LYS A O 1
ATOM 1407 N N . GLU A 1 184 ? 16.938 13.352 13.734 1 91.44 184 GLU A N 1
ATOM 1408 C CA . GLU A 1 184 ? 17.125 12.586 14.961 1 91.44 184 GLU A CA 1
ATOM 1409 C C . GLU A 1 184 ? 15.867 11.789 15.305 1 91.44 184 GLU A C 1
ATOM 1411 O O . GLU A 1 184 ? 14.766 12.344 15.312 1 91.44 184 GLU A O 1
ATOM 1416 N N . ARG A 1 185 ? 16.062 10.57 15.664 1 90.62 185 ARG A N 1
ATOM 1417 C CA . ARG A 1 185 ? 14.961 9.734 16.109 1 90.62 185 ARG A CA 1
ATOM 1418 C C . ARG A 1 185 ? 14.406 10.234 17.453 1 90.62 185 ARG A C 1
ATOM 1420 O O . ARG A 1 185 ? 13.203 10.156 17.688 1 90.62 185 ARG A O 1
ATOM 1427 N N . HIS A 1 186 ? 15.297 10.672 18.203 1 86.94 186 HIS A N 1
ATOM 1428 C CA . HIS A 1 186 ? 14.93 11.203 19.516 1 86.94 186 HIS A CA 1
ATOM 1429 C C . HIS A 1 186 ? 15.305 12.68 19.641 1 86.94 186 HIS A C 1
ATOM 1431 O O . HIS A 1 186 ? 16.453 13.055 19.422 1 86.94 186 HIS A O 1
ATOM 1437 N N . ALA A 1 187 ? 14.305 13.438 19.781 1 82.88 187 ALA A N 1
ATOM 1438 C CA . ALA A 1 187 ? 14.523 14.859 20.062 1 82.88 187 ALA A CA 1
ATOM 1439 C C . ALA A 1 187 ? 14.156 15.195 21.5 1 82.88 187 ALA A C 1
ATOM 1441 O O . ALA A 1 187 ? 13.125 14.75 22.016 1 82.88 187 ALA A O 1
ATOM 1442 N N . GLU A 1 188 ? 15.008 15.906 22.062 1 78.75 188 GLU A N 1
ATOM 1443 C CA . GLU A 1 188 ? 14.773 16.281 23.469 1 78.75 188 GLU A CA 1
ATOM 1444 C C . GLU A 1 188 ? 13.414 16.938 23.641 1 78.75 188 GLU A C 1
ATOM 1446 O O . GLU A 1 188 ? 13.016 17.781 22.828 1 78.75 188 GLU A O 1
ATOM 1451 N N . GLY A 1 189 ? 12.719 16.422 24.609 1 78.44 189 GLY A N 1
ATOM 1452 C CA . GLY A 1 189 ? 11.43 17 24.938 1 78.44 189 GLY A CA 1
ATOM 1453 C C . GLY A 1 189 ? 10.273 16.312 24.234 1 78.44 189 GLY A C 1
ATOM 1454 O O . GLY A 1 189 ? 9.117 16.719 24.391 1 78.44 189 GLY A O 1
ATOM 1455 N N . THR A 1 190 ? 10.68 15.258 23.438 1 84 190 THR A N 1
ATOM 1456 C CA . THR A 1 190 ? 9.609 14.539 22.75 1 84 190 THR A CA 1
ATOM 1457 C C . THR A 1 190 ? 9.656 13.047 23.078 1 84 190 THR A C 1
ATOM 1459 O O . THR A 1 190 ? 10.688 12.539 23.531 1 84 190 THR A O 1
ATOM 1462 N N . LYS A 1 191 ? 8.609 12.359 23.062 1 77.75 191 LYS A N 1
ATOM 1463 C CA . LYS A 1 191 ? 8.555 10.914 23.266 1 77.75 191 LYS A CA 1
ATOM 1464 C C . LYS A 1 191 ? 8.781 10.172 21.953 1 77.75 191 LYS A C 1
ATOM 1466 O O . LYS A 1 191 ? 9.375 9.086 21.938 1 77.75 191 LYS A O 1
ATOM 1471 N N . GLY A 1 192 ? 8.422 10.695 20.875 1 80.06 192 GLY A N 1
ATOM 1472 C CA . GLY A 1 192 ? 8.602 10.094 19.562 1 80.06 192 GLY A CA 1
ATOM 1473 C C . GLY A 1 192 ? 9.344 10.992 18.594 1 80.06 192 GLY A C 1
ATOM 1474 O O . GLY A 1 192 ? 9.781 12.086 18.969 1 80.06 192 GLY A O 1
ATOM 1475 N N . GLN A 1 193 ? 9.539 10.43 17.453 1 90.62 193 GLN A N 1
ATOM 1476 C CA . GLN A 1 193 ? 10.203 11.195 16.391 1 90.62 193 GLN A CA 1
ATOM 1477 C C . GLN A 1 193 ? 9.352 12.398 15.977 1 90.62 193 GLN A C 1
ATOM 1479 O O . GLN A 1 193 ? 8.141 12.273 15.812 1 90.62 193 GLN A O 1
ATOM 1484 N N . VAL A 1 194 ? 10.016 13.469 15.812 1 91 194 VAL A N 1
ATOM 1485 C CA . VAL A 1 194 ? 9.305 14.688 15.43 1 91 194 VAL A CA 1
ATOM 1486 C C . VAL A 1 194 ? 8.82 14.562 13.984 1 91 194 VAL A C 1
ATOM 1488 O O . VAL A 1 194 ? 7.68 14.906 13.672 1 91 194 VAL A O 1
ATOM 1491 N N . THR A 1 195 ? 9.664 14.039 13.164 1 92.62 195 THR A N 1
ATOM 1492 C CA . THR A 1 195 ? 9.367 13.992 11.734 1 92.62 195 THR A CA 1
ATOM 1493 C C . THR A 1 195 ? 8.109 13.164 11.477 1 92.62 195 THR A C 1
ATOM 1495 O O . THR A 1 195 ? 7.133 13.664 10.914 1 92.62 195 THR A O 1
ATOM 1498 N N . LEU A 1 196 ? 8.031 11.953 11.953 1 95.88 196 LEU A N 1
ATOM 1499 C CA . LEU A 1 196 ? 6.879 11.102 11.672 1 95.88 196 LEU A CA 1
ATOM 1500 C C . LEU A 1 196 ? 5.656 11.562 12.453 1 95.88 196 LEU A C 1
ATOM 1502 O O . LEU A 1 196 ? 4.523 11.383 12.008 1 95.88 196 LEU A O 1
ATOM 1506 N N . THR A 1 197 ? 5.895 12.188 13.625 1 97 197 THR A N 1
ATOM 1507 C CA . THR A 1 197 ? 4.766 12.773 14.336 1 97 197 THR A CA 1
ATOM 1508 C C . THR A 1 197 ? 4.055 13.812 13.477 1 97 197 THR A C 1
ATOM 1510 O O . THR A 1 197 ? 2.826 13.812 13.383 1 97 197 THR A O 1
ATOM 1513 N N . ILE A 1 198 ? 4.824 14.609 12.836 1 96.88 198 ILE A N 1
ATOM 1514 C CA . ILE A 1 198 ? 4.262 15.68 12.016 1 96.88 198 ILE A CA 1
ATOM 1515 C C . ILE A 1 198 ? 3.602 15.086 10.773 1 96.88 198 ILE A C 1
ATOM 1517 O O . ILE A 1 198 ? 2.418 15.32 10.516 1 96.88 198 ILE A O 1
ATOM 1521 N N . TYR A 1 199 ? 4.273 14.289 10.07 1 97.69 199 TYR A N 1
ATOM 1522 C CA . TYR A 1 199 ? 3.842 13.906 8.727 1 97.69 199 TYR A CA 1
ATOM 1523 C C . TYR A 1 199 ? 2.766 12.836 8.781 1 97.69 199 TYR A C 1
ATOM 1525 O O . TYR A 1 199 ? 1.748 12.922 8.094 1 97.69 199 TYR A O 1
ATOM 1533 N N . VAL A 1 200 ? 2.959 11.805 9.609 1 98.31 200 VAL A N 1
ATOM 1534 C CA . VAL A 1 200 ? 1.917 10.797 9.773 1 98.31 200 VAL A CA 1
ATOM 1535 C C . VAL A 1 200 ? 0.716 11.406 10.492 1 98.31 200 VAL A C 1
ATOM 1537 O O . VAL A 1 200 ? -0.432 11.078 10.18 1 98.31 200 VAL A O 1
ATOM 1540 N N . GLY A 1 201 ? 0.99 12.281 11.422 1 98.38 201 GLY A N 1
ATOM 1541 C CA . GLY A 1 201 ? -0.103 12.953 12.109 1 98.38 201 GLY A CA 1
ATOM 1542 C C . GLY A 1 201 ? -1.041 13.68 11.172 1 98.38 201 GLY A C 1
ATOM 1543 O O . GLY A 1 201 ? -2.258 13.492 11.227 1 98.38 201 GLY A O 1
ATOM 1544 N N . HIS A 1 202 ? -0.491 14.484 10.273 1 98.69 202 HIS A N 1
ATOM 1545 C CA . HIS A 1 202 ? -1.293 15.227 9.305 1 98.69 202 HIS A CA 1
ATOM 1546 C C . HIS A 1 202 ? -2.076 14.289 8.398 1 98.69 202 HIS A C 1
ATOM 1548 O O . HIS A 1 202 ? -3.281 14.461 8.203 1 98.69 202 HIS A O 1
ATOM 1554 N N . THR A 1 203 ? -1.424 13.305 7.887 1 98.5 203 THR A N 1
ATOM 1555 C CA . THR A 1 203 ? -2.014 12.492 6.832 1 98.5 203 THR A CA 1
ATOM 1556 C C . THR A 1 203 ? -3.018 11.5 7.41 1 98.5 203 THR A C 1
ATOM 1558 O O . THR A 1 203 ? -4.086 11.289 6.84 1 98.5 203 THR A O 1
ATOM 1561 N N . MET A 1 204 ? -2.709 10.977 8.578 1 98.31 204 MET A N 1
ATOM 1562 C CA . MET A 1 204 ? -3.646 10.055 9.211 1 98.31 204 MET A CA 1
ATOM 1563 C C . MET A 1 204 ? -4.867 10.797 9.734 1 98.31 204 MET A C 1
ATOM 1565 O O . MET A 1 204 ? -5.973 10.25 9.75 1 98.31 204 MET A O 1
ATOM 1569 N N . ASP A 1 205 ? -4.664 12.016 10.203 1 98.44 205 ASP A N 1
ATOM 1570 C CA . ASP A 1 205 ? -5.828 12.789 10.633 1 98.44 205 ASP A CA 1
ATOM 1571 C C . ASP A 1 205 ? -6.809 12.984 9.477 1 98.44 205 ASP A C 1
ATOM 1573 O O . ASP A 1 205 ? -8.023 12.875 9.664 1 98.44 205 ASP A O 1
ATOM 1577 N N . PHE A 1 206 ? -6.277 13.328 8.312 1 98.56 206 PHE A N 1
ATOM 1578 C CA . PHE A 1 206 ? -7.09 13.492 7.113 1 98.56 206 PHE A CA 1
ATOM 1579 C C . PHE A 1 206 ? -7.871 12.227 6.805 1 98.56 206 PHE A C 1
ATOM 1581 O O . PHE A 1 206 ? -9.094 12.266 6.641 1 98.56 206 PHE A O 1
ATOM 1588 N N . VAL A 1 207 ? -7.258 11.078 6.855 1 98.56 207 VAL A N 1
ATOM 1589 C CA . VAL A 1 207 ? -7.863 9.781 6.562 1 98.56 207 VAL A CA 1
ATOM 1590 C C . VAL A 1 207 ? -8.906 9.453 7.625 1 98.56 207 VAL A C 1
ATOM 1592 O O . VAL A 1 207 ? -10.039 9.086 7.301 1 98.56 207 VAL A O 1
ATOM 1595 N N . ALA A 1 208 ? -8.555 9.625 8.867 1 98 208 ALA A N 1
ATOM 1596 C CA . ALA A 1 208 ? -9.414 9.281 10 1 98 208 ALA A CA 1
ATOM 1597 C C . ALA A 1 208 ? -10.688 10.125 9.992 1 98 208 ALA A C 1
ATOM 1599 O O . ALA A 1 208 ? -11.758 9.648 10.367 1 98 208 ALA A O 1
ATOM 1600 N N . SER A 1 209 ? -10.578 11.352 9.609 1 97.94 209 SER A N 1
ATOM 1601 C CA . SER A 1 209 ? -11.719 12.266 9.594 1 97.94 209 SER A CA 1
ATOM 1602 C C . SER A 1 209 ? -12.758 11.828 8.57 1 97.94 209 SER A C 1
ATOM 1604 O O . SER A 1 209 ? -13.938 12.164 8.695 1 97.94 209 SER A O 1
ATOM 1606 N N . LEU A 1 210 ? -12.344 11.109 7.582 1 98.44 210 LEU A N 1
ATOM 1607 C CA . LEU A 1 210 ? -13.242 10.688 6.516 1 98.44 210 LEU A CA 1
ATOM 1608 C C . LEU A 1 210 ? -13.734 9.258 6.746 1 98.44 210 LEU A C 1
ATOM 1610 O O . LEU A 1 210 ? -14.883 8.93 6.441 1 98.44 210 LEU A O 1
ATOM 1614 N N . LEU A 1 211 ? -12.867 8.398 7.355 1 98.25 211 LEU A N 1
ATOM 1615 C CA . LEU A 1 211 ? -13.156 6.973 7.336 1 98.25 211 LEU A CA 1
ATOM 1616 C C . LEU A 1 211 ? -13.336 6.438 8.75 1 98.25 211 LEU A C 1
ATOM 1618 O O . LEU A 1 211 ? -13.57 5.242 8.945 1 98.25 211 LEU A O 1
ATOM 1622 N N . GLY A 1 212 ? -13.188 7.281 9.758 1 97.38 212 GLY A N 1
ATOM 1623 C CA . GLY A 1 212 ? -13.281 6.875 11.148 1 97.38 212 GLY A CA 1
ATOM 1624 C C . GLY A 1 212 ? -11.93 6.816 11.844 1 97.38 212 GLY A C 1
ATOM 1625 O O . GLY A 1 212 ? -10.914 6.535 11.211 1 97.38 212 GLY A O 1
ATOM 1626 N N . GLN A 1 213 ? -11.969 6.934 13.188 1 97.69 213 GLN A N 1
ATOM 1627 C CA . GLN A 1 213 ? -10.742 6.906 13.977 1 97.69 213 GLN A CA 1
ATOM 1628 C C . GLN A 1 213 ? -10.148 5.5 14.023 1 97.69 213 GLN A C 1
ATOM 1630 O O . GLN A 1 213 ? -10.883 4.516 14.156 1 97.69 213 GLN A O 1
ATOM 1635 N N . PRO A 1 214 ? -8.836 5.422 13.859 1 97.56 214 PRO A N 1
ATOM 1636 C CA . PRO A 1 214 ? -8.227 4.098 14 1 97.56 214 PRO A CA 1
ATOM 1637 C C . PRO A 1 214 ? -8.438 3.484 15.383 1 97.56 214 PRO A C 1
ATOM 1639 O O . PRO A 1 214 ? -8.219 4.148 16.391 1 97.56 214 PRO A O 1
ATOM 1642 N N . ARG A 1 215 ? -8.789 2.213 15.414 1 97.19 215 ARG A N 1
ATOM 1643 C CA . ARG A 1 215 ? -8.953 1.471 16.656 1 97.19 215 ARG A CA 1
ATOM 1644 C C . ARG A 1 215 ? -7.742 0.586 16.938 1 97.19 215 ARG A C 1
ATOM 1646 O O . ARG A 1 215 ? -7.465 0.245 18.078 1 97.19 215 ARG A O 1
ATOM 1653 N N . THR A 1 216 ? -7.137 0.152 15.898 1 97 216 THR A N 1
ATOM 1654 C CA . THR A 1 216 ? -5.914 -0.631 16.031 1 97 216 THR A CA 1
ATOM 1655 C C . THR A 1 216 ? -4.844 -0.128 15.062 1 97 216 THR A C 1
ATOM 1657 O O . THR A 1 216 ? -5.16 0.507 14.055 1 97 216 THR A O 1
ATOM 1660 N N . VAL A 1 217 ? -3.555 -0.381 15.414 1 97.38 217 VAL A N 1
ATOM 1661 C CA . VAL A 1 217 ? -2.467 -0.028 14.508 1 97.38 217 VAL A CA 1
ATOM 1662 C C . VAL A 1 217 ? -1.317 -1.021 14.672 1 97.38 217 VAL A C 1
ATOM 1664 O O . VAL A 1 217 ? -0.923 -1.348 15.789 1 97.38 217 VAL A O 1
ATOM 1667 N N . SER A 1 218 ? -0.922 -1.615 13.648 1 97.06 218 SER A N 1
ATOM 1668 C CA . SER A 1 218 ? 0.361 -2.289 13.477 1 97.06 218 SER A CA 1
ATOM 1669 C C . SER A 1 218 ? 1.297 -1.478 12.586 1 97.06 218 SER A C 1
ATOM 1671 O O . SER A 1 218 ? 0.915 -1.064 11.492 1 97.06 218 SER A O 1
ATOM 1673 N N . ALA A 1 219 ? 2.529 -1.244 13.102 1 96.88 219 ALA A N 1
ATOM 1674 C CA . ALA A 1 219 ? 3.383 -0.286 12.406 1 96.88 219 ALA A CA 1
ATOM 1675 C C . ALA A 1 219 ? 4.773 -0.862 12.164 1 96.88 219 ALA A C 1
ATOM 1677 O O . ALA A 1 219 ? 5.316 -1.563 13.023 1 96.88 219 ALA A O 1
ATOM 1678 N N . GLN A 1 220 ? 5.297 -0.582 11.008 1 96.38 220 GLN A N 1
ATOM 1679 C CA . GLN A 1 220 ? 6.703 -0.769 10.664 1 96.38 220 GLN A CA 1
ATOM 1680 C C . GLN A 1 220 ? 7.328 0.534 10.18 1 96.38 220 GLN A C 1
ATOM 1682 O O . GLN A 1 220 ? 6.871 1.116 9.188 1 96.38 220 GLN A O 1
ATOM 1687 N N . LEU A 1 221 ? 8.352 0.939 10.852 1 96.94 221 LEU A N 1
ATOM 1688 C CA . LEU A 1 221 ? 9.047 2.176 10.516 1 96.94 221 LEU A CA 1
ATOM 1689 C C . LEU A 1 221 ? 10.461 1.89 10.031 1 96.94 221 LEU A C 1
ATOM 1691 O O . LEU A 1 221 ? 11.055 0.878 10.406 1 96.94 221 LEU A O 1
ATOM 1695 N N . GLN A 1 222 ? 10.953 2.816 9.141 1 96.31 222 GLN A N 1
ATOM 1696 C CA . GLN A 1 222 ? 12.258 2.578 8.539 1 96.31 222 GLN A CA 1
ATOM 1697 C C . GLN A 1 222 ? 12.922 3.889 8.125 1 96.31 222 GLN A C 1
ATOM 1699 O O . GLN A 1 222 ? 12.25 4.809 7.652 1 96.31 222 GLN A O 1
ATOM 1704 N N . THR A 1 223 ? 14.227 3.963 8.438 1 96.44 223 THR A N 1
ATOM 1705 C CA . THR A 1 223 ? 15.047 5 7.812 1 96.44 223 THR A CA 1
ATOM 1706 C C . THR A 1 223 ? 15.414 4.605 6.387 1 96.44 223 THR A C 1
ATOM 1708 O O . THR A 1 223 ? 16.109 3.615 6.172 1 96.44 223 THR A O 1
ATOM 1711 N N . THR A 1 224 ? 14.961 5.398 5.426 1 96.44 224 THR A N 1
ATOM 1712 C CA . THR A 1 224 ? 15.242 5.039 4.039 1 96.44 224 THR A CA 1
ATOM 1713 C C . THR A 1 224 ? 16.234 6.02 3.416 1 96.44 224 THR A C 1
ATOM 1715 O O . THR A 1 224 ? 16.719 5.801 2.305 1 96.44 224 THR A O 1
ATOM 1718 N N . TRP A 1 225 ? 16.469 7.086 4.094 1 95.06 225 TRP A N 1
ATOM 1719 C CA . TRP A 1 225 ? 17.531 8.031 3.773 1 95.06 225 TRP A CA 1
ATOM 1720 C C . TRP A 1 225 ? 18.562 8.094 4.895 1 95.06 225 TRP A C 1
ATOM 1722 O O . TRP A 1 225 ? 18.594 9.055 5.668 1 95.06 225 TRP A O 1
ATOM 1732 N N . PRO A 1 226 ? 19.484 7.215 4.949 1 92.62 226 PRO A N 1
ATOM 1733 C CA . PRO A 1 226 ? 20.375 7.109 6.109 1 92.62 226 PRO A CA 1
ATOM 1734 C C . PRO A 1 226 ? 21.391 8.242 6.18 1 92.62 226 PRO A C 1
ATOM 1736 O O . PRO A 1 226 ? 22 8.477 7.23 1 92.62 226 PRO A O 1
ATOM 1739 N N . LEU A 1 227 ? 21.672 8.922 5 1 93.38 227 LEU A N 1
ATOM 1740 C CA . LEU A 1 227 ? 22.578 10.062 4.934 1 93.38 227 LEU A CA 1
ATOM 1741 C C . LEU A 1 227 ? 21.875 11.281 4.34 1 93.38 227 LEU A C 1
ATOM 1743 O O . LEU A 1 227 ? 21.109 11.156 3.387 1 93.38 227 LEU A O 1
ATOM 1747 N N . VAL A 1 228 ? 22.188 12.445 4.957 1 94.56 228 VAL A N 1
ATOM 1748 C CA . VAL A 1 228 ? 21.547 13.664 4.453 1 94.56 228 VAL A CA 1
ATOM 1749 C C . VAL A 1 228 ? 22.609 14.75 4.25 1 94.56 228 VAL A C 1
ATOM 1751 O O . VAL A 1 228 ? 23.688 14.688 4.836 1 94.56 228 VAL A O 1
ATOM 1754 N N . THR A 1 229 ? 22.297 15.633 3.355 1 95.12 229 THR A N 1
ATOM 1755 C CA . THR A 1 229 ? 23.078 16.844 3.133 1 95.12 229 THR A CA 1
ATOM 1756 C C . THR A 1 229 ? 22.438 18.031 3.842 1 95.12 229 THR A C 1
ATOM 1758 O O . THR A 1 229 ? 21.25 18.312 3.654 1 95.12 229 THR A O 1
ATOM 1761 N N . ILE A 1 230 ? 23.203 18.688 4.672 1 96.56 230 ILE A N 1
ATOM 1762 C CA . ILE A 1 230 ? 22.719 19.859 5.402 1 96.56 230 ILE A CA 1
ATOM 1763 C C . ILE A 1 230 ? 22.938 21.109 4.559 1 96.56 230 ILE A C 1
ATOM 1765 O O . ILE A 1 230 ? 24.016 21.344 4.023 1 96.56 230 ILE A O 1
ATOM 1769 N N . LEU A 1 231 ? 21.891 21.891 4.477 1 95.5 231 LEU A N 1
ATOM 1770 C CA . LEU A 1 231 ? 21.922 23.078 3.633 1 95.5 231 LEU A CA 1
ATOM 1771 C C . LEU A 1 231 ? 21.656 24.344 4.461 1 95.5 231 LEU A C 1
ATOM 1773 O O . LEU A 1 231 ? 20.953 24.281 5.477 1 95.5 231 LEU A O 1
ATOM 1777 N N . ASP A 1 232 ? 22.203 25.406 4.066 1 92.62 232 ASP A N 1
ATOM 1778 C CA . ASP A 1 232 ? 21.844 26.781 4.418 1 92.62 232 ASP A CA 1
ATOM 1779 C C . ASP A 1 232 ? 21.375 27.547 3.189 1 92.62 232 ASP A C 1
ATOM 1781 O O . ASP A 1 232 ? 22.188 28.125 2.467 1 92.62 232 ASP A O 1
ATOM 1785 N N . GLY A 1 233 ? 20.062 27.578 3.047 1 83.56 233 GLY A N 1
ATOM 1786 C CA . GLY A 1 233 ? 19.562 28.016 1.75 1 83.56 233 GLY A CA 1
ATOM 1787 C C . GLY A 1 233 ? 20 27.094 0.616 1 83.56 233 GLY A C 1
ATOM 1788 O O . GLY A 1 233 ? 19.781 25.891 0.671 1 83.56 233 GLY A O 1
ATOM 1789 N N . ASP A 1 234 ? 20.703 27.672 -0.339 1 86.94 234 ASP A N 1
ATOM 1790 C CA . ASP A 1 234 ? 21.141 26.875 -1.487 1 86.94 234 ASP A CA 1
ATOM 1791 C C . ASP A 1 234 ? 22.578 26.391 -1.292 1 86.94 234 ASP A C 1
ATOM 1793 O O . ASP A 1 234 ? 23.094 25.625 -2.109 1 86.94 234 ASP A O 1
ATOM 1797 N N . GLU A 1 235 ? 23.156 26.672 -0.13 1 94.12 235 GLU A N 1
ATOM 1798 C CA . GLU A 1 235 ? 24.547 26.328 0.114 1 94.12 235 GLU A CA 1
ATOM 1799 C C . GLU A 1 235 ? 24.656 25.031 0.906 1 94.12 235 GLU A C 1
ATOM 1801 O O . GLU A 1 235 ? 23.984 24.844 1.922 1 94.12 235 GLU A O 1
ATOM 1806 N N . ILE A 1 236 ? 25.562 24.203 0.462 1 94.44 236 ILE A N 1
ATOM 1807 C CA . ILE A 1 236 ? 25.828 22.969 1.184 1 94.44 236 ILE A CA 1
ATOM 1808 C C . ILE A 1 236 ? 26.781 23.25 2.348 1 94.44 236 ILE A C 1
ATOM 1810 O O . ILE A 1 236 ? 27.891 23.75 2.15 1 94.44 236 ILE A O 1
ATOM 1814 N N . ILE A 1 237 ? 26.375 22.906 3.477 1 95.44 237 ILE A N 1
ATOM 1815 C CA . ILE A 1 237 ? 27.141 23.109 4.691 1 95.44 237 ILE A CA 1
ATOM 1816 C C . ILE A 1 237 ? 27.938 21.844 5.031 1 95.44 237 ILE A C 1
ATOM 1818 O O . ILE A 1 237 ? 29.094 21.922 5.438 1 95.44 237 ILE A O 1
ATOM 1822 N N . GLU A 1 238 ? 27.266 20.75 4.977 1 95.38 238 GLU A N 1
ATOM 1823 C CA . GLU A 1 238 ? 27.844 19.438 5.309 1 95.38 238 GLU A CA 1
ATOM 1824 C C . GLU A 1 238 ? 27.125 18.328 4.551 1 95.38 238 GLU A C 1
ATOM 1826 O O . GLU A 1 238 ? 25.906 18.328 4.434 1 95.38 238 GLU A O 1
ATOM 1831 N N . SER A 1 239 ? 27.938 17.469 4.055 1 94.31 239 SER A N 1
ATOM 1832 C CA . SER A 1 239 ? 27.375 16.344 3.316 1 94.31 239 SER A CA 1
ATOM 1833 C C . SER A 1 239 ? 27.578 15.039 4.07 1 94.31 239 SER A C 1
ATOM 1835 O O . SER A 1 239 ? 28.391 14.961 4.992 1 94.31 239 SER A O 1
ATOM 1837 N N . HIS A 1 240 ? 26.734 14.047 3.766 1 94.12 240 HIS A N 1
ATOM 1838 C CA . HIS A 1 240 ? 26.844 12.688 4.289 1 94.12 240 HIS A CA 1
ATOM 1839 C C . HIS A 1 240 ? 26.703 12.664 5.805 1 94.12 240 HIS A C 1
ATOM 1841 O O . HIS A 1 240 ? 27.484 12.016 6.5 1 94.12 240 HIS A O 1
ATOM 1847 N N . VAL A 1 241 ? 25.766 13.461 6.262 1 95.62 241 VAL A N 1
ATOM 1848 C CA . VAL A 1 241 ? 25.469 13.484 7.688 1 95.62 241 VAL A CA 1
ATOM 1849 C C . VAL A 1 241 ? 24.516 12.344 8.031 1 95.62 241 VAL A C 1
ATOM 1851 O O . VAL A 1 241 ? 23.469 12.188 7.395 1 95.62 241 VAL A O 1
ATOM 1854 N N . PRO A 1 242 ? 24.859 11.531 9.047 1 94.75 242 PRO A N 1
ATOM 1855 C CA . PRO A 1 242 ? 23.984 10.414 9.398 1 94.75 242 PRO A CA 1
ATOM 1856 C C . PRO A 1 242 ? 22.625 10.875 9.922 1 94.75 242 PRO A C 1
ATOM 1858 O O . PRO A 1 242 ? 22.547 11.875 10.633 1 94.75 242 PRO A O 1
ATOM 1861 N N . LYS A 1 243 ? 21.578 10.18 9.516 1 94.81 243 LYS A N 1
ATOM 1862 C CA . LYS A 1 243 ? 20.203 10.375 9.977 1 94.81 243 LYS A CA 1
ATOM 1863 C C . LYS A 1 243 ? 19.688 9.133 10.695 1 94.81 243 LYS A C 1
ATOM 1865 O O . LYS A 1 243 ? 19.766 8.023 10.164 1 94.81 243 LYS A O 1
ATOM 1870 N N . SER A 1 244 ? 19.125 9.328 11.914 1 94.25 244 SER A N 1
ATOM 1871 C CA . SER A 1 244 ? 18.578 8.203 12.68 1 94.25 244 SER A CA 1
ATOM 1872 C C . SER A 1 244 ? 17.062 8.164 12.609 1 94.25 244 SER A C 1
ATOM 1874 O O . SER A 1 244 ? 16.453 7.129 12.883 1 94.25 244 SER A O 1
ATOM 1876 N N . ALA A 1 245 ? 16.5 9.273 12.242 1 95.12 245 ALA A N 1
ATOM 1877 C CA . ALA A 1 245 ? 15.039 9.359 12.195 1 95.12 245 ALA A CA 1
ATOM 1878 C C . ALA A 1 245 ? 14.469 8.508 11.062 1 95.12 245 ALA A C 1
ATOM 1880 O O . ALA A 1 245 ? 15.039 8.469 9.969 1 95.12 245 ALA A O 1
ATOM 1881 N N . ASP A 1 246 ? 13.375 7.82 11.391 1 96.5 246 ASP A N 1
ATOM 1882 C CA . ASP A 1 246 ? 12.648 7.113 10.344 1 96.5 246 ASP A CA 1
ATOM 1883 C C . ASP A 1 246 ? 11.945 8.094 9.406 1 96.5 246 ASP A C 1
ATOM 1885 O O . ASP A 1 246 ? 11.531 9.18 9.82 1 96.5 246 ASP A O 1
ATOM 1889 N N . ASP A 1 247 ? 11.867 7.719 8.125 1 97.31 247 ASP A N 1
ATOM 1890 C CA . ASP A 1 247 ? 11.195 8.547 7.129 1 97.31 247 ASP A CA 1
ATOM 1891 C C . ASP A 1 247 ? 10.242 7.715 6.277 1 97.31 247 ASP A C 1
ATOM 1893 O O . ASP A 1 247 ? 9.766 8.172 5.238 1 97.31 247 ASP A O 1
ATOM 1897 N N . TYR A 1 248 ? 10.078 6.523 6.699 1 97.62 248 TYR A N 1
ATOM 1898 C CA . TYR A 1 248 ? 9.148 5.574 6.094 1 97.62 248 TYR A CA 1
ATOM 1899 C C . TYR A 1 248 ? 8.25 4.945 7.152 1 97.62 248 TYR A C 1
ATOM 1901 O O . TYR A 1 248 ? 8.719 4.52 8.211 1 97.62 248 TYR A O 1
ATOM 1909 N N . ALA A 1 249 ? 6.941 4.926 6.863 1 98.12 249 ALA A N 1
ATOM 1910 C CA . ALA A 1 249 ? 5.969 4.316 7.766 1 98.12 249 ALA A CA 1
ATOM 1911 C C . ALA A 1 249 ? 4.977 3.445 7 1 98.12 249 ALA A C 1
ATOM 1913 O O . ALA A 1 249 ? 4.34 3.908 6.051 1 98.12 249 ALA A O 1
ATOM 1914 N N . SER A 1 250 ? 4.844 2.225 7.359 1 97.62 250 SER A N 1
ATOM 1915 C CA . SER A 1 250 ? 3.803 1.304 6.918 1 97.62 250 SER A CA 1
ATOM 1916 C C . SER A 1 250 ? 2.891 0.905 8.07 1 97.62 250 SER A C 1
ATOM 1918 O O . SER A 1 250 ? 3.352 0.348 9.07 1 97.62 250 SER A O 1
ATOM 1920 N N . LEU A 1 251 ? 1.611 1.219 7.895 1 97.56 251 LEU A N 1
ATOM 1921 C CA . LEU A 1 251 ? 0.635 0.943 8.945 1 97.56 251 LEU A CA 1
ATOM 1922 C C . LEU A 1 251 ? -0.525 0.115 8.398 1 97.56 251 LEU A C 1
ATOM 1924 O O . LEU A 1 251 ? -0.875 0.225 7.227 1 97.56 251 LEU A O 1
ATOM 1928 N N . HIS A 1 252 ? -1.161 -0.675 9.242 1 95.75 252 HIS A N 1
ATOM 1929 C CA . HIS A 1 252 ? -2.5 -1.172 8.945 1 95.75 252 HIS A CA 1
ATOM 1930 C C . HIS A 1 252 ? -3.283 -1.441 10.227 1 95.75 252 HIS A C 1
ATOM 1932 O O . HIS A 1 252 ? -2.701 -1.512 11.312 1 95.75 252 HIS A O 1
ATOM 1938 N N . GLY A 1 253 ? -4.488 -1.429 10.102 1 96.25 253 GLY A N 1
ATOM 1939 C CA . GLY A 1 253 ? -5.414 -1.596 11.211 1 96.25 253 GLY A CA 1
ATOM 1940 C C . GLY A 1 253 ? -6.871 -1.491 10.797 1 96.25 253 GLY A C 1
ATOM 1941 O O . GLY A 1 253 ? -7.207 -1.709 9.633 1 96.25 253 GLY A O 1
ATOM 1942 N N . VAL A 1 254 ? -7.699 -1.307 11.867 1 96.81 254 VAL A N 1
ATOM 1943 C CA . VAL A 1 254 ? -9.141 -1.182 11.664 1 96.81 254 VAL A CA 1
ATOM 1944 C C . VAL A 1 254 ? -9.641 0.101 12.328 1 96.81 254 VAL A C 1
ATOM 1946 O O . VAL A 1 254 ? -9.203 0.451 13.43 1 96.81 254 VAL A O 1
ATOM 1949 N N . THR A 1 255 ? -10.539 0.811 11.625 1 97.06 255 THR A N 1
ATOM 1950 C CA . THR A 1 255 ? -11.102 2.035 12.188 1 97.06 255 THR A CA 1
ATOM 1951 C C . THR A 1 255 ? -12.297 1.718 13.078 1 97.06 255 THR A C 1
ATOM 1953 O O . THR A 1 255 ? -12.758 0.575 13.133 1 97.06 255 THR A O 1
ATOM 1956 N N . SER A 1 256 ? -12.805 2.734 13.719 1 95.62 256 SER A N 1
ATOM 1957 C CA . SER A 1 256 ? -13.961 2.609 14.602 1 95.62 256 SER A CA 1
ATOM 1958 C C . SER A 1 256 ? -15.211 2.246 13.82 1 95.62 256 SER A C 1
ATOM 1960 O O . SER A 1 256 ? -16.172 1.705 14.383 1 95.62 256 SER A O 1
ATOM 1962 N N . THR A 1 257 ? -15.219 2.504 12.539 1 94.81 257 THR A N 1
ATOM 1963 C CA . THR A 1 257 ? -16.375 2.193 11.695 1 94.81 257 THR A CA 1
ATOM 1964 C C . THR A 1 257 ? -16.203 0.836 11.023 1 94.81 257 THR A C 1
ATOM 1966 O O . THR A 1 257 ? -17.016 0.443 10.188 1 94.81 257 THR A O 1
ATOM 1969 N N . GLY A 1 258 ? -15.094 0.184 11.328 1 95.06 258 GLY A N 1
ATOM 1970 C CA . GLY A 1 258 ? -14.891 -1.169 10.836 1 95.06 258 GLY A CA 1
ATOM 1971 C C . GLY A 1 258 ? -14.125 -1.217 9.523 1 95.06 258 GLY A C 1
ATOM 1972 O O . GLY A 1 258 ? -13.969 -2.285 8.93 1 95.06 258 GLY A O 1
ATOM 1973 N N . VAL A 1 259 ? -13.617 -0.135 9.008 1 97.38 259 VAL A N 1
ATOM 1974 C CA . VAL A 1 259 ? -12.867 -0.077 7.758 1 97.38 259 VAL A CA 1
ATOM 1975 C C . VAL A 1 259 ? -11.445 -0.578 7.98 1 97.38 259 VAL A C 1
ATOM 1977 O O . VAL A 1 259 ? -10.742 -0.099 8.875 1 97.38 259 VAL A O 1
ATOM 1980 N N . LYS A 1 260 ? -11.031 -1.559 7.242 1 97.19 260 LYS A N 1
ATOM 1981 C CA . LYS A 1 260 ? -9.625 -1.959 7.246 1 97.19 260 LYS A CA 1
ATOM 1982 C C . LYS A 1 260 ? -8.773 -0.983 6.438 1 97.19 260 LYS A C 1
ATOM 1984 O O . LYS A 1 260 ? -9.141 -0.613 5.316 1 97.19 260 LYS A O 1
ATOM 1989 N N . TYR A 1 261 ? -7.684 -0.552 7.027 1 97.75 261 TYR A N 1
ATOM 1990 C CA . TYR A 1 261 ? -6.875 0.427 6.309 1 97.75 261 TYR A CA 1
ATOM 1991 C C . TYR A 1 261 ? -5.422 -0.023 6.219 1 97.75 261 TYR A C 1
ATOM 1993 O O . TYR A 1 261 ? -4.918 -0.691 7.125 1 97.75 261 TYR A O 1
ATOM 2001 N N . THR A 1 262 ? -4.801 0.256 5.133 1 98.12 262 THR A N 1
ATOM 2002 C CA . THR A 1 262 ? -3.359 0.193 4.91 1 98.12 262 THR A CA 1
ATOM 2003 C C . THR A 1 262 ? -2.812 1.563 4.523 1 98.12 262 THR A C 1
ATOM 2005 O O . THR A 1 262 ? -3.416 2.277 3.721 1 98.12 262 THR A O 1
ATOM 2008 N N . TYR A 1 263 ? -1.739 1.889 5.172 1 98.5 263 TYR A N 1
ATOM 2009 C CA . TYR A 1 263 ? -1.142 3.211 5.027 1 98.5 263 TYR A CA 1
ATOM 2010 C C . TYR A 1 263 ? 0.368 3.109 4.844 1 98.5 263 TYR A C 1
ATOM 2012 O O . TYR A 1 263 ? 1.054 2.455 5.633 1 98.5 263 TYR A O 1
ATOM 2020 N N . VAL A 1 264 ? 0.892 3.783 3.725 1 98.62 264 VAL A N 1
ATOM 2021 C CA . VAL A 1 264 ? 2.336 3.865 3.523 1 98.62 264 VAL A CA 1
ATOM 2022 C C . VAL A 1 264 ? 2.734 5.309 3.223 1 98.62 264 VAL A C 1
ATOM 2024 O O . VAL A 1 264 ? 2.184 5.938 2.316 1 98.62 264 VAL A O 1
ATOM 2027 N N . LEU A 1 265 ? 3.672 5.812 3.955 1 98.56 265 LEU A N 1
ATOM 2028 C CA . LEU A 1 265 ? 4.277 7.121 3.73 1 98.56 265 LEU A CA 1
ATOM 2029 C C . LEU A 1 265 ? 5.797 7.004 3.629 1 98.56 265 LEU A C 1
ATOM 2031 O O . LEU A 1 265 ? 6.43 6.348 4.461 1 98.56 265 LEU A O 1
ATOM 2035 N N . ARG A 1 266 ? 6.312 7.637 2.635 1 98 266 ARG A N 1
ATOM 2036 C CA . ARG A 1 266 ? 7.766 7.781 2.555 1 98 266 ARG A CA 1
ATOM 2037 C C . ARG A 1 266 ? 8.164 9.25 2.439 1 98 266 ARG A C 1
ATOM 2039 O O . ARG A 1 266 ? 7.562 10 1.673 1 98 266 ARG A O 1
ATOM 2046 N N . GLY A 1 267 ? 9.125 9.586 3.203 1 96.94 267 GLY A N 1
ATOM 2047 C CA . GLY A 1 267 ? 9.695 10.914 3.068 1 96.94 267 GLY A CA 1
ATOM 2048 C C . GLY A 1 267 ? 10.508 11.086 1.797 1 96.94 267 GLY A C 1
ATOM 2049 O O . GLY A 1 267 ? 11.016 10.109 1.24 1 96.94 267 GLY A O 1
ATOM 2050 N N . GLY A 1 268 ? 10.641 12.367 1.376 1 94.12 268 GLY A N 1
ATOM 2051 C CA . GLY A 1 268 ? 11.43 12.672 0.19 1 94.12 268 GLY A CA 1
ATOM 2052 C C . GLY A 1 268 ? 10.609 12.68 -1.085 1 94.12 268 GLY A C 1
ATOM 2053 O O . GLY A 1 268 ? 9.383 12.789 -1.036 1 94.12 268 GLY A O 1
ATOM 2054 N N . GLU A 1 269 ? 11.273 12.602 -2.18 1 92.38 269 GLU A N 1
ATOM 2055 C CA . GLU A 1 269 ? 10.648 12.766 -3.49 1 92.38 269 GLU A CA 1
ATOM 2056 C C . GLU A 1 269 ? 9.836 11.523 -3.871 1 92.38 269 GLU A C 1
ATOM 2058 O O . GLU A 1 269 ? 10.141 10.422 -3.424 1 92.38 269 GLU A O 1
ATOM 2063 N N . ALA A 1 270 ? 8.812 11.789 -4.66 1 94.88 270 ALA A N 1
ATOM 2064 C CA . ALA A 1 270 ? 8.109 10.688 -5.301 1 94.88 270 ALA A CA 1
ATOM 2065 C C . ALA A 1 270 ? 8.984 10.008 -6.348 1 94.88 270 ALA A C 1
ATOM 2067 O O . ALA A 1 270 ? 10.039 10.523 -6.711 1 94.88 270 ALA A O 1
ATOM 2068 N N . PHE A 1 271 ? 8.609 8.781 -6.684 1 96.06 271 PHE A N 1
ATOM 2069 C CA . PHE A 1 271 ? 9.344 8.102 -7.75 1 96.06 271 PHE A CA 1
ATOM 2070 C C . PHE A 1 271 ? 9.406 8.977 -9 1 96.06 271 PHE A C 1
ATOM 2072 O O . PHE A 1 271 ? 10.492 9.234 -9.523 1 96.06 271 PHE A O 1
ATOM 2079 N N . GLN A 1 272 ? 8.203 9.352 -9.414 1 93.56 272 GLN A N 1
ATOM 2080 C CA . GLN A 1 272 ? 8.062 10.305 -10.508 1 93.56 272 GLN A CA 1
ATOM 2081 C C . GLN A 1 272 ? 7.355 11.578 -10.047 1 93.56 272 GLN A C 1
ATOM 2083 O O . GLN A 1 272 ? 6.387 11.516 -9.289 1 93.56 272 GLN A O 1
ATOM 2088 N N . GLU A 1 273 ? 7.887 12.68 -10.625 1 89.38 273 GLU A N 1
ATOM 2089 C CA . GLU A 1 273 ? 7.27 13.953 -10.281 1 89.38 273 GLU A CA 1
ATOM 2090 C C . GLU A 1 273 ? 5.781 13.961 -10.625 1 89.38 273 GLU A C 1
ATOM 2092 O O . GLU A 1 273 ? 5.391 13.531 -11.711 1 89.38 273 GLU A O 1
ATOM 2097 N N . GLY A 1 274 ? 5.039 14.406 -9.672 1 91.44 274 GLY A N 1
ATOM 2098 C CA . GLY A 1 274 ? 3.607 14.508 -9.906 1 91.44 274 GLY A CA 1
ATOM 2099 C C . GLY A 1 274 ? 2.84 13.273 -9.469 1 91.44 274 GLY A C 1
ATOM 2100 O O . GLY A 1 274 ? 1.61 13.305 -9.375 1 91.44 274 GLY A O 1
ATOM 2101 N N . ASP A 1 275 ? 3.527 12.203 -9.109 1 93.06 275 ASP A N 1
ATOM 2102 C CA . ASP A 1 275 ? 2.883 10.945 -8.758 1 93.06 275 ASP A CA 1
ATOM 2103 C C . ASP A 1 275 ? 3.191 10.555 -7.316 1 93.06 275 ASP A C 1
ATOM 2105 O O . ASP A 1 275 ? 3.646 9.438 -7.051 1 93.06 275 ASP A O 1
ATOM 2109 N N . GLY A 1 276 ? 2.791 11.453 -6.434 1 96.88 276 GLY A N 1
ATOM 2110 C CA . GLY A 1 276 ? 3.189 11.273 -5.047 1 96.88 276 GLY A CA 1
ATOM 2111 C C . GLY A 1 276 ? 2.096 10.672 -4.188 1 96.88 276 GLY A C 1
ATOM 2112 O O . GLY A 1 276 ? 2.277 10.492 -2.98 1 96.88 276 GLY A O 1
ATOM 2113 N N . LEU A 1 277 ? 0.961 10.273 -4.883 1 98.19 277 LEU A N 1
ATOM 2114 C CA . LEU A 1 277 ? -0.155 9.805 -4.07 1 98.19 277 LEU A CA 1
ATOM 2115 C C . LEU A 1 277 ? -1.076 8.906 -4.887 1 98.19 277 LEU A C 1
ATOM 2117 O O . LEU A 1 277 ? -1.467 9.258 -6.004 1 98.19 277 LEU A O 1
ATOM 2121 N N . VAL A 1 278 ? -1.398 7.758 -4.324 1 98.06 278 VAL A N 1
ATOM 2122 C CA . VAL A 1 278 ? -2.539 6.949 -4.734 1 98.06 278 VAL A CA 1
ATOM 2123 C C . VAL A 1 278 ? -3.311 6.477 -3.504 1 98.06 278 VAL A C 1
ATOM 2125 O O . VAL A 1 278 ? -2.742 5.844 -2.613 1 98.06 278 VAL A O 1
ATOM 2128 N N . TRP A 1 279 ? -4.527 6.84 -3.438 1 98.75 279 TRP A N 1
ATOM 2129 C CA . TRP A 1 279 ? -5.418 6.457 -2.346 1 98.75 279 TRP A CA 1
ATOM 2130 C C . TRP A 1 279 ? -6.699 5.828 -2.883 1 98.75 279 TRP A C 1
ATOM 2132 O O . TRP A 1 279 ? -7.461 6.48 -3.604 1 98.75 279 TRP A O 1
ATOM 2142 N N . ASP A 1 280 ? -6.914 4.555 -2.561 1 98.69 280 ASP A N 1
ATOM 2143 C CA . ASP A 1 280 ? -8.125 3.842 -2.938 1 98.69 280 ASP A CA 1
ATOM 2144 C C . ASP A 1 280 ? -9.047 3.648 -1.734 1 98.69 280 ASP A C 1
ATOM 2146 O O . ASP A 1 280 ? -8.625 3.135 -0.697 1 98.69 280 ASP A O 1
ATOM 2150 N N . ILE A 1 281 ? -10.234 4.043 -1.884 1 98.75 281 ILE A N 1
ATOM 2151 C CA . ILE A 1 281 ? -11.32 3.789 -0.943 1 98.75 281 ILE A CA 1
ATOM 2152 C C . ILE A 1 281 ? -12.344 2.846 -1.574 1 98.75 281 ILE A C 1
ATOM 2154 O O . ILE A 1 281 ? -13.086 3.238 -2.48 1 98.75 281 ILE A O 1
ATOM 2158 N N . ILE A 1 282 ? -12.398 1.644 -1.038 1 98.25 282 ILE A N 1
ATOM 2159 C CA . ILE A 1 282 ? -13.172 0.565 -1.65 1 98.25 282 ILE A CA 1
ATOM 2160 C C . ILE A 1 282 ? -14.508 0.416 -0.934 1 98.25 282 ILE A C 1
ATOM 2162 O O . ILE A 1 282 ? -14.547 0.133 0.266 1 98.25 282 ILE A O 1
ATOM 2166 N N . GLY A 1 283 ? -15.562 0.541 -1.741 1 97.56 283 GLY A N 1
ATOM 2167 C CA . GLY A 1 283 ? -16.891 0.362 -1.193 1 97.56 283 GLY A CA 1
ATOM 2168 C C . GLY A 1 283 ? -17.641 -0.806 -1.81 1 97.56 283 GLY A C 1
ATOM 2169 O O . GLY A 1 283 ? -17.109 -1.508 -2.67 1 97.56 283 GLY A O 1
ATOM 2170 N N . GLU A 1 284 ? -18.828 -1.021 -1.377 1 94.62 284 GLU A N 1
ATOM 2171 C CA . GLU A 1 284 ? -19.688 -2.123 -1.816 1 94.62 284 GLU A CA 1
ATOM 2172 C C . GLU A 1 284 ? -20.141 -1.929 -3.26 1 94.62 284 GLU A C 1
ATOM 2174 O O . GLU A 1 284 ? -20.312 -2.9 -3.998 1 94.62 284 GLU A O 1
ATOM 2179 N N . LYS A 1 285 ? -20.281 -0.667 -3.623 1 95.75 285 LYS A N 1
ATOM 2180 C CA . LYS A 1 285 ? -20.922 -0.375 -4.902 1 95.75 285 LYS A CA 1
ATOM 2181 C C . LYS A 1 285 ? -19.953 0.3 -5.863 1 95.75 285 LYS A C 1
ATOM 2183 O O . LYS A 1 285 ? -20.234 0.428 -7.059 1 95.75 285 LYS A O 1
ATOM 2188 N N . GLY A 1 286 ? -18.891 0.696 -5.328 1 97.12 286 GLY A N 1
ATOM 2189 C CA . GLY A 1 286 ? -17.922 1.42 -6.129 1 97.12 286 GLY A CA 1
ATOM 2190 C C . GLY A 1 286 ? -16.625 1.696 -5.395 1 97.12 286 GLY A C 1
ATOM 2191 O O . GLY A 1 286 ? -16.422 1.218 -4.273 1 97.12 286 GLY A O 1
ATOM 2192 N N . GLN A 1 287 ? -15.797 2.43 -6.062 1 98.25 287 GLN A N 1
ATOM 2193 C CA . GLN A 1 287 ? -14.469 2.744 -5.543 1 98.25 287 GLN A CA 1
ATOM 2194 C C . GLN A 1 287 ? -14.078 4.184 -5.859 1 98.25 287 GLN A C 1
ATOM 2196 O O . GLN A 1 287 ? -14.344 4.676 -6.957 1 98.25 287 GLN A O 1
ATOM 2201 N N . ILE A 1 288 ? -13.531 4.859 -4.832 1 98.88 288 ILE A N 1
ATOM 2202 C CA . ILE A 1 288 ? -12.922 6.168 -5.039 1 98.88 288 ILE A CA 1
ATOM 2203 C C . ILE A 1 288 ? -11.406 6.016 -5.168 1 98.88 288 ILE A C 1
ATOM 2205 O O . ILE A 1 288 ? -10.781 5.289 -4.398 1 98.88 288 ILE A O 1
ATOM 2209 N N . ARG A 1 289 ? -10.852 6.652 -6.172 1 98.69 289 ARG A N 1
ATOM 2210 C CA . ARG A 1 289 ? -9.398 6.777 -6.266 1 98.69 289 ARG A CA 1
ATOM 2211 C C . ARG A 1 289 ? -8.969 8.242 -6.258 1 98.69 289 ARG A C 1
ATOM 2213 O O . ARG A 1 289 ? -9.477 9.039 -7.047 1 98.69 289 ARG A O 1
ATOM 2220 N N . VAL A 1 290 ? -8.023 8.57 -5.355 1 98.81 290 VAL A N 1
ATOM 2221 C CA . VAL A 1 290 ? -7.402 9.891 -5.289 1 98.81 290 VAL A CA 1
ATOM 2222 C C . VAL A 1 290 ? -5.941 9.797 -5.73 1 98.81 290 VAL A C 1
ATOM 2224 O O . VAL A 1 290 ? -5.191 8.953 -5.238 1 98.81 290 VAL A O 1
ATOM 2227 N N . THR A 1 291 ? -5.543 10.602 -6.68 1 98.31 291 THR A N 1
ATOM 2228 C CA . THR A 1 291 ? -4.148 10.719 -7.094 1 98.31 291 THR A CA 1
ATOM 2229 C C . THR A 1 291 ? -3.672 12.164 -6.988 1 98.31 291 THR A C 1
ATOM 2231 O O . THR A 1 291 ? -4.484 13.094 -6.938 1 98.31 291 THR A O 1
ATOM 2234 N N . GLY A 1 292 ? -2.361 12.344 -6.875 1 97.94 292 GLY A N 1
ATOM 2235 C CA . GLY A 1 292 ? -1.819 13.688 -6.797 1 97.94 292 GLY A CA 1
ATOM 2236 C C . GLY A 1 292 ? -0.327 13.711 -6.523 1 97.94 292 GLY A C 1
ATOM 2237 O O . GLY A 1 292 ? 0.323 12.664 -6.488 1 97.94 292 GLY A O 1
ATOM 2238 N N . GLY A 1 293 ? 0.122 14.922 -6.344 1 97.5 293 GLY A N 1
ATOM 2239 C CA . GLY A 1 293 ? 1.559 15.125 -6.262 1 97.5 293 GLY A CA 1
ATOM 2240 C C . GLY A 1 293 ? 2.131 14.789 -4.895 1 97.5 293 GLY A C 1
ATOM 2241 O O . GLY A 1 293 ? 3.34 14.594 -4.754 1 97.5 293 GLY A O 1
ATOM 2242 N N . THR A 1 294 ? 1.301 14.734 -3.889 1 98 294 THR A N 1
ATOM 2243 C CA . THR A 1 294 ? 1.799 14.484 -2.539 1 98 294 THR A CA 1
ATOM 2244 C C . THR A 1 294 ? 0.697 13.914 -1.652 1 98 294 THR A C 1
ATOM 2246 O O . THR A 1 294 ? -0.484 14.195 -1.856 1 98 294 THR A O 1
ATOM 2249 N N . ILE A 1 295 ? 1.108 13.117 -0.677 1 98.5 295 ILE A N 1
ATOM 2250 C CA . ILE A 1 295 ? 0.183 12.555 0.302 1 98.5 295 ILE A CA 1
ATOM 2251 C C . ILE A 1 295 ? -0.153 13.609 1.355 1 98.5 295 ILE A C 1
ATOM 2253 O O . ILE A 1 295 ? -1.088 13.438 2.141 1 98.5 295 ILE A O 1
ATOM 2257 N N . MET A 1 296 ? 0.587 14.742 1.376 1 98.31 296 MET A N 1
ATOM 2258 C CA . MET A 1 296 ? 0.422 15.812 2.359 1 98.31 296 MET A CA 1
ATOM 2259 C C . MET A 1 296 ? -0.737 16.719 1.982 1 98.31 296 MET A C 1
ATOM 2261 O O . MET A 1 296 ? -0.524 17.875 1.582 1 98.31 296 MET A O 1
ATOM 2265 N N . PHE A 1 297 ? -1.893 16.344 2.303 1 98.19 297 PHE A N 1
ATOM 2266 C CA . PHE A 1 297 ? -3.096 17.094 1.967 1 98.19 297 PHE A CA 1
ATOM 2267 C C . PHE A 1 297 ? -3.098 18.453 2.66 1 98.19 297 PHE A C 1
ATOM 2269 O O . PHE A 1 297 ? -3.766 19.391 2.209 1 98.19 297 PHE A O 1
ATOM 2276 N N . ASN A 1 298 ? -2.395 18.531 3.793 1 97.69 298 ASN A N 1
ATOM 2277 C CA . ASN A 1 298 ? -2.354 19.781 4.547 1 97.69 298 ASN A CA 1
ATOM 2278 C C . ASN A 1 298 ? -1.583 20.875 3.795 1 97.69 298 ASN A C 1
ATOM 2280 O O . ASN A 1 298 ? -1.874 22.062 3.939 1 97.69 298 ASN A O 1
ATOM 2284 N N . ILE A 1 299 ? -0.583 20.5 2.986 1 95.44 299 ILE A N 1
ATOM 2285 C CA . ILE A 1 299 ? 0.181 21.406 2.137 1 95.44 299 ILE A CA 1
ATOM 2286 C C . ILE A 1 299 ? -0.539 21.594 0.802 1 95.44 299 ILE A C 1
ATOM 2288 O O . ILE A 1 299 ? -0.677 22.719 0.315 1 95.44 299 ILE A O 1
ATOM 2292 N N . GLY A 1 300 ? -0.948 20.5 0.26 1 94.62 300 GLY A N 1
ATOM 2293 C CA . GLY A 1 300 ? -1.692 20.516 -0.989 1 94.62 300 GLY A CA 1
ATOM 2294 C C . GLY A 1 300 ? -0.81 20.375 -2.213 1 94.62 300 GLY A C 1
ATOM 2295 O O . GLY A 1 300 ? 0.417 20.406 -2.107 1 94.62 300 GLY A O 1
ATOM 2296 N N . ALA A 1 301 ? -1.482 20.172 -3.275 1 95.75 301 ALA A N 1
ATOM 2297 C CA . ALA A 1 301 ? -0.9 20.109 -4.613 1 95.75 301 ALA A CA 1
ATOM 2298 C C . ALA A 1 301 ? -1.916 20.531 -5.672 1 95.75 301 ALA A C 1
ATOM 2300 O O . ALA A 1 301 ? -3.125 20.5 -5.426 1 95.75 301 ALA A O 1
ATOM 2301 N N . ASP A 1 302 ? -1.398 20.891 -6.789 1 94.88 302 ASP A N 1
ATOM 2302 C CA . ASP A 1 302 ? -2.275 21.422 -7.824 1 94.88 302 ASP A CA 1
ATOM 2303 C C . ASP A 1 302 ? -2.834 20.312 -8.711 1 94.88 302 ASP A C 1
ATOM 2305 O O . ASP A 1 302 ? -3.764 20.547 -9.484 1 94.88 302 ASP A O 1
ATOM 2309 N N . ASN A 1 303 ? -2.336 19.172 -8.57 1 97.56 303 ASN A N 1
ATOM 2310 C CA . ASN A 1 303 ? -2.713 18.141 -9.539 1 97.56 303 ASN A CA 1
ATOM 2311 C C . ASN A 1 303 ? -3.49 17.016 -8.891 1 97.56 303 ASN A C 1
ATOM 2313 O O . ASN A 1 303 ? -3.441 15.867 -9.352 1 97.56 303 ASN A O 1
ATOM 2317 N N . TYR A 1 304 ? -4.145 17.25 -7.773 1 98.25 304 TYR A N 1
ATOM 2318 C CA . TYR A 1 304 ? -5.004 16.219 -7.203 1 98.25 304 TYR A CA 1
ATOM 2319 C C . TYR A 1 304 ? -6.145 15.859 -8.148 1 98.25 304 TYR A C 1
ATOM 2321 O O . TYR A 1 304 ? -6.707 16.75 -8.805 1 98.25 304 TYR A O 1
ATOM 2329 N N . LYS A 1 305 ? -6.461 14.656 -8.234 1 98.62 305 LYS A N 1
ATOM 2330 C CA . LYS A 1 305 ? -7.582 14.141 -9.016 1 98.62 305 LYS A CA 1
ATOM 2331 C C . LYS A 1 305 ? -8.383 13.117 -8.211 1 98.62 305 LYS A C 1
ATOM 2333 O O . LYS A 1 305 ? -7.805 12.266 -7.535 1 98.62 305 LYS A O 1
ATOM 2338 N N . ILE A 1 306 ? -9.703 13.258 -8.234 1 98.81 306 ILE A N 1
ATOM 2339 C CA . ILE A 1 306 ? -10.609 12.305 -7.594 1 98.81 306 ILE A CA 1
ATOM 2340 C C . ILE A 1 306 ? -11.492 11.648 -8.648 1 98.81 306 ILE A C 1
ATOM 2342 O O . ILE A 1 306 ? -12.188 12.336 -9.406 1 98.81 306 ILE A O 1
ATOM 2346 N N . GLN A 1 307 ? -11.422 10.344 -8.648 1 98.81 307 GLN A N 1
ATOM 2347 C CA . GLN A 1 307 ? -12.258 9.578 -9.57 1 98.81 307 GLN A CA 1
ATOM 2348 C C . GLN A 1 307 ? -13.094 8.539 -8.82 1 98.81 307 GLN A C 1
ATOM 2350 O O . GLN A 1 307 ? -12.688 8.055 -7.762 1 98.81 307 GLN A O 1
ATOM 2355 N N . VAL A 1 308 ? -14.25 8.273 -9.383 1 98.75 308 VAL A N 1
ATOM 2356 C CA . VAL A 1 308 ? -15.148 7.27 -8.812 1 98.75 308 VAL A CA 1
ATOM 2357 C C . VAL A 1 308 ? -15.492 6.227 -9.867 1 98.75 308 VAL A C 1
ATOM 2359 O O . VAL A 1 308 ? -15.93 6.57 -10.969 1 98.75 308 VAL A O 1
ATOM 2362 N N . LYS A 1 309 ? -15.242 5.035 -9.562 1 98.06 309 LYS A N 1
ATOM 2363 C CA . LYS A 1 309 ? -15.664 3.912 -10.398 1 98.06 309 LYS A CA 1
ATOM 2364 C C . LYS A 1 309 ? -16.953 3.291 -9.875 1 98.06 309 LYS A C 1
ATOM 2366 O O . LYS A 1 309 ? -17.047 2.936 -8.695 1 98.06 309 LYS A O 1
ATOM 2371 N N . ASP A 1 310 ? -17.938 3.156 -10.758 1 97 310 ASP A N 1
ATOM 2372 C CA . ASP A 1 310 ? -19.188 2.467 -10.453 1 97 310 ASP A CA 1
ATOM 2373 C C . ASP A 1 310 ? -19.109 0.992 -10.844 1 97 310 ASP A C 1
ATOM 2375 O O . ASP A 1 310 ? -18.922 0.665 -12.016 1 97 310 ASP A O 1
ATOM 2379 N N . TYR A 1 311 ? -19.281 0.116 -9.875 1 93.06 311 TYR A N 1
ATOM 2380 C CA . TYR A 1 311 ? -19.109 -1.307 -10.141 1 93.06 311 TYR A CA 1
ATOM 2381 C C . TYR A 1 311 ? -20.25 -1.835 -11.016 1 93.06 311 TYR A C 1
ATOM 2383 O O . TYR A 1 311 ? -20.094 -2.846 -11.703 1 93.06 311 TYR A O 1
ATOM 2391 N N . ALA A 1 312 ? -21.406 -1.256 -10.977 1 91.06 312 ALA A N 1
ATOM 2392 C CA . ALA A 1 312 ? -22.578 -1.729 -11.719 1 91.06 312 ALA A CA 1
ATOM 2393 C C . ALA A 1 312 ? -22.328 -1.681 -13.227 1 91.06 312 ALA A C 1
ATOM 2395 O O . ALA A 1 312 ? -22.75 -2.578 -13.961 1 91.06 312 ALA A O 1
ATOM 2396 N N . ASN A 1 313 ? -21.609 -0.686 -13.656 1 92.06 313 ASN A N 1
ATOM 2397 C CA . ASN A 1 313 ? -21.438 -0.545 -15.094 1 92.06 313 ASN A CA 1
ATOM 2398 C C . ASN A 1 313 ? -19.969 -0.393 -15.469 1 92.06 313 ASN A C 1
ATOM 2400 O O . ASN A 1 313 ? -19.625 -0.352 -16.656 1 92.06 313 ASN A O 1
ATOM 2404 N N . GLY A 1 314 ? -19.125 -0.246 -14.484 1 91.88 314 GLY A N 1
ATOM 2405 C CA . GLY A 1 314 ? -17.688 -0.154 -14.742 1 91.88 314 GLY A CA 1
ATOM 2406 C C . GLY A 1 314 ? -17.234 1.247 -15.109 1 91.88 314 GLY A C 1
ATOM 2407 O O . GLY A 1 314 ? -16.047 1.485 -15.328 1 91.88 314 GLY A O 1
ATOM 2408 N N . ASN A 1 315 ? -18.109 2.203 -15.102 1 96.31 315 ASN A N 1
ATOM 2409 C CA . ASN A 1 315 ? -17.781 3.566 -15.5 1 96.31 315 ASN A CA 1
ATOM 2410 C C . ASN A 1 315 ? -16.922 4.27 -14.453 1 96.31 315 ASN A C 1
ATOM 2412 O O . ASN A 1 315 ? -17.156 4.121 -13.25 1 96.31 315 ASN A O 1
ATOM 2416 N N . ILE A 1 316 ? -15.977 5.047 -14.953 1 98.12 316 ILE A N 1
ATOM 2417 C CA . ILE A 1 316 ? -15.133 5.883 -14.109 1 98.12 316 ILE A CA 1
ATOM 2418 C C . ILE A 1 316 ? -15.422 7.355 -14.383 1 98.12 316 ILE A C 1
ATOM 2420 O O . ILE A 1 316 ? -15.32 7.812 -15.523 1 98.12 316 ILE A O 1
ATOM 2424 N N . GLU A 1 317 ? -15.75 8.062 -13.375 1 98.5 317 GLU A N 1
ATOM 2425 C CA . GLU A 1 317 ? -16.062 9.484 -13.492 1 98.5 317 GLU A CA 1
ATOM 2426 C C . GLU A 1 317 ? -15.047 10.328 -12.711 1 98.5 317 GLU A C 1
ATOM 2428 O O . GLU A 1 317 ? -14.734 10.016 -11.555 1 98.5 317 GLU A O 1
ATOM 2433 N N . THR A 1 318 ? -14.531 11.336 -13.383 1 98.69 318 THR A N 1
ATOM 2434 C CA . THR A 1 318 ? -13.734 12.328 -12.664 1 98.69 318 THR A CA 1
ATOM 2435 C C . THR A 1 318 ? -14.641 13.344 -11.969 1 98.69 318 THR A C 1
ATOM 2437 O O . THR A 1 318 ? -15.477 13.977 -12.609 1 98.69 318 THR A O 1
ATOM 2440 N N . ILE A 1 319 ? -14.414 13.516 -10.711 1 98.75 319 ILE A N 1
ATOM 2441 C CA . ILE A 1 319 ? -15.273 14.383 -9.914 1 98.75 319 ILE A CA 1
ATOM 2442 C C . ILE A 1 319 ? -14.68 15.789 -9.859 1 98.75 319 ILE A C 1
ATOM 2444 O O . ILE A 1 319 ? -13.508 15.961 -9.516 1 98.75 319 ILE A O 1
ATOM 2448 N N . PRO A 1 320 ? -15.484 16.781 -10.219 1 98.5 320 PRO A N 1
ATOM 2449 C CA . PRO A 1 320 ? -14.984 18.141 -10.023 1 98.5 320 PRO A CA 1
ATOM 2450 C C . PRO A 1 320 ? -14.688 18.469 -8.562 1 98.5 320 PRO A C 1
ATOM 2452 O O . PRO A 1 320 ? -15.508 18.172 -7.688 1 98.5 320 PRO A O 1
ATOM 2455 N N . LEU A 1 321 ? -13.586 19.047 -8.367 1 98.5 321 LEU A N 1
ATOM 2456 C CA . LEU A 1 321 ? -13.203 19.406 -7.012 1 98.5 321 LEU A CA 1
ATOM 2457 C C . LEU A 1 321 ? -13.945 20.656 -6.551 1 98.5 321 LEU A C 1
ATOM 2459 O O . LEU A 1 321 ? -14.219 21.547 -7.352 1 98.5 321 LEU A O 1
ATOM 2463 N N . HIS A 1 322 ? -14.242 20.688 -5.266 1 98 322 HIS A N 1
ATOM 2464 C CA . HIS A 1 322 ? -14.812 21.891 -4.684 1 98 322 HIS A CA 1
ATOM 2465 C C . HIS A 1 322 ? -13.844 23.062 -4.801 1 98 322 HIS A C 1
ATOM 2467 O O . HIS A 1 322 ? -12.648 22.875 -5.047 1 98 322 HIS A O 1
ATOM 2473 N N . GLU A 1 323 ? -14.383 24.25 -4.578 1 96.31 323 GLU A N 1
ATOM 2474 C CA . GLU A 1 323 ? -13.578 25.453 -4.746 1 96.31 323 GLU A CA 1
ATOM 2475 C C . GLU A 1 323 ? -12.625 25.656 -3.574 1 96.31 323 GLU A C 1
ATOM 2477 O O . GLU A 1 323 ? -12.953 25.312 -2.436 1 96.31 323 GLU A O 1
ATOM 2482 N N . LYS A 1 324 ? -11.5 26.109 -3.893 1 96.06 324 LYS A N 1
ATOM 2483 C CA . LYS A 1 324 ? -10.523 26.516 -2.883 1 96.06 324 LYS A CA 1
ATOM 2484 C C . LYS A 1 324 ? -10.406 28.031 -2.809 1 96.06 324 LYS A C 1
ATOM 2486 O O . LYS A 1 324 ? -10.914 28.75 -3.678 1 96.06 324 LYS A O 1
ATOM 2491 N N . LEU A 1 325 ? -9.789 28.562 -1.792 1 96.44 325 LEU A N 1
ATOM 2492 C CA . LEU A 1 325 ? -9.586 30 -1.677 1 96.44 325 LEU A CA 1
ATOM 2493 C C . LEU A 1 325 ? -8.562 30.484 -2.699 1 96.44 325 LEU A C 1
ATOM 2495 O O . LEU A 1 325 ? -7.617 29.766 -3.025 1 96.44 325 LEU A O 1
ATOM 2499 N N . PRO A 1 326 ? -8.773 31.656 -3.252 1 96.75 326 PRO A N 1
ATOM 2500 C CA . PRO A 1 326 ? -7.801 32.219 -4.195 1 96.75 326 PRO A CA 1
ATOM 2501 C C . PRO A 1 326 ? -6.539 32.719 -3.504 1 96.75 326 PRO A C 1
ATOM 2503 O O . PRO A 1 326 ? -6.273 33.938 -3.508 1 96.75 326 PRO A O 1
ATOM 2506 N N . LEU A 1 327 ? -5.785 31.891 -2.895 1 98 327 LEU A N 1
ATOM 2507 C CA . LEU A 1 327 ? -4.551 32.156 -2.16 1 98 327 LEU A CA 1
ATOM 2508 C C . LEU A 1 327 ? -3.424 31.25 -2.66 1 98 327 LEU A C 1
ATOM 2510 O O . LEU A 1 327 ? -3.674 30.266 -3.367 1 98 327 LEU A O 1
ATOM 2514 N N . PRO A 1 328 ? -2.189 31.688 -2.33 1 97.5 328 PRO A N 1
ATOM 2515 C CA . PRO A 1 328 ? -1.112 30.734 -2.605 1 97.5 328 PRO A CA 1
ATOM 2516 C C . PRO A 1 328 ? -1.357 29.375 -1.971 1 97.5 328 PRO A C 1
ATOM 2518 O O . PRO A 1 328 ? -2.016 29.281 -0.932 1 97.5 328 PRO A O 1
ATOM 2521 N N . LEU A 1 329 ? -0.845 28.359 -2.506 1 97 329 LEU A N 1
ATOM 2522 C CA . LEU A 1 329 ? -1.146 26.969 -2.213 1 97 329 LEU A CA 1
ATOM 2523 C C . LEU A 1 329 ? -1.069 26.703 -0.713 1 97 329 LEU A C 1
ATOM 2525 O O . LEU A 1 329 ? -2.029 26.203 -0.117 1 97 329 LEU A O 1
ATOM 2529 N N . LEU A 1 330 ? -0.015 27.125 -0.061 1 97.25 330 LEU A N 1
ATOM 2530 C CA . LEU A 1 330 ? 0.239 26.797 1.336 1 97.25 330 LEU A CA 1
ATOM 2531 C C . LEU A 1 330 ? -0.724 27.531 2.258 1 97.25 330 LEU A C 1
ATOM 2533 O O . LEU A 1 330 ? -0.859 27.188 3.432 1 97.25 330 LEU A O 1
ATOM 2537 N N . ALA A 1 331 ? -1.458 28.516 1.746 1 98.38 331 ALA A N 1
ATOM 2538 C CA . ALA A 1 331 ? -2.344 29.359 2.557 1 98.38 331 ALA A CA 1
ATOM 2539 C C . ALA A 1 331 ? -3.803 28.953 2.369 1 98.38 331 ALA A C 1
ATOM 2541 O O . ALA A 1 331 ? -4.684 29.406 3.1 1 98.38 331 ALA A O 1
ATOM 2542 N N . GLN A 1 332 ? -4.035 28.078 1.426 1 98.19 332 GLN A N 1
ATOM 2543 C CA . GLN A 1 332 ? -5.418 27.781 1.059 1 98.19 332 GLN A CA 1
ATOM 2544 C C . GLN A 1 332 ? -6.152 27.094 2.201 1 98.19 332 GLN A C 1
ATOM 2546 O O . GLN A 1 332 ? -7.172 27.578 2.682 1 98.19 332 GLN A O 1
ATOM 2551 N N . ASN A 1 333 ? -5.633 25.984 2.662 1 98.38 333 ASN A N 1
ATOM 2552 C CA . ASN A 1 333 ? -6.273 25.234 3.744 1 98.38 333 ASN A CA 1
ATOM 2553 C C . ASN A 1 333 ? -6.262 26.031 5.051 1 98.38 333 ASN A C 1
ATOM 2555 O O . ASN A 1 333 ? -7.254 26.047 5.781 1 98.38 333 ASN A O 1
ATOM 2559 N N . VAL A 1 334 ? -5.152 26.672 5.336 1 98.56 334 VAL A N 1
ATOM 2560 C CA . VAL A 1 334 ? -5.023 27.484 6.543 1 98.56 334 VAL A CA 1
ATOM 2561 C C . VAL A 1 334 ? -6.047 28.625 6.52 1 98.56 334 VAL A C 1
ATOM 2563 O O . VAL A 1 334 ? -6.715 28.891 7.523 1 98.56 334 VAL A O 1
ATOM 2566 N N . GLY A 1 335 ? -6.184 29.25 5.387 1 98.56 335 GLY A N 1
ATOM 2567 C CA . GLY A 1 335 ? -7.199 30.266 5.227 1 98.56 335 GLY A CA 1
ATOM 2568 C C . GLY A 1 335 ? -8.602 29.766 5.488 1 98.56 335 GLY A C 1
ATOM 2569 O O . GLY A 1 335 ? -9.414 30.469 6.105 1 98.56 335 GLY A O 1
ATOM 2570 N N . MET A 1 336 ? -8.852 28.578 5.039 1 98.19 336 MET A N 1
ATOM 2571 C CA . MET A 1 336 ? -10.172 28 5.234 1 98.19 336 MET A CA 1
ATOM 2572 C C . MET A 1 336 ? -10.445 27.75 6.715 1 98.19 336 MET A C 1
ATOM 2574 O O . MET A 1 336 ? -11.578 27.875 7.176 1 98.19 336 MET A O 1
ATOM 2578 N N . VAL A 1 337 ? -9.406 27.375 7.477 1 98.56 337 VAL A N 1
ATOM 2579 C CA . VAL A 1 337 ? -9.562 27.234 8.922 1 98.56 337 VAL A CA 1
ATOM 2580 C C . VAL A 1 337 ? -10.016 28.562 9.531 1 98.56 337 VAL A C 1
ATOM 2582 O O . VAL A 1 337 ? -10.977 28.594 10.305 1 98.56 337 VAL A O 1
ATOM 2585 N N . TYR A 1 338 ? -9.367 29.641 9.117 1 98.5 338 TYR A N 1
ATOM 2586 C CA . TYR A 1 338 ? -9.719 30.969 9.617 1 98.5 338 TYR A CA 1
ATOM 2587 C C . TYR A 1 338 ? -11.148 31.328 9.234 1 98.5 338 TYR A C 1
ATOM 2589 O O . TYR A 1 338 ? -11.906 31.844 10.055 1 98.5 338 TYR A O 1
ATOM 2597 N N . GLU A 1 339 ? -11.5 31.062 7.98 1 97.62 339 GLU A N 1
ATOM 2598 C CA . GLU A 1 339 ? -12.852 31.344 7.508 1 97.62 339 GLU A CA 1
ATOM 2599 C C . GLU A 1 339 ? -13.898 30.656 8.367 1 97.62 339 GLU A C 1
ATOM 2601 O O . GLU A 1 339 ? -14.844 31.281 8.836 1 97.62 339 GLU A O 1
ATOM 2606 N N . LYS A 1 340 ? -13.68 29.438 8.586 1 97.62 340 LYS A N 1
ATOM 2607 C CA . LYS A 1 340 ? -14.656 28.641 9.32 1 97.62 340 LYS A CA 1
ATOM 2608 C C . LYS A 1 340 ? -14.711 29.047 10.789 1 97.62 340 LYS A C 1
ATOM 2610 O O . LYS A 1 340 ? -15.789 29.125 11.375 1 97.62 340 LYS A O 1
ATOM 2615 N N . PHE A 1 341 ? -13.578 29.297 11.305 1 98 341 PHE A N 1
ATOM 2616 C CA . PHE A 1 341 ? -13.531 29.719 12.703 1 98 341 PHE A CA 1
ATOM 2617 C C . PHE A 1 341 ? -14.289 31.016 12.906 1 98 341 PHE A C 1
ATOM 2619 O O . PHE A 1 341 ? -15.07 31.156 13.844 1 98 341 PHE A O 1
ATOM 2626 N N . ALA A 1 342 ? -14.102 32 12.055 1 97.75 342 ALA A N 1
ATOM 2627 C CA . ALA A 1 342 ? -14.758 33.312 12.141 1 97.75 342 ALA A CA 1
ATOM 2628 C C . ALA A 1 342 ? -16.281 33.188 12.008 1 97.75 342 ALA A C 1
ATOM 2630 O O . ALA A 1 342 ? -17.031 33.938 12.625 1 97.75 342 ALA A O 1
ATOM 2631 N N . ASP A 1 343 ? -16.703 32.188 11.273 1 96.44 343 ASP A N 1
ATOM 2632 C CA . ASP A 1 343 ? -18.125 32 11.016 1 96.44 343 ASP A CA 1
ATOM 2633 C C . ASP A 1 343 ? -18.766 31.125 12.078 1 96.44 343 ASP A C 1
ATOM 2635 O O . ASP A 1 343 ? -19.953 30.797 11.984 1 96.44 343 ASP A O 1
ATOM 2639 N N . GLY A 1 344 ? -18 30.719 13.016 1 95.81 344 GLY A N 1
ATOM 2640 C CA . GLY A 1 344 ? -18.531 29.891 14.094 1 95.81 344 GLY A CA 1
ATOM 2641 C C . GLY A 1 344 ? -18.75 28.453 13.695 1 95.81 344 GLY A C 1
ATOM 2642 O O . GLY A 1 344 ? -19.5 27.719 14.352 1 95.81 344 GLY A O 1
ATOM 2643 N N . GLU A 1 345 ? -18.078 28.047 12.633 1 95.88 345 GLU A N 1
ATOM 2644 C CA . GLU A 1 345 ? -18.188 26.688 12.148 1 95.88 345 GLU A CA 1
ATOM 2645 C C . GLU A 1 345 ? -17.188 25.766 12.844 1 95.88 345 GLU A C 1
ATOM 2647 O O . GLU A 1 345 ? -16.344 26.234 13.609 1 95.88 345 GLU A O 1
ATOM 2652 N N . ILE A 1 346 ? -17.312 24.516 12.57 1 94.88 346 ILE A N 1
ATOM 2653 C CA . ILE A 1 346 ? -16.484 23.5 13.227 1 94.88 346 ILE A CA 1
ATOM 2654 C C . ILE A 1 346 ? -15.078 23.516 12.617 1 94.88 346 ILE A C 1
ATOM 2656 O O . ILE A 1 346 ? -14.93 23.531 11.391 1 94.88 346 ILE A O 1
ATOM 2660 N N . VAL A 1 347 ? -14.094 23.547 13.453 1 97.94 347 VAL A N 1
ATOM 2661 C CA . VAL A 1 347 ? -12.688 23.422 13.094 1 97.94 347 VAL A CA 1
ATOM 2662 C C . VAL A 1 347 ? -12.023 22.359 13.969 1 97.94 347 VAL A C 1
ATOM 2664 O O . VAL A 1 347 ? -12.555 21.984 15.016 1 97.94 347 VAL A O 1
ATOM 2667 N N . PRO A 1 348 ? -10.859 21.812 13.523 1 98.62 348 PRO A N 1
ATOM 2668 C CA . PRO A 1 348 ? -10.164 20.844 14.375 1 98.62 348 PRO A CA 1
ATOM 2669 C C . PRO A 1 348 ? -9.727 21.438 15.711 1 98.62 348 PRO A C 1
ATOM 2671 O O . PRO A 1 348 ? -9.25 22.578 15.758 1 98.62 348 PRO A O 1
ATOM 2674 N N . THR A 1 349 ? -9.805 20.641 16.781 1 98.69 349 THR A N 1
ATOM 2675 C CA . THR A 1 349 ? -9.625 21.156 18.141 1 98.69 349 THR A CA 1
ATOM 2676 C C . THR A 1 349 ? -8.453 20.469 18.828 1 98.69 349 THR A C 1
ATOM 2678 O O . THR A 1 349 ? -7.84 19.562 18.266 1 98.69 349 THR A O 1
ATOM 2681 N N . PHE A 1 350 ? -8.203 20.906 20.062 1 98.81 350 PHE A N 1
ATOM 2682 C CA . PHE A 1 350 ? -7.156 20.297 20.859 1 98.81 350 PHE A CA 1
ATOM 2683 C C . PHE A 1 350 ? -7.531 18.859 21.234 1 98.81 350 PHE A C 1
ATOM 2685 O O . PHE A 1 350 ? -6.66 18 21.391 1 98.81 350 PHE A O 1
ATOM 2692 N N . GLU A 1 351 ? -8.836 18.562 21.328 1 97.81 351 GLU A N 1
ATOM 2693 C CA . GLU A 1 351 ? -9.266 17.188 21.562 1 97.81 351 GLU A CA 1
ATOM 2694 C C . GLU A 1 351 ? -8.891 16.297 20.375 1 97.81 351 GLU A C 1
ATOM 2696 O O . GLU A 1 351 ? -8.484 15.148 20.562 1 97.81 351 GLU A O 1
ATOM 2701 N N . ASP A 1 352 ? -9.055 16.828 19.188 1 98.06 352 ASP A N 1
ATOM 2702 C CA . ASP A 1 352 ? -8.609 16.109 18 1 98.06 352 ASP A CA 1
ATOM 2703 C C . ASP A 1 352 ? -7.113 15.828 18.062 1 98.06 352 ASP A C 1
ATOM 2705 O O . ASP A 1 352 ? -6.664 14.742 17.688 1 98.06 352 ASP A O 1
ATOM 2709 N N . ALA A 1 353 ? -6.402 16.812 18.5 1 98.56 353 ALA A N 1
ATOM 2710 C CA . ALA A 1 353 ? -4.953 16.672 18.609 1 98.56 353 ALA A CA 1
ATOM 2711 C C . ALA A 1 353 ? -4.582 15.555 19.594 1 98.56 353 ALA A C 1
ATOM 2713 O O . ALA A 1 353 ? -3.676 14.766 19.328 1 98.56 353 ALA A O 1
ATOM 2714 N N . VAL A 1 354 ? -5.234 15.531 20.734 1 98.12 354 VAL A N 1
ATOM 2715 C CA . VAL A 1 354 ? -4.953 14.516 21.734 1 98.12 354 VAL A CA 1
ATOM 2716 C C . VAL A 1 354 ? -5.152 13.125 21.156 1 98.12 354 VAL A C 1
ATOM 2718 O O . VAL A 1 354 ? -4.301 12.242 21.312 1 98.12 354 VAL A O 1
ATOM 2721 N N . ARG A 1 355 ? -6.219 12.914 20.438 1 97.69 355 ARG A N 1
ATOM 2722 C CA . ARG A 1 355 ? -6.496 11.625 19.812 1 97.69 355 ARG A CA 1
ATOM 2723 C C . ARG A 1 355 ? -5.379 11.234 18.844 1 97.69 355 ARG A C 1
ATOM 2725 O O . ARG A 1 355 ? -4.965 10.07 18.812 1 97.69 355 ARG A O 1
ATOM 2732 N N . ARG A 1 356 ? -4.941 12.18 18.109 1 98 356 ARG A N 1
ATOM 2733 C CA . ARG A 1 356 ? -3.896 11.898 17.141 1 98 356 ARG A CA 1
ATOM 2734 C C . ARG A 1 356 ? -2.564 11.625 17.828 1 98 356 ARG A C 1
ATOM 2736 O O . ARG A 1 356 ? -1.807 10.75 17.391 1 98 356 ARG A O 1
ATOM 2743 N N . HIS A 1 357 ? -2.248 12.367 18.938 1 97.44 357 HIS A N 1
ATOM 2744 C CA . HIS A 1 357 ? -1.064 12.062 19.719 1 97.44 357 HIS A CA 1
ATOM 2745 C C . HIS A 1 357 ? -1.118 10.641 20.266 1 97.44 357 HIS A C 1
ATOM 2747 O O . HIS A 1 357 ? -0.124 9.906 20.203 1 97.44 357 HIS A O 1
ATOM 2753 N N . GLU A 1 358 ? -2.24 10.25 20.75 1 97.5 358 GLU A N 1
ATOM 2754 C CA . GLU A 1 358 ? -2.408 8.898 21.281 1 97.5 358 GLU A CA 1
ATOM 2755 C C . GLU A 1 358 ? -2.195 7.852 20.203 1 97.5 358 GLU A C 1
ATOM 2757 O O . GLU A 1 358 ? -1.575 6.812 20.438 1 97.5 358 GLU A O 1
ATOM 2762 N N . PHE A 1 359 ? -2.73 8.094 19.094 1 97.94 359 PHE A N 1
ATOM 2763 C CA . PHE A 1 359 ? -2.527 7.199 17.953 1 97.94 359 PHE A CA 1
ATOM 2764 C C . PHE A 1 359 ? -1.043 7.035 17.656 1 97.94 359 PHE A C 1
ATOM 2766 O O . PHE A 1 359 ? -0.565 5.918 17.438 1 97.94 359 PHE A O 1
ATOM 2773 N N . LEU A 1 360 ? -0.332 8.133 17.594 1 97.62 360 LEU A N 1
ATOM 2774 C CA . LEU A 1 360 ? 1.089 8.109 17.266 1 97.62 360 LEU A CA 1
ATOM 2775 C C . LEU A 1 360 ? 1.885 7.379 18.344 1 97.62 360 LEU A C 1
ATOM 2777 O O . LEU A 1 360 ? 2.82 6.641 18.031 1 97.62 360 LEU A O 1
ATOM 2781 N N . ASP A 1 361 ? 1.523 7.602 19.594 1 96.75 361 ASP A N 1
ATOM 2782 C CA . ASP A 1 361 ? 2.148 6.824 20.656 1 96.75 361 ASP A CA 1
ATOM 2783 C C . ASP A 1 361 ? 1.996 5.324 20.406 1 96.75 361 ASP A C 1
ATOM 2785 O O . ASP A 1 361 ? 2.955 4.566 20.547 1 96.75 361 ASP A O 1
ATOM 2789 N N . ALA A 1 362 ? 0.796 4.941 20.031 1 97.25 362 ALA A N 1
ATOM 2790 C CA . ALA A 1 362 ? 0.522 3.533 19.75 1 97.25 362 ALA A CA 1
ATOM 2791 C C . ALA A 1 362 ? 1.326 3.055 18.547 1 97.25 362 ALA A C 1
ATOM 2793 O O . ALA A 1 362 ? 1.833 1.93 18.531 1 97.25 362 ALA A O 1
ATOM 2794 N N . MET A 1 363 ? 1.438 3.869 17.547 1 96.94 363 MET A N 1
ATOM 2795 C CA . MET A 1 363 ? 2.213 3.545 16.344 1 96.94 363 MET A CA 1
ATOM 2796 C C . MET A 1 363 ? 3.67 3.27 16.703 1 96.94 363 MET A C 1
ATOM 2798 O O . MET A 1 363 ? 4.23 2.25 16.297 1 96.94 363 MET A O 1
ATOM 2802 N N . PHE A 1 364 ? 4.285 4.176 17.469 1 96.56 364 PHE A N 1
ATOM 2803 C CA . PHE A 1 364 ? 5.684 4.016 17.844 1 96.56 364 PHE A CA 1
ATOM 2804 C C . PHE A 1 364 ? 5.867 2.787 18.734 1 96.56 364 PHE A C 1
ATOM 2806 O O . PHE A 1 364 ? 6.84 2.047 18.578 1 96.56 364 PHE A O 1
ATOM 2813 N N . ALA A 1 365 ? 4.938 2.586 19.656 1 96.19 365 ALA A N 1
ATOM 2814 C CA . ALA A 1 365 ? 5 1.402 20.5 1 96.19 365 ALA A CA 1
ATOM 2815 C C . ALA A 1 365 ? 4.926 0.124 19.672 1 96.19 365 ALA A C 1
ATOM 2817 O O . ALA A 1 365 ? 5.633 -0.847 19.953 1 96.19 365 ALA A O 1
ATOM 2818 N N . SER A 1 366 ? 4.051 0.103 18.703 1 96.62 366 SER A N 1
ATOM 2819 C CA . SER A 1 366 ? 3.908 -1.047 17.812 1 96.62 366 SER A CA 1
ATOM 2820 C C . SER A 1 366 ? 5.234 -1.39 17.141 1 96.62 366 SER A C 1
ATOM 2822 O O . SER A 1 366 ? 5.68 -2.537 17.188 1 96.62 366 SER A O 1
ATOM 2824 N N . ASP A 1 367 ? 5.836 -0.399 16.531 1 95.81 367 ASP A N 1
ATOM 2825 C CA . ASP A 1 367 ? 7.105 -0.615 15.844 1 95.81 367 ASP A CA 1
ATOM 2826 C C . ASP A 1 367 ? 8.172 -1.125 16.812 1 95.81 367 ASP A C 1
ATOM 2828 O O . ASP A 1 367 ? 8.906 -2.062 16.484 1 95.81 367 ASP A O 1
ATOM 2832 N N . GLU A 1 368 ? 8.289 -0.532 17.938 1 94.19 368 GLU A N 1
ATOM 2833 C CA . GLU A 1 368 ? 9.281 -0.922 18.938 1 94.19 368 GLU A CA 1
ATOM 2834 C C . GLU A 1 368 ? 9.086 -2.373 19.359 1 94.19 368 GLU A C 1
ATOM 2836 O O . GLU A 1 368 ? 10.039 -3.049 19.734 1 94.19 368 GLU A O 1
ATOM 2841 N N . ASN A 1 369 ? 7.871 -2.785 19.312 1 94.44 369 ASN A N 1
ATOM 2842 C CA . ASN A 1 369 ? 7.551 -4.148 19.719 1 94.44 369 ASN A CA 1
ATOM 2843 C C . ASN A 1 369 ? 7.375 -5.07 18.516 1 94.44 369 ASN A C 1
ATOM 2845 O O . ASN A 1 369 ? 6.516 -5.953 18.531 1 94.44 369 ASN A O 1
ATOM 2849 N N . GLY A 1 370 ? 8.016 -4.82 17.453 1 91.25 370 GLY A N 1
ATOM 2850 C CA . GLY A 1 370 ? 8.094 -5.719 16.312 1 91.25 370 GLY A CA 1
ATOM 2851 C C . GLY A 1 370 ? 6.844 -5.691 15.453 1 91.25 370 GLY A C 1
ATOM 2852 O O . GLY A 1 370 ? 6.48 -6.703 14.852 1 91.25 370 GLY A O 1
ATOM 2853 N N . GLY A 1 371 ? 6.105 -4.598 15.586 1 93.25 371 GLY A N 1
ATOM 2854 C CA . GLY A 1 371 ? 4.91 -4.457 14.766 1 93.25 371 GLY A CA 1
ATOM 2855 C C . GLY A 1 371 ? 3.658 -4.98 15.445 1 93.25 371 GLY A C 1
ATOM 2856 O O . GLY A 1 371 ? 2.639 -5.203 14.789 1 93.25 371 GLY A O 1
ATOM 2857 N N . SER A 1 372 ? 3.689 -5.234 16.719 1 92.38 372 SER A N 1
ATOM 2858 C CA . SER A 1 372 ? 2.549 -5.766 17.453 1 92.38 372 SER A CA 1
ATOM 2859 C C . SER A 1 372 ? 1.343 -4.836 17.344 1 92.38 372 SER A C 1
ATOM 2861 O O . SER A 1 372 ? 1.49 -3.613 17.375 1 92.38 372 SER A O 1
ATOM 2863 N N . VAL A 1 373 ? 0.218 -5.461 17.25 1 93.69 373 VAL A N 1
ATOM 2864 C CA . VAL A 1 373 ? -1.005 -4.676 17.141 1 93.69 373 VAL A CA 1
ATOM 2865 C C . VAL A 1 373 ? -1.288 -3.969 18.453 1 93.69 373 VAL A C 1
ATOM 2867 O O . VAL A 1 373 ? -1.299 -4.602 19.516 1 93.69 373 VAL A O 1
ATOM 2870 N N . GLN A 1 374 ? -1.481 -2.641 18.281 1 93.69 374 GLN A N 1
ATOM 2871 C CA . GLN A 1 374 ? -1.903 -1.836 19.422 1 93.69 374 GLN A CA 1
ATOM 2872 C C . GLN A 1 374 ? -3.369 -1.43 19.312 1 93.69 374 GLN A C 1
ATOM 2874 O O . GLN A 1 374 ? -3.83 -1.071 18.219 1 93.69 374 GLN A O 1
ATOM 2879 N N . ALA A 1 375 ? -4.055 -1.43 20.484 1 92.06 375 ALA A N 1
ATOM 2880 C CA . ALA A 1 375 ? -5.457 -1.024 20.5 1 92.06 375 ALA A CA 1
ATOM 2881 C C . ALA A 1 375 ? -5.613 0.371 21.109 1 92.06 375 ALA A C 1
ATOM 2883 O O . ALA A 1 375 ? -4.938 0.717 22.078 1 92.06 375 ALA A O 1
ATOM 2884 N N . LEU A 1 376 ? -6.441 1.092 20.422 1 90.56 376 LEU A N 1
ATOM 2885 C CA . LEU A 1 376 ? -6.754 2.432 20.906 1 90.56 376 LEU A CA 1
ATOM 2886 C C . LEU A 1 376 ? -8.18 2.494 21.453 1 90.56 376 LEU A C 1
ATOM 2888 O O . LEU A 1 376 ? -9.094 1.897 20.875 1 90.56 376 LEU A O 1
ATOM 2892 N N . MET A 1 377 ? -8.391 3.023 22.75 1 79.75 377 MET A N 1
ATOM 2893 C CA . MET A 1 377 ? -9.695 3.121 23.391 1 79.75 377 MET A CA 1
ATOM 2894 C C . MET A 1 377 ? -10.172 4.57 23.453 1 79.75 377 MET A C 1
ATOM 2896 O O . MET A 1 377 ? -9.547 5.406 24.109 1 79.75 377 MET A O 1
ATOM 2900 N N . TYR A 1 378 ? -10.742 4.996 22.328 1 67.94 378 TYR A N 1
ATOM 2901 C CA . TYR A 1 378 ? -11.219 6.371 22.391 1 67.94 378 TYR A CA 1
ATOM 2902 C C . TYR A 1 378 ? -12.414 6.484 23.344 1 67.94 378 TYR A C 1
ATOM 2904 O O . TYR A 1 378 ? -13.141 5.512 23.547 1 67.94 378 TYR A O 1
ATOM 2912 N N . MET B 1 1 ? 26.469 -32.906 -33.625 1 31.28 1 MET B N 1
ATOM 2913 C CA . MET B 1 1 ? 25.125 -33.438 -33.406 1 31.28 1 MET B CA 1
ATOM 2914 C C . MET B 1 1 ? 24.719 -33.281 -31.953 1 31.28 1 MET B C 1
ATOM 2916 O O . MET B 1 1 ? 25.438 -33.719 -31.062 1 31.28 1 MET B O 1
ATOM 2920 N N . SER B 1 2 ? 24.094 -32.281 -31.547 1 40.62 2 SER B N 1
ATOM 2921 C CA . SER B 1 2 ? 23.844 -32.031 -30.141 1 40.62 2 SER B CA 1
ATOM 2922 C C . SER B 1 2 ? 23.391 -33.312 -29.438 1 40.62 2 SER B C 1
ATOM 2924 O O . SER B 1 2 ? 22.625 -34.094 -30.016 1 40.62 2 SER B O 1
ATOM 2926 N N . PRO B 1 3 ? 24.141 -33.938 -28.641 1 44.16 3 PRO B N 1
ATOM 2927 C CA . PRO B 1 3 ? 23.781 -35.25 -28.172 1 44.16 3 PRO B CA 1
ATOM 2928 C C . PRO B 1 3 ? 22.266 -35.469 -28.062 1 44.16 3 PRO B C 1
ATOM 2930 O O . PRO B 1 3 ? 21.547 -34.5 -27.75 1 44.16 3 PRO B O 1
ATOM 2933 N N . PHE B 1 4 ? 21.594 -36.156 -29 1 48.16 4 PHE B N 1
ATOM 2934 C CA . PHE B 1 4 ? 20.188 -36.5 -29.125 1 48.16 4 PHE B CA 1
ATOM 2935 C C . PHE B 1 4 ? 19.562 -36.75 -27.75 1 48.16 4 PHE B C 1
ATOM 2937 O O . PHE B 1 4 ? 19.797 -37.812 -27.156 1 48.16 4 PHE B O 1
ATOM 2944 N N . THR B 1 5 ? 19.391 -35.781 -26.828 1 64.81 5 THR B N 1
ATOM 2945 C CA . THR B 1 5 ? 18.828 -36.031 -25.5 1 64.81 5 THR B CA 1
ATOM 2946 C C . THR B 1 5 ? 17.406 -36.562 -25.594 1 64.81 5 THR B C 1
ATOM 2948 O O . THR B 1 5 ? 16.609 -36.094 -26.406 1 64.81 5 THR B O 1
ATOM 2951 N N . VAL B 1 6 ? 17.109 -37.875 -25.234 1 87.62 6 VAL B N 1
ATOM 2952 C CA . VAL B 1 6 ? 15.82 -38.562 -25.172 1 87.62 6 VAL B CA 1
ATOM 2953 C C . VAL B 1 6 ? 14.789 -37.656 -24.5 1 87.62 6 VAL B C 1
ATOM 2955 O O . VAL B 1 6 ? 15.039 -37.125 -23.438 1 87.62 6 VAL B O 1
ATOM 2958 N N . PRO B 1 7 ? 13.703 -37.406 -25.281 1 96.06 7 PRO B N 1
ATOM 2959 C CA . PRO B 1 7 ? 12.68 -36.562 -24.688 1 96.06 7 PRO B CA 1
ATOM 2960 C C . PRO B 1 7 ? 12.141 -37.094 -23.375 1 96.06 7 PRO B C 1
ATOM 2962 O O . PRO B 1 7 ? 12.039 -38.312 -23.188 1 96.06 7 PRO B O 1
ATOM 2965 N N . ILE B 1 8 ? 11.867 -36.219 -22.469 1 98.25 8 ILE B N 1
ATOM 2966 C CA . ILE B 1 8 ? 11.188 -36.562 -21.234 1 98.25 8 ILE B CA 1
ATOM 2967 C C . ILE B 1 8 ? 9.742 -36.938 -21.531 1 98.25 8 ILE B C 1
ATOM 2969 O O . ILE B 1 8 ? 9 -36.188 -22.156 1 98.25 8 ILE B O 1
ATOM 2973 N N . ARG B 1 9 ? 9.344 -38.156 -21.188 1 98.62 9 ARG B N 1
ATOM 2974 C CA . ARG B 1 9 ? 7.988 -38.656 -21.422 1 98.62 9 ARG B CA 1
ATOM 2975 C C . ARG B 1 9 ? 7.043 -38.188 -20.312 1 98.62 9 ARG B C 1
ATOM 2977 O O . ARG B 1 9 ? 7.254 -38.531 -19.141 1 98.62 9 ARG B O 1
ATOM 2984 N N . VAL B 1 10 ? 5.969 -37.5 -20.734 1 98.75 10 VAL B N 1
ATOM 2985 C CA . VAL B 1 10 ? 5.102 -36.812 -19.781 1 98.75 10 VAL B CA 1
ATOM 2986 C C . VAL B 1 10 ? 3.764 -37.531 -19.688 1 98.75 10 VAL B C 1
ATOM 2988 O O . VAL B 1 10 ? 3.145 -37.844 -20.703 1 98.75 10 VAL B O 1
ATOM 2991 N N . GLY B 1 11 ? 3.385 -37.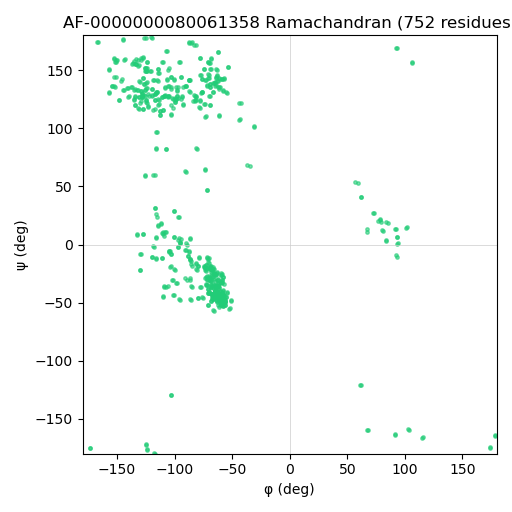844 -18.469 1 98.81 11 GLY B N 1
ATOM 2992 C CA . GLY B 1 11 ? 2.008 -38.188 -18.188 1 98.81 11 GLY B CA 1
ATOM 2993 C C . GLY B 1 11 ? 1.208 -37.031 -17.594 1 98.81 11 GLY B C 1
ATOM 2994 O O . GLY B 1 11 ? 1.55 -36.531 -16.516 1 98.81 11 GLY B O 1
ATOM 2995 N N . LEU B 1 12 ? 0.052 -36.688 -18.219 1 98.62 12 LEU B N 1
ATOM 2996 C CA . LEU B 1 12 ? -0.771 -35.562 -17.781 1 98.62 12 LEU B CA 1
ATOM 2997 C C . LEU B 1 12 ? -1.99 -36.062 -17 1 98.62 12 LEU B C 1
ATOM 2999 O O . LEU B 1 12 ? -2.744 -36.906 -17.5 1 98.62 12 LEU B O 1
ATOM 3003 N N . ILE B 1 13 ? -2.105 -35.5 -15.812 1 98.5 13 ILE B N 1
ATOM 3004 C CA . ILE B 1 13 ? -3.322 -35.719 -15.039 1 98.5 13 ILE B CA 1
ATOM 3005 C C . ILE B 1 13 ? -4.203 -34.469 -15.125 1 98.5 13 ILE B C 1
ATOM 3007 O O . ILE B 1 13 ? -3.791 -33.375 -14.719 1 98.5 13 ILE B O 1
ATOM 3011 N N . GLY B 1 14 ? -5.402 -34.625 -15.648 1 96.94 14 GLY B N 1
ATOM 3012 C CA . GLY B 1 14 ? -6.344 -33.5 -15.594 1 96.94 14 GLY B CA 1
ATOM 3013 C C . GLY B 1 14 ? -6.441 -32.75 -16.906 1 96.94 14 GLY B C 1
ATOM 3014 O O . GLY B 1 14 ? -6.898 -31.594 -16.922 1 96.94 14 GLY B O 1
ATOM 3015 N N . LEU B 1 15 ? -5.945 -33.281 -18 1 97.56 15 LEU B N 1
ATOM 3016 C CA . LEU B 1 15 ? -6.199 -32.688 -19.312 1 97.56 15 LEU B CA 1
ATOM 3017 C C . LEU B 1 15 ? -7.633 -32.938 -19.75 1 97.56 15 LEU B C 1
ATOM 3019 O O . LEU B 1 15 ? -7.984 -34.062 -20.094 1 97.56 15 LEU B O 1
ATOM 3023 N N . SER B 1 16 ? -8.367 -31.906 -19.766 1 94.44 16 SER B N 1
ATOM 3024 C CA . SER B 1 16 ? -9.781 -32.031 -20.109 1 94.44 16 SER B CA 1
ATOM 3025 C C . SER B 1 16 ? -10.039 -31.625 -21.562 1 94.44 16 SER B C 1
ATOM 3027 O O . SER B 1 16 ? -9.516 -30.625 -22.031 1 94.44 16 SER B O 1
ATOM 3029 N N . ALA B 1 17 ? -10.953 -32.375 -22.234 1 94.94 17 ALA B N 1
ATOM 3030 C CA . ALA B 1 17 ? -11.359 -32 -23.594 1 94.94 17 ALA B CA 1
ATOM 3031 C C . ALA B 1 17 ? -12.18 -30.734 -23.609 1 94.94 17 ALA B C 1
ATOM 3033 O O . ALA B 1 17 ? -12.281 -30.062 -24.641 1 94.94 17 ALA B O 1
ATOM 3034 N N . GLY B 1 18 ? -12.766 -30.375 -22.484 1 89.69 18 GLY B N 1
ATOM 3035 C CA . GLY B 1 18 ? -13.609 -29.203 -22.375 1 89.69 18 GLY B CA 1
ATOM 3036 C C . GLY B 1 18 ? -12.828 -27.938 -22.078 1 89.69 18 GLY B C 1
ATOM 3037 O O . GLY B 1 18 ? -13.422 -26.875 -21.844 1 89.69 18 GLY B O 1
ATOM 3038 N N . GLY B 1 19 ? -11.539 -28.031 -22.062 1 90.5 19 GLY B N 1
ATOM 3039 C CA . GLY B 1 19 ? -10.727 -26.875 -21.781 1 90.5 19 GLY B CA 1
ATOM 3040 C C . GLY B 1 19 ? -10.164 -26.859 -20.375 1 90.5 19 GLY B C 1
ATOM 3041 O O . GLY B 1 19 ? -9.945 -27.922 -19.781 1 90.5 19 GLY B O 1
ATOM 3042 N N . GLY B 1 20 ? -9.797 -25.594 -19.938 1 89.56 20 GLY B N 1
ATOM 3043 C CA . GLY B 1 20 ? -9.188 -25.453 -18.625 1 89.56 20 GLY B CA 1
ATOM 3044 C C . GLY B 1 20 ? -7.758 -24.969 -18.672 1 89.56 20 GLY B C 1
ATOM 3045 O O . GLY B 1 20 ? -7.301 -24.469 -19.703 1 89.56 20 GLY B O 1
ATOM 3046 N N . TRP B 1 21 ? -7.129 -25.125 -17.516 1 93 21 TRP B N 1
ATOM 3047 C CA . TRP B 1 21 ? -5.801 -24.562 -17.344 1 93 21 TRP B CA 1
ATOM 3048 C C . TRP B 1 21 ? -4.766 -25.312 -18.172 1 93 21 TRP B C 1
ATOM 3050 O O . TRP B 1 21 ? -3.918 -24.719 -18.828 1 93 21 TRP B O 1
ATOM 3060 N N . ALA B 1 22 ? -4.82 -26.625 -18.234 1 96.31 22 ALA B N 1
ATOM 3061 C CA . ALA B 1 22 ? -3.793 -27.469 -18.844 1 96.31 22 ALA B CA 1
ATOM 3062 C C . ALA B 1 22 ? -3.646 -27.156 -20.328 1 96.31 22 ALA B C 1
ATOM 3064 O O . ALA B 1 22 ? -2.537 -26.938 -20.812 1 96.31 22 ALA B O 1
ATOM 3065 N N . PRO B 1 23 ? -4.719 -27.078 -21.109 1 97.19 23 PRO B N 1
ATOM 3066 C CA . PRO B 1 23 ? -4.582 -26.844 -22.547 1 97.19 23 PRO B CA 1
ATOM 3067 C C . PRO B 1 23 ? -3.99 -25.484 -22.875 1 97.19 23 PRO B C 1
ATOM 3069 O O . PRO B 1 23 ? -3.34 -25.312 -23.906 1 97.19 23 PRO B O 1
ATOM 3072 N N . VAL B 1 24 ? -4.152 -24.484 -21.984 1 96.56 24 VAL B N 1
ATOM 3073 C CA . VAL B 1 24 ? -3.766 -23.125 -22.359 1 96.56 24 VAL B CA 1
ATOM 3074 C C . VAL B 1 24 ? -2.395 -22.797 -21.766 1 96.56 24 VAL B C 1
ATOM 3076 O O . VAL B 1 24 ? -1.7 -21.906 -22.25 1 96.56 24 VAL B O 1
ATOM 3079 N N . SER B 1 25 ? -2.002 -23.5 -20.734 1 97.81 25 SER B N 1
ATOM 3080 C CA . SER B 1 25 ? -0.762 -23.125 -20.062 1 97.81 25 SER B CA 1
ATOM 3081 C C . SER B 1 25 ? 0.332 -24.156 -20.328 1 97.81 25 SER B C 1
ATOM 3083 O O . SER B 1 25 ? 1.5 -23.797 -20.484 1 97.81 25 SER B O 1
ATOM 3085 N N . HIS B 1 26 ? 0.03 -25.469 -20.422 1 98.62 26 HIS B N 1
ATOM 3086 C CA . HIS B 1 26 ? 1.031 -26.531 -20.516 1 98.62 26 HIS B CA 1
ATOM 3087 C C . HIS B 1 26 ? 1.183 -27.016 -21.953 1 98.62 26 HIS B C 1
ATOM 3089 O O . HIS B 1 26 ? 2.301 -27.156 -22.453 1 98.62 26 HIS B O 1
ATOM 3095 N N . LEU B 1 27 ? 0.105 -27.203 -22.656 1 98.44 27 LEU B N 1
ATOM 3096 C CA . LEU B 1 27 ? 0.103 -27.906 -23.938 1 98.44 27 LEU B CA 1
ATOM 3097 C C . LEU B 1 27 ? 0.89 -27.125 -24.984 1 98.44 27 LEU B C 1
ATOM 3099 O O . LEU B 1 27 ? 1.618 -27.719 -25.781 1 98.44 27 LEU B O 1
ATOM 3103 N N . PRO B 1 28 ? 0.727 -25.766 -25.016 1 98.25 28 PRO B N 1
ATOM 3104 C CA . PRO B 1 28 ? 1.436 -25.047 -26.078 1 98.25 28 PRO B CA 1
ATOM 3105 C C . PRO B 1 28 ? 2.936 -25.344 -26.078 1 98.25 28 PRO B C 1
ATOM 3107 O O . PRO B 1 28 ? 3.527 -25.516 -27.156 1 98.25 28 PRO B O 1
ATOM 3110 N N . TYR B 1 29 ? 3.549 -25.422 -24.953 1 98.31 29 TYR B N 1
ATOM 3111 C CA . TYR B 1 29 ? 4.973 -25.719 -24.906 1 98.31 29 TYR B CA 1
ATOM 3112 C C . TYR B 1 29 ? 5.23 -27.203 -25.156 1 98.31 29 TYR B C 1
ATOM 3114 O O . TYR B 1 29 ? 6.098 -27.562 -25.969 1 98.31 29 TYR B O 1
ATOM 3122 N N . LEU B 1 30 ? 4.453 -28.078 -24.516 1 98.25 30 LEU B N 1
ATOM 3123 C CA . LEU B 1 30 ? 4.703 -29.516 -24.562 1 98.25 30 LEU B CA 1
ATOM 3124 C C . LEU B 1 30 ? 4.527 -30.047 -25.984 1 98.25 30 LEU B C 1
ATOM 3126 O O . LEU B 1 30 ? 5.215 -30.984 -26.391 1 98.25 30 LEU B O 1
ATOM 3130 N N . LYS B 1 31 ? 3.662 -29.453 -26.719 1 97.31 31 LYS B N 1
ATOM 3131 C CA . LYS B 1 31 ? 3.395 -29.906 -28.062 1 97.31 31 LYS B CA 1
ATOM 3132 C C . LYS B 1 31 ? 4.441 -29.391 -29.047 1 97.31 31 LYS B C 1
ATOM 3134 O O . LYS B 1 31 ? 4.629 -29.953 -30.125 1 97.31 31 LYS B O 1
ATOM 3139 N N . SER B 1 32 ? 5.09 -28.344 -28.688 1 95.81 32 SER B N 1
ATOM 3140 C CA . SER B 1 32 ? 6.016 -27.719 -29.625 1 95.81 32 SER B CA 1
ATOM 3141 C C . SER B 1 32 ? 7.465 -28.031 -29.266 1 95.81 32 SER B C 1
ATOM 3143 O O . SER B 1 32 ? 8.375 -27.719 -30.031 1 95.81 32 SER B O 1
ATOM 3145 N N . SER B 1 33 ? 7.676 -28.656 -28.203 1 95.75 33 SER B N 1
ATOM 3146 C CA . SER B 1 33 ? 9.031 -28.875 -27.703 1 95.75 33 SER B CA 1
ATOM 3147 C C . SER B 1 33 ? 9.57 -30.234 -28.156 1 95.75 33 SER B C 1
ATOM 3149 O O . SER B 1 33 ? 8.836 -31.219 -28.172 1 95.75 33 SER B O 1
ATOM 3151 N N . SER B 1 34 ? 10.891 -30.297 -28.453 1 96.25 34 SER B N 1
ATOM 3152 C CA . SER B 1 34 ? 11.555 -31.578 -28.734 1 96.25 34 SER B CA 1
ATOM 3153 C C . SER B 1 34 ? 12.109 -32.188 -27.453 1 96.25 34 SER B C 1
ATOM 3155 O O . SER B 1 34 ? 12.547 -33.344 -27.469 1 96.25 34 SER B O 1
ATOM 3157 N N . LYS B 1 35 ? 11.992 -31.438 -26.391 1 97.69 35 LYS B N 1
ATOM 3158 C CA . LYS B 1 35 ? 12.562 -31.906 -25.125 1 97.69 35 LYS B CA 1
ATOM 3159 C C . LYS B 1 35 ? 11.57 -32.781 -24.375 1 97.69 35 LYS B C 1
ATOM 3161 O O . LYS B 1 35 ? 11.945 -33.469 -23.422 1 97.69 35 LYS B O 1
ATOM 3166 N N . TYR B 1 36 ? 10.336 -32.75 -24.844 1 98.31 36 TYR B N 1
ATOM 3167 C CA . TYR B 1 36 ? 9.281 -33.5 -24.172 1 98.31 36 TYR B CA 1
ATOM 3168 C C . TYR B 1 36 ? 8.398 -34.219 -25.156 1 98.31 36 TYR B C 1
ATOM 3170 O O . TYR B 1 36 ? 8.305 -33.844 -26.328 1 98.31 36 TYR B O 1
ATOM 3178 N N . THR B 1 37 ? 7.766 -35.281 -24.734 1 98.12 37 THR B N 1
ATOM 3179 C CA . THR B 1 37 ? 6.703 -35.969 -25.453 1 98.12 37 THR B CA 1
ATOM 3180 C C . THR B 1 37 ? 5.598 -36.406 -24.484 1 98.12 37 THR B C 1
ATOM 3182 O O . THR B 1 37 ? 5.875 -37.031 -23.453 1 98.12 37 THR B O 1
ATOM 3185 N N . ILE B 1 38 ? 4.363 -36.031 -24.812 1 98.62 38 ILE B N 1
ATOM 3186 C CA . ILE B 1 38 ? 3.24 -36.531 -24.016 1 98.62 38 ILE B CA 1
ATOM 3187 C C . ILE B 1 38 ? 2.957 -37.969 -24.328 1 98.62 38 ILE B C 1
ATOM 3189 O O . ILE B 1 38 ? 2.621 -38.312 -25.469 1 98.62 38 ILE B O 1
ATOM 3193 N N . THR B 1 39 ? 3.025 -38.812 -23.328 1 98.62 39 THR B N 1
ATOM 3194 C CA . THR B 1 39 ? 2.9 -40.25 -23.609 1 98.62 39 THR B CA 1
ATOM 3195 C C . THR B 1 39 ? 1.691 -40.844 -22.875 1 98.62 39 THR B C 1
ATOM 3197 O O . THR B 1 39 ? 1.286 -41.969 -23.156 1 98.62 39 THR B O 1
ATOM 3200 N N . ALA B 1 40 ? 1.122 -40.094 -22 1 98.75 40 ALA B N 1
ATOM 3201 C CA . ALA B 1 40 ? -0.016 -40.594 -21.234 1 98.75 40 ALA B CA 1
ATOM 3202 C C . ALA B 1 40 ? -0.938 -39.438 -20.797 1 98.75 40 ALA B C 1
ATOM 3204 O O . ALA B 1 40 ? -0.477 -38.344 -20.516 1 98.75 40 ALA B O 1
ATOM 3205 N N . VAL B 1 41 ? -2.23 -39.719 -20.781 1 98.69 41 VAL B N 1
ATOM 3206 C CA . VAL B 1 41 ? -3.26 -38.844 -20.234 1 98.69 41 VAL B CA 1
ATOM 3207 C C . VAL B 1 41 ? -4.129 -39.625 -19.25 1 98.69 41 VAL B C 1
ATOM 3209 O O . VAL B 1 41 ? -4.605 -40.719 -19.562 1 98.69 41 VAL B O 1
ATOM 3212 N N . CYS B 1 42 ? -4.258 -39.062 -18.078 1 98.62 42 CYS B N 1
ATOM 3213 C CA . CYS B 1 42 ? -5.055 -39.688 -17.031 1 98.62 42 CYS B CA 1
ATOM 3214 C C . CYS B 1 42 ? -6.156 -38.75 -16.547 1 98.62 42 CYS B C 1
ATOM 3216 O O . CYS B 1 42 ? -5.871 -37.656 -16.031 1 98.62 42 CYS B O 1
ATOM 3218 N N . ASN B 1 43 ? -7.371 -39.125 -16.688 1 97.56 43 ASN B N 1
ATOM 3219 C CA . ASN B 1 43 ? -8.547 -38.438 -16.156 1 97.56 43 ASN B CA 1
ATOM 3220 C C . ASN B 1 43 ? -9.398 -39.344 -15.297 1 97.56 43 ASN B C 1
ATOM 3222 O O . ASN B 1 43 ? -8.922 -40.375 -14.82 1 97.56 43 ASN B O 1
ATOM 3226 N N . SER B 1 44 ? -10.562 -38.844 -14.93 1 95.44 44 SER B N 1
ATOM 3227 C CA . SER B 1 44 ? -11.422 -39.594 -14 1 95.44 44 SER B CA 1
ATOM 3228 C C . SER B 1 44 ? -11.984 -40.844 -14.656 1 95.44 44 SER B C 1
ATOM 3230 O O . SER B 1 44 ? -12.445 -41.75 -13.961 1 95.44 44 SER B O 1
ATOM 3232 N N . SER B 1 45 ? -11.977 -40.906 -16.062 1 97.44 45 SER B N 1
ATOM 3233 C CA . SER B 1 45 ? -12.398 -42.094 -16.812 1 97.44 45 SER B CA 1
ATOM 3234 C C . SER B 1 45 ? -11.547 -42.281 -18.062 1 97.44 45 SER B C 1
ATOM 3236 O O . SER B 1 45 ? -10.953 -41.344 -18.562 1 97.44 45 SER B O 1
ATOM 3238 N N . ILE B 1 46 ? -11.578 -43.531 -18.516 1 97.94 46 ILE B N 1
ATOM 3239 C CA . ILE B 1 46 ? -10.828 -43.844 -19.734 1 97.94 46 ILE B CA 1
ATOM 3240 C C . ILE B 1 46 ? -11.414 -43.062 -20.906 1 97.94 46 ILE B C 1
ATOM 3242 O O . ILE B 1 46 ? -10.68 -42.594 -21.766 1 97.94 46 ILE B O 1
ATOM 3246 N N . GLU B 1 47 ? -12.719 -42.938 -20.859 1 98.19 47 GLU B N 1
ATOM 3247 C CA . GLU B 1 47 ? -13.406 -42.219 -21.922 1 98.19 47 GLU B CA 1
ATOM 3248 C C . GLU B 1 47 ? -12.984 -40.75 -21.953 1 98.19 47 GLU B C 1
ATOM 3250 O O . GLU B 1 47 ? -12.719 -40.188 -23.016 1 98.19 47 GLU B O 1
ATOM 3255 N N . SER B 1 48 ? -12.938 -40.125 -20.797 1 97.69 48 SER B N 1
ATOM 3256 C CA . SER B 1 48 ? -12.539 -38.719 -20.719 1 97.69 48 SER B CA 1
ATOM 3257 C C . SER B 1 48 ? -11.094 -38.531 -21.156 1 97.69 48 SER B C 1
ATOM 3259 O O . SER B 1 48 ? -10.758 -37.562 -21.812 1 97.69 48 SER B O 1
ATOM 3261 N N . SER B 1 49 ? -10.234 -39.469 -20.859 1 98.5 49 SER B N 1
ATOM 3262 C CA . SER B 1 49 ? -8.844 -39.438 -21.297 1 98.5 49 SER B CA 1
ATOM 3263 C C . SER B 1 49 ? -8.742 -39.562 -22.812 1 98.5 49 SER B C 1
ATOM 3265 O O . SER B 1 49 ? -7.992 -38.812 -23.453 1 98.5 49 SER B O 1
ATOM 3267 N N . ARG B 1 50 ? -9.5 -40.469 -23.344 1 98.56 50 ARG B N 1
ATOM 3268 C CA . ARG B 1 50 ? -9.5 -40.688 -24.797 1 98.56 50 ARG B CA 1
ATOM 3269 C C . ARG B 1 50 ? -10 -39.438 -25.516 1 98.56 50 ARG B C 1
ATOM 3271 O O . ARG B 1 50 ? -9.445 -39.031 -26.531 1 98.56 50 ARG B O 1
ATOM 3278 N N . LYS B 1 51 ? -11.031 -38.844 -24.969 1 98.44 51 LYS B N 1
ATOM 3279 C CA . LYS B 1 51 ? -11.578 -37.625 -25.547 1 98.44 51 LYS B CA 1
ATOM 3280 C C . LYS B 1 51 ? -10.539 -36.5 -25.578 1 98.44 51 LYS B C 1
ATOM 3282 O O . LYS B 1 51 ? -10.438 -35.75 -26.547 1 98.44 51 LYS B O 1
ATOM 3287 N N . ALA B 1 52 ? -9.812 -36.375 -24.516 1 98.44 52 ALA B N 1
ATOM 3288 C CA . ALA B 1 52 ? -8.766 -35.344 -24.453 1 98.44 52 ALA B CA 1
ATOM 3289 C C . ALA B 1 52 ? -7.668 -35.625 -25.469 1 98.44 52 ALA B C 1
ATOM 3291 O O . ALA B 1 52 ? -7.215 -34.719 -26.172 1 98.44 52 ALA B O 1
ATOM 3292 N N . ILE B 1 53 ? -7.258 -36.844 -25.594 1 98.62 53 ILE B N 1
ATOM 3293 C CA . ILE B 1 53 ? -6.223 -37.25 -26.531 1 98.62 53 ILE B CA 1
ATOM 3294 C C . ILE B 1 53 ? -6.648 -36.906 -27.953 1 98.62 53 ILE B C 1
ATOM 3296 O O . ILE B 1 53 ? -5.855 -36.344 -28.734 1 98.62 53 ILE B O 1
ATOM 3300 N N . GLU B 1 54 ? -7.898 -37.188 -28.219 1 98.38 54 GLU B N 1
ATOM 3301 C CA . GLU B 1 54 ? -8.445 -36.875 -29.547 1 98.38 54 GLU B CA 1
ATOM 3302 C C . GLU B 1 54 ? -8.531 -35.375 -29.75 1 98.38 54 GLU B C 1
ATOM 3304 O O . GLU B 1 54 ? -8.078 -34.875 -30.781 1 98.38 54 GLU B O 1
ATOM 3309 N N . GLN B 1 55 ? -9.062 -34.688 -28.766 1 98.31 55 GLN B N 1
ATOM 3310 C CA . GLN B 1 55 ? -9.289 -33.25 -28.844 1 98.31 55 GLN B CA 1
ATOM 3311 C C . GLN B 1 55 ? -7.988 -32.5 -29.141 1 98.31 55 GLN B C 1
ATOM 3313 O O . GLN B 1 55 ? -7.988 -31.5 -29.844 1 98.31 55 GLN B O 1
ATOM 3318 N N . TYR B 1 56 ? -6.891 -33.031 -28.609 1 98.31 56 TYR B N 1
ATOM 3319 C CA . TYR B 1 56 ? -5.652 -32.25 -28.688 1 98.31 56 TYR B CA 1
ATOM 3320 C C . TYR B 1 56 ? -4.625 -32.969 -29.578 1 98.31 56 TYR B C 1
ATOM 3322 O O . TYR B 1 56 ? -3.428 -32.688 -29.484 1 98.31 56 TYR B O 1
ATOM 3330 N N . ASP B 1 57 ? -5.047 -33.938 -30.406 1 97.81 57 ASP B N 1
ATOM 3331 C CA . ASP B 1 57 ? -4.266 -34.625 -31.422 1 97.81 57 ASP B CA 1
ATOM 3332 C C . ASP B 1 57 ? -3.033 -35.281 -30.828 1 97.81 57 ASP B C 1
ATOM 3334 O O . ASP B 1 57 ? -1.919 -35.125 -31.328 1 97.81 57 ASP B O 1
ATOM 3338 N N . LEU B 1 58 ? -3.268 -36.125 -29.781 1 98.25 58 LEU B N 1
ATOM 3339 C CA . LEU B 1 58 ? -2.168 -36.781 -29.094 1 98.25 58 LEU B CA 1
ATOM 3340 C C . LEU B 1 58 ? -2.182 -38.281 -29.359 1 98.25 58 LEU B C 1
ATOM 3342 O O . LEU B 1 58 ? -1.491 -39.062 -28.672 1 98.25 58 LEU B O 1
ATOM 3346 N N . GLU B 1 59 ? -2.855 -38.75 -30.359 1 96.25 59 GLU B N 1
ATOM 3347 C CA . GLU B 1 59 ? -3.117 -40.188 -30.594 1 96.25 59 GLU B CA 1
ATOM 3348 C C . GLU B 1 59 ? -1.831 -40.938 -30.922 1 96.25 59 GLU B C 1
ATOM 3350 O O . GLU B 1 59 ? -1.712 -42.125 -30.625 1 96.25 59 GLU B O 1
ATOM 3355 N N . GLN B 1 60 ? -0.935 -40.344 -31.438 1 96.31 60 GLN B N 1
ATOM 3356 C CA . GLN B 1 60 ? 0.269 -41 -31.922 1 96.31 60 GLN B CA 1
ATOM 3357 C C . GLN B 1 60 ? 1.251 -41.25 -30.781 1 96.31 60 GLN B C 1
ATOM 3359 O O . GLN B 1 60 ? 2.158 -42.094 -30.906 1 96.31 60 GLN B O 1
ATOM 3364 N N . SER B 1 61 ? 1.028 -40.594 -29.719 1 96.75 61 SER B N 1
ATOM 3365 C CA . SER B 1 61 ? 2.084 -40.656 -28.703 1 96.75 61 SER B CA 1
ATOM 3366 C C . SER B 1 61 ? 1.517 -41 -27.328 1 96.75 61 SER B C 1
ATOM 3368 O O . SER B 1 61 ? 2.236 -41.5 -26.469 1 96.75 61 SER B O 1
ATOM 3370 N N . ALA B 1 62 ? 0.19 -40.75 -27.125 1 98.38 62 ALA B N 1
ATOM 3371 C CA . ALA B 1 62 ? -0.312 -40.844 -25.75 1 98.38 62 ALA B CA 1
ATOM 3372 C C . ALA B 1 62 ? -1.31 -41.969 -25.594 1 98.38 62 ALA B C 1
ATOM 3374 O O . ALA B 1 62 ? -2.123 -42.219 -26.484 1 98.38 62 ALA B O 1
ATOM 3375 N N . GLU B 1 63 ? -1.243 -42.625 -24.5 1 98.44 63 GLU B N 1
ATOM 3376 C CA . GLU B 1 63 ? -2.213 -43.625 -24.109 1 98.44 63 GLU B CA 1
ATOM 3377 C C . GLU B 1 63 ? -3.15 -43.094 -23.016 1 98.44 63 GLU B C 1
ATOM 3379 O O . GLU B 1 63 ? -2.758 -42.281 -22.203 1 98.44 63 GLU B O 1
ATOM 3384 N N . ALA B 1 64 ? -4.375 -43.656 -23 1 98.5 64 ALA B N 1
ATOM 3385 C CA . ALA B 1 64 ? -5.395 -43.219 -22.062 1 98.5 64 ALA B CA 1
ATOM 3386 C C . ALA B 1 64 ? -5.352 -44.031 -20.781 1 98.5 64 ALA B C 1
ATOM 3388 O O . ALA B 1 64 ? -5.23 -45.281 -20.844 1 98.5 64 ALA B O 1
ATOM 3389 N N . TYR B 1 65 ? -5.457 -43.406 -19.688 1 98.5 65 TYR B N 1
ATOM 3390 C CA . TYR B 1 65 ? -5.508 -44.062 -18.375 1 98.5 65 TYR B CA 1
ATOM 3391 C C . TYR B 1 65 ? -6.641 -43.469 -17.531 1 98.5 65 TYR B C 1
ATOM 3393 O O . TYR B 1 65 ? -7.105 -42.375 -17.781 1 98.5 65 TYR B O 1
ATOM 3401 N N . ASP B 1 66 ? -7.086 -44.219 -16.5 1 97.44 66 ASP B N 1
ATOM 3402 C CA . ASP B 1 66 ? -8.094 -43.75 -15.547 1 97.44 66 ASP B CA 1
ATOM 3403 C C . ASP B 1 66 ? -7.605 -43.906 -14.109 1 97.44 66 ASP B C 1
ATOM 3405 O O . ASP B 1 66 ? -8.391 -43.75 -13.172 1 97.44 66 ASP B O 1
ATOM 3409 N N . SER B 1 67 ? -6.332 -44.25 -14.008 1 97.44 67 SER B N 1
ATOM 3410 C CA . SER B 1 67 ? -5.699 -44.312 -12.695 1 97.44 67 SER B CA 1
ATOM 3411 C C . SER B 1 67 ? -4.23 -43.906 -12.773 1 97.44 67 SER B C 1
ATOM 3413 O O . SER B 1 67 ? -3.527 -44.281 -13.711 1 97.44 67 SER B O 1
ATOM 3415 N N . VAL B 1 68 ? -3.859 -43.188 -11.766 1 98.19 68 VAL B N 1
ATOM 3416 C CA . VAL B 1 68 ? -2.477 -42.719 -11.719 1 98.19 68 VAL B CA 1
ATOM 3417 C C . VAL B 1 68 ? -1.542 -43.906 -11.492 1 98.19 68 VAL B C 1
ATOM 3419 O O . VAL B 1 68 ? -0.447 -43.938 -12.055 1 98.19 68 VAL B O 1
ATOM 3422 N N . GLU B 1 69 ? -1.967 -44.844 -10.742 1 97.94 69 GLU B N 1
ATOM 3423 C CA . GLU B 1 69 ? -1.185 -46.062 -10.477 1 97.94 69 GLU B CA 1
ATOM 3424 C C . GLU B 1 69 ? -0.848 -46.781 -11.766 1 97.94 69 GLU B C 1
ATOM 3426 O O . GLU B 1 69 ? 0.32 -47.062 -12.039 1 97.94 69 GLU B O 1
ATOM 3431 N N . SER B 1 70 ? -1.909 -47.031 -12.555 1 97.81 70 SER B N 1
ATOM 3432 C CA . SER B 1 70 ? -1.696 -47.781 -13.805 1 97.81 70 SER B CA 1
ATOM 3433 C C . SER B 1 70 ? -0.818 -46.969 -14.766 1 97.81 70 SER B C 1
ATOM 3435 O O . SER B 1 70 ? 0.032 -47.531 -15.453 1 97.81 70 SER B O 1
ATOM 3437 N N . MET B 1 71 ? -1.067 -45.688 -14.797 1 98.31 71 MET B N 1
ATOM 3438 C CA . MET B 1 71 ? -0.268 -44.812 -15.648 1 98.31 71 MET B CA 1
ATOM 3439 C C . MET B 1 71 ? 1.204 -44.844 -15.258 1 98.31 71 MET B C 1
ATOM 3441 O O . MET B 1 71 ? 2.076 -45 -16.109 1 98.31 71 MET B O 1
ATOM 3445 N N . CYS B 1 72 ? 1.492 -44.875 -13.945 1 97.88 72 CYS B N 1
ATOM 3446 C CA . CYS B 1 72 ? 2.863 -44.812 -13.453 1 97.88 72 CYS B CA 1
ATOM 3447 C C . CYS B 1 72 ? 3.508 -46.188 -13.438 1 97.88 72 CYS B C 1
ATOM 3449 O O . CYS B 1 72 ? 4.73 -46.312 -13.32 1 97.88 72 CYS B O 1
ATOM 3451 N N . ASP B 1 73 ? 2.732 -47.219 -13.484 1 97.19 73 ASP B N 1
ATOM 3452 C CA . ASP B 1 73 ? 3.268 -48.594 -13.609 1 97.19 73 ASP B CA 1
ATOM 3453 C C . ASP B 1 73 ? 3.793 -48.844 -15.023 1 97.19 73 ASP B C 1
ATOM 3455 O O . ASP B 1 73 ? 4.539 -49.781 -15.25 1 97.19 73 ASP B O 1
ATOM 3459 N N . SER B 1 74 ? 3.312 -48 -15.898 1 93.62 74 SER B N 1
ATOM 3460 C CA . SER B 1 74 ? 3.854 -48.094 -17.25 1 93.62 74 SER B CA 1
ATOM 3461 C C . SER B 1 74 ? 5.305 -47.625 -17.297 1 93.62 74 SER B C 1
ATOM 3463 O O . SER B 1 74 ? 5.734 -46.844 -16.453 1 93.62 74 SER B O 1
ATOM 3465 N N . ASP B 1 75 ? 6.086 -48.094 -18.312 1 93.81 75 ASP B N 1
ATOM 3466 C CA . ASP B 1 75 ? 7.477 -47.688 -18.469 1 93.81 75 ASP B CA 1
ATOM 3467 C C . ASP B 1 75 ? 7.605 -46.531 -19.484 1 93.81 75 ASP B C 1
ATOM 3469 O O . ASP B 1 75 ? 8.695 -46.25 -19.969 1 93.81 75 ASP B O 1
ATOM 3473 N N . THR B 1 76 ? 6.527 -45.812 -19.656 1 96.25 76 THR B N 1
ATOM 3474 C CA . THR B 1 76 ? 6.547 -44.812 -20.719 1 96.25 76 THR B CA 1
ATOM 3475 C C . THR B 1 76 ? 6.418 -43.406 -20.141 1 96.25 76 THR B C 1
ATOM 3477 O O . THR B 1 76 ? 6.254 -42.438 -20.891 1 96.25 76 THR B O 1
ATOM 3480 N N . VAL B 1 77 ? 6.43 -43.25 -18.812 1 98.38 77 VAL B N 1
ATOM 3481 C CA . VAL B 1 77 ? 6.258 -41.969 -18.188 1 98.38 77 VAL B CA 1
ATOM 3482 C C . VAL B 1 77 ? 7.461 -41.656 -17.297 1 98.38 77 VAL B C 1
ATOM 3484 O O . VAL B 1 77 ? 7.832 -42.438 -16.438 1 98.38 77 VAL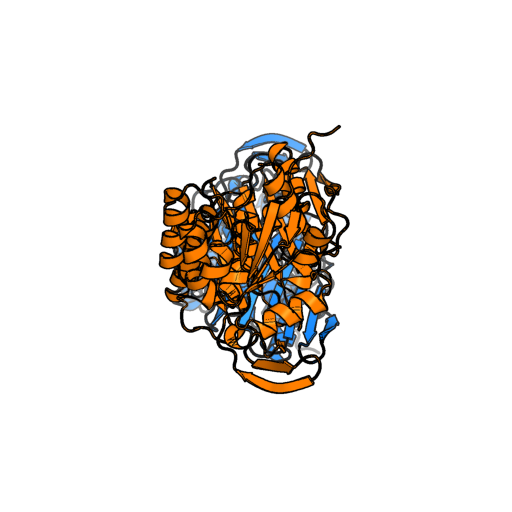 B O 1
ATOM 3487 N N . ASP B 1 78 ? 8.07 -40.5 -17.484 1 98.12 78 ASP B N 1
ATOM 3488 C CA . ASP B 1 78 ? 9.188 -40.031 -16.672 1 98.12 78 ASP B CA 1
ATOM 3489 C C . ASP B 1 78 ? 8.75 -38.906 -15.703 1 98.12 78 ASP B C 1
ATOM 3491 O O . ASP B 1 78 ? 9.266 -38.812 -14.594 1 98.12 78 ASP B O 1
ATOM 3495 N N . LEU B 1 79 ? 7.852 -38.062 -16.125 1 98.69 79 LEU B N 1
ATOM 3496 C CA . LEU B 1 79 ? 7.352 -36.906 -15.391 1 98.69 79 LEU B CA 1
ATOM 3497 C C . LEU B 1 79 ? 5.828 -36.906 -15.375 1 98.69 79 LEU B C 1
ATOM 3499 O O . LEU B 1 79 ? 5.188 -36.938 -16.422 1 98.69 79 LEU B O 1
ATOM 3503 N N . VAL B 1 80 ? 5.301 -36.875 -14.195 1 98.88 80 VAL B N 1
ATOM 3504 C CA . VAL B 1 80 ? 3.857 -36.75 -14.031 1 98.88 80 VAL B CA 1
ATOM 3505 C C . VAL B 1 80 ? 3.512 -35.281 -13.773 1 98.88 80 VAL B C 1
ATOM 3507 O O . VAL B 1 80 ? 4.094 -34.656 -12.883 1 98.88 80 VAL B O 1
ATOM 3510 N N . VAL B 1 81 ? 2.613 -34.719 -14.57 1 98.88 81 VAL B N 1
ATOM 3511 C CA . VAL B 1 81 ? 2.133 -33.344 -14.398 1 98.88 81 VAL B CA 1
ATOM 3512 C C . VAL B 1 81 ? 0.676 -33.344 -13.938 1 98.88 81 VAL B C 1
ATOM 3514 O O . VAL B 1 81 ? -0.201 -33.844 -14.656 1 98.88 81 VAL B O 1
ATOM 3517 N N . CYS B 1 82 ? 0.454 -32.844 -12.75 1 98.69 82 CYS B N 1
ATOM 3518 C CA . CYS B 1 82 ? -0.879 -32.844 -12.164 1 98.69 82 CYS B CA 1
ATOM 3519 C C . CYS B 1 82 ? -1.517 -31.453 -12.258 1 98.69 82 CYS B C 1
ATOM 3521 O O . CYS B 1 82 ? -1.089 -30.516 -11.578 1 98.69 82 CYS B O 1
ATOM 3523 N N . VAL B 1 83 ? -2.566 -31.312 -13.07 1 97.25 83 VAL B N 1
ATOM 3524 C CA . VAL B 1 83 ? -3.229 -30.031 -13.336 1 97.25 83 VAL B CA 1
ATOM 3525 C C . VAL B 1 83 ? -4.723 -30.156 -13.047 1 97.25 83 VAL B C 1
ATOM 3527 O O . VAL B 1 83 ? -5.551 -30.016 -13.945 1 97.25 83 VAL B O 1
ATOM 3530 N N . VAL B 1 84 ? -5.086 -30.484 -11.852 1 94.44 84 VAL B N 1
ATOM 3531 C CA . VAL B 1 84 ? -6.473 -30.609 -11.406 1 94.44 84 VAL B CA 1
ATOM 3532 C C . VAL B 1 84 ? -6.715 -29.703 -10.203 1 94.44 84 VAL B C 1
ATOM 3534 O O . VAL B 1 84 ? -5.852 -28.906 -9.836 1 94.44 84 VAL B O 1
ATOM 3537 N N . VAL B 1 85 ? -7.883 -29.781 -9.656 1 89.69 85 VAL B N 1
ATOM 3538 C CA . VAL B 1 85 ? -8.242 -28.984 -8.484 1 89.69 85 VAL B CA 1
ATOM 3539 C C . VAL B 1 85 ? -7.457 -29.484 -7.27 1 89.69 85 VAL B C 1
ATOM 3541 O O . VAL B 1 85 ? -7.168 -30.672 -7.145 1 89.69 85 VAL B O 1
ATOM 3544 N N . VAL B 1 86 ? -7.207 -28.609 -6.371 1 92 86 VAL B N 1
ATOM 3545 C CA . VAL B 1 86 ? -6.27 -28.828 -5.273 1 92 86 VAL B CA 1
ATOM 3546 C C . VAL B 1 86 ? -6.758 -29.953 -4.383 1 92 86 VAL B C 1
ATOM 3548 O O . VAL B 1 86 ? -5.949 -30.672 -3.779 1 92 86 VAL B O 1
ATOM 3551 N N . PHE B 1 87 ? -7.988 -30.234 -4.355 1 91 87 PHE B N 1
ATOM 3552 C CA . PHE B 1 87 ? -8.57 -31.203 -3.428 1 91 87 PHE B CA 1
ATOM 3553 C C . PHE B 1 87 ? -8.109 -32.625 -3.752 1 91 87 PHE B C 1
ATOM 3555 O O . PHE B 1 87 ? -8.141 -33.5 -2.891 1 91 87 PHE B O 1
ATOM 3562 N N . SER B 1 88 ? -7.672 -32.812 -4.926 1 93.69 88 SER B N 1
ATOM 3563 C CA . SER B 1 88 ? -7.309 -34.156 -5.391 1 93.69 88 SER B CA 1
ATOM 3564 C C . SER B 1 88 ? -5.793 -34.312 -5.445 1 93.69 88 SER B C 1
ATOM 3566 O O . SER B 1 88 ? -5.297 -35.406 -5.699 1 93.69 88 SER B O 1
ATOM 3568 N N . HIS B 1 89 ? -5.039 -33.281 -5.203 1 97 89 HIS B N 1
ATOM 3569 C CA . HIS B 1 89 ? -3.6 -33.312 -5.422 1 97 89 HIS B CA 1
ATOM 3570 C C . HIS B 1 89 ? -2.928 -34.406 -4.598 1 97 89 HIS B C 1
ATOM 3572 O O . HIS B 1 89 ? -2.223 -35.25 -5.145 1 97 89 HIS B O 1
ATOM 3578 N N . TYR B 1 90 ? -3.223 -34.375 -3.303 1 97.56 90 TYR B N 1
ATOM 3579 C CA . TYR B 1 90 ? -2.555 -35.312 -2.42 1 97.56 90 TYR B CA 1
ATOM 3580 C C . TYR B 1 90 ? -2.785 -36.75 -2.885 1 97.56 90 TYR B C 1
ATOM 3582 O O . TYR B 1 90 ? -1.831 -37.5 -3.064 1 97.56 90 TYR B O 1
ATOM 3590 N N . LYS B 1 91 ? -4.02 -37.094 -3.162 1 97 91 LYS B N 1
ATOM 3591 C CA . LYS B 1 91 ? -4.426 -38.438 -3.531 1 97 91 LYS B CA 1
ATOM 3592 C C . LYS B 1 91 ? -3.811 -38.844 -4.867 1 97 91 LYS B C 1
ATOM 3594 O O . LYS B 1 91 ? -3.43 -40.031 -5.047 1 97 91 LYS B O 1
ATOM 3599 N N . LEU B 1 92 ? -3.68 -37.938 -5.77 1 98.06 92 LEU B N 1
ATOM 3600 C CA . LEU B 1 92 ? -3.266 -38.25 -7.129 1 98.06 92 LEU B CA 1
ATOM 3601 C C . LEU B 1 92 ? -1.748 -38.219 -7.262 1 98.06 92 LEU B C 1
ATOM 3603 O O . LEU B 1 92 ? -1.17 -38.938 -8.078 1 98.06 92 LEU B O 1
ATOM 3607 N N . VAL B 1 93 ? -1.093 -37.406 -6.496 1 98.56 93 VAL B N 1
ATOM 3608 C CA . VAL B 1 93 ? 0.338 -37.156 -6.637 1 98.56 93 VAL B CA 1
ATOM 3609 C C . VAL B 1 93 ? 1.123 -38.219 -5.863 1 98.56 93 VAL B C 1
ATOM 3611 O O . VAL B 1 93 ? 2.18 -38.656 -6.312 1 98.56 93 VAL B O 1
ATOM 3614 N N . LYS B 1 94 ? 0.621 -38.656 -4.754 1 98.62 94 LYS B N 1
ATOM 3615 C CA . LYS B 1 94 ? 1.333 -39.562 -3.855 1 98.62 94 LYS B CA 1
ATOM 3616 C C . LYS B 1 94 ? 1.712 -40.844 -4.57 1 98.62 94 LYS B C 1
ATOM 3618 O O . LYS B 1 94 ? 2.873 -41.25 -4.543 1 98.62 94 LYS B O 1
ATOM 3623 N N . PRO B 1 95 ? 0.784 -41.531 -5.281 1 98.44 95 PRO B N 1
ATOM 3624 C CA . PRO B 1 95 ? 1.155 -42.781 -5.961 1 98.44 95 PRO B CA 1
ATOM 3625 C C . PRO B 1 95 ? 2.248 -42.594 -7.008 1 98.44 95 PRO B C 1
ATOM 3627 O O . PRO B 1 95 ? 3.051 -43.469 -7.25 1 98.44 95 PRO B O 1
ATOM 3630 N N . ALA B 1 96 ? 2.277 -41.438 -7.684 1 98.62 96 ALA B N 1
ATOM 3631 C CA . ALA B 1 96 ? 3.32 -41.125 -8.664 1 98.62 96 ALA B CA 1
ATOM 3632 C C . ALA B 1 96 ? 4.699 -41.094 -8.008 1 98.62 96 ALA B C 1
ATOM 3634 O O . ALA B 1 96 ? 5.652 -41.688 -8.516 1 98.62 96 ALA B O 1
ATOM 3635 N N . ILE B 1 97 ? 4.785 -40.469 -6.871 1 98.75 97 ILE B N 1
ATOM 3636 C CA . ILE B 1 97 ? 6.043 -40.344 -6.137 1 98.75 97 ILE B CA 1
ATOM 3637 C C . ILE B 1 97 ? 6.469 -41.719 -5.637 1 98.75 97 ILE B C 1
ATOM 3639 O O . ILE B 1 97 ? 7.637 -42.094 -5.762 1 98.75 97 ILE B O 1
ATOM 3643 N N . GLU B 1 98 ? 5.516 -42.469 -5.102 1 98.31 98 GLU B N 1
ATOM 3644 C CA . GLU B 1 98 ? 5.793 -43.781 -4.578 1 98.31 98 GLU B CA 1
ATOM 3645 C C . GLU B 1 98 ? 6.391 -44.688 -5.656 1 98.31 98 GLU B C 1
ATOM 3647 O O . GLU B 1 98 ? 7.172 -45.594 -5.355 1 98.31 98 GLU B O 1
ATOM 3652 N N . ARG B 1 99 ? 6.086 -44.469 -6.887 1 98 99 ARG B N 1
ATOM 3653 C CA . ARG B 1 99 ? 6.539 -45.25 -8.016 1 98 99 ARG B CA 1
ATOM 3654 C C . ARG B 1 99 ? 7.785 -44.656 -8.656 1 98 99 ARG B C 1
ATOM 3656 O O . ARG B 1 99 ? 8.203 -45.094 -9.734 1 98 99 ARG B O 1
ATOM 3663 N N . GLY B 1 100 ? 8.312 -43.625 -8.078 1 98 100 GLY B N 1
ATOM 3664 C CA . GLY B 1 100 ? 9.609 -43.094 -8.453 1 98 100 GLY B CA 1
ATOM 3665 C C . GLY B 1 100 ? 9.539 -42.125 -9.625 1 98 100 GLY B C 1
ATOM 3666 O O . GLY B 1 100 ? 10.539 -41.938 -10.312 1 98 100 GLY B O 1
ATOM 3667 N N . LYS B 1 101 ? 8.406 -41.594 -9.922 1 98.56 101 LYS B N 1
ATOM 3668 C CA . LYS B 1 101 ? 8.273 -40.656 -11.016 1 98.56 101 LYS B CA 1
ATOM 3669 C C . LYS B 1 101 ? 8.555 -39.219 -10.547 1 98.56 101 LYS B C 1
ATOM 3671 O O . LYS B 1 101 ? 8.172 -38.844 -9.438 1 98.56 101 LYS B O 1
ATOM 3676 N N . ASN B 1 102 ? 9.234 -38.406 -11.398 1 98.69 102 ASN B N 1
ATOM 3677 C CA . ASN B 1 102 ? 9.242 -36.969 -11.164 1 98.69 102 ASN B CA 1
ATOM 3678 C C . ASN B 1 102 ? 7.84 -36.375 -11.273 1 98.69 102 ASN B C 1
ATOM 3680 O O . ASN B 1 102 ? 6.992 -36.906 -11.992 1 98.69 102 ASN B O 1
ATOM 3684 N N . VAL B 1 103 ? 7.629 -35.281 -10.5 1 98.88 103 VAL B N 1
ATOM 3685 C CA . VAL B 1 103 ? 6.258 -34.781 -10.469 1 98.88 103 VAL B CA 1
ATOM 3686 C C . VAL B 1 103 ? 6.266 -33.25 -10.562 1 98.88 103 VAL B C 1
ATOM 3688 O O . VAL B 1 103 ? 7.086 -32.594 -9.93 1 98.88 103 VAL B O 1
ATOM 3691 N N . TYR B 1 104 ? 5.387 -32.688 -11.391 1 98.88 104 TYR B N 1
ATOM 3692 C CA . TYR B 1 104 ? 5.012 -31.266 -11.492 1 98.88 104 TYR B CA 1
ATOM 3693 C C . TYR B 1 104 ? 3.57 -31.062 -11.039 1 98.88 104 TYR B C 1
ATOM 3695 O O . TYR B 1 104 ? 2.637 -31.578 -11.664 1 98.88 104 TYR B O 1
ATOM 3703 N N . VAL B 1 105 ? 3.406 -30.328 -9.938 1 98.88 105 VAL B N 1
ATOM 3704 C CA . VAL B 1 105 ? 2.066 -30.062 -9.422 1 98.88 105 VAL B CA 1
ATOM 3705 C C . VAL B 1 105 ? 1.77 -28.562 -9.508 1 98.88 105 VAL B C 1
ATOM 3707 O O . VAL B 1 105 ? 2.59 -27.734 -9.102 1 98.88 105 VAL B O 1
ATOM 3710 N N . GLU B 1 106 ? 0.651 -28.281 -10.031 1 98 106 GLU B N 1
ATOM 3711 C CA . GLU B 1 106 ? 0.198 -26.891 -9.984 1 98 106 GLU B CA 1
ATOM 3712 C C . GLU B 1 106 ? -0.026 -26.422 -8.547 1 98 106 GLU B C 1
ATOM 3714 O O . GLU B 1 106 ? -0.496 -27.203 -7.711 1 98 106 GLU B O 1
ATOM 3719 N N . TRP B 1 107 ? 0.293 -25.219 -8.328 1 98.06 107 TRP B N 1
ATOM 3720 C CA . TRP B 1 107 ? 0.016 -24.625 -7.02 1 98.06 107 TRP B CA 1
ATOM 3721 C C . TRP B 1 107 ? -1.486 -24.516 -6.777 1 98.06 107 TRP B C 1
ATOM 3723 O O . TRP B 1 107 ? -2.23 -24.062 -7.652 1 98.06 107 TRP B O 1
ATOM 3733 N N . PRO B 1 108 ? -1.901 -24.828 -5.504 1 97.44 108 PRO B N 1
ATOM 3734 C CA . PRO B 1 108 ? -1.21 -25.25 -4.285 1 97.44 108 PRO B CA 1
ATOM 3735 C C . PRO B 1 108 ? -0.82 -26.734 -4.32 1 97.44 108 PRO B C 1
ATOM 3737 O O . PRO B 1 108 ? -1.408 -27.516 -5.074 1 97.44 108 PRO B O 1
ATOM 3740 N N . LEU B 1 109 ? 0.132 -27.062 -3.475 1 98.31 109 LEU B N 1
ATOM 3741 C CA . LEU B 1 109 ? 0.578 -28.453 -3.486 1 98.31 109 LEU B CA 1
ATOM 3742 C C . LEU B 1 109 ? -0.516 -29.375 -2.965 1 98.31 109 LEU B C 1
ATOM 3744 O O . LEU B 1 109 ? -0.779 -30.438 -3.555 1 98.31 109 LEU B O 1
ATOM 3748 N N . CYS B 1 110 ? -1.068 -29 -1.832 1 96.88 110 CYS B N 1
ATOM 3749 C CA . CYS B 1 110 ? -2.146 -29.766 -1.213 1 96.88 110 CYS B CA 1
ATOM 3750 C C . CYS B 1 110 ? -3.141 -28.828 -0.522 1 96.88 110 CYS B C 1
ATOM 3752 O O . CYS B 1 110 ? -2.947 -27.625 -0.493 1 96.88 110 CYS B O 1
ATOM 3754 N N . GLY B 1 111 ? -4.188 -29.484 -0.025 1 94.94 111 GLY B N 1
ATOM 3755 C CA . GLY B 1 111 ? -5.188 -28.734 0.72 1 94.94 111 GLY B CA 1
ATOM 3756 C C . GLY B 1 111 ? -4.707 -28.297 2.088 1 94.94 111 GLY B C 1
ATOM 3757 O O . GLY B 1 111 ? -5.238 -27.344 2.662 1 94.94 111 GLY B O 1
ATOM 3758 N N . THR B 1 112 ? -3.715 -28.984 2.615 1 95.81 112 THR B N 1
ATOM 3759 C CA . THR B 1 112 ? -3.205 -28.641 3.938 1 95.81 112 THR B CA 1
ATOM 3760 C C . THR B 1 112 ? -1.68 -28.641 3.949 1 95.81 112 THR B C 1
ATOM 3762 O O . THR B 1 112 ? -1.05 -29.281 3.105 1 95.81 112 THR B O 1
ATOM 3765 N N . THR B 1 113 ? -1.177 -27.906 4.926 1 96.81 113 THR B N 1
ATOM 3766 C CA . THR B 1 113 ? 0.271 -27.859 5.105 1 96.81 113 THR B CA 1
ATOM 3767 C C . THR B 1 113 ? 0.814 -29.234 5.484 1 96.81 113 THR B C 1
ATOM 3769 O O . THR B 1 113 ? 1.895 -29.625 5.039 1 96.81 113 THR B O 1
ATOM 3772 N N . GLU B 1 114 ? 0.11 -30.016 6.262 1 97.12 114 GLU B N 1
ATOM 3773 C CA . GLU B 1 114 ? 0.52 -31.344 6.684 1 97.12 114 GLU B CA 1
ATOM 3774 C C . GLU B 1 114 ? 0.673 -32.281 5.488 1 97.12 114 GLU B C 1
ATOM 3776 O O . GLU B 1 114 ? 1.669 -33 5.375 1 97.12 114 GLU B O 1
ATOM 3781 N N . GLU B 1 115 ? -0.288 -32.219 4.617 1 97.94 115 GLU B N 1
ATOM 3782 C CA . GLU B 1 115 ? -0.221 -33.031 3.404 1 97.94 115 GLU B CA 1
ATOM 3783 C C . GLU B 1 115 ? 0.965 -32.625 2.535 1 97.94 115 GLU B C 1
ATOM 3785 O O . GLU B 1 115 ? 1.652 -33.5 1.976 1 97.94 115 GLU B O 1
ATOM 3790 N N . ALA B 1 116 ? 1.143 -31.359 2.428 1 98.25 116 ALA B N 1
ATOM 3791 C CA . ALA B 1 116 ? 2.254 -30.844 1.628 1 98.25 116 ALA B CA 1
ATOM 3792 C C . ALA B 1 116 ? 3.592 -31.328 2.178 1 98.25 116 ALA B C 1
ATOM 3794 O O . ALA B 1 116 ? 4.465 -31.766 1.42 1 98.25 116 ALA B O 1
ATOM 3795 N N . LYS B 1 117 ? 3.744 -31.266 3.475 1 98.5 117 LYS B N 1
ATOM 3796 C CA . LYS B 1 117 ? 4.965 -31.734 4.125 1 98.5 117 LYS B CA 1
ATOM 3797 C C . LYS B 1 117 ? 5.191 -33.219 3.871 1 98.5 117 LYS B C 1
ATOM 3799 O O . LYS B 1 117 ? 6.316 -33.656 3.605 1 98.5 117 LYS B O 1
ATOM 3804 N N . GLU B 1 118 ? 4.168 -33.938 3.953 1 98.69 118 GLU B N 1
ATOM 3805 C CA . GLU B 1 118 ? 4.266 -35.375 3.721 1 98.69 118 GLU B CA 1
ATOM 3806 C C . GLU B 1 118 ? 4.746 -35.688 2.305 1 98.69 118 GLU B C 1
ATOM 3808 O O . GLU B 1 118 ? 5.645 -36.5 2.109 1 98.69 118 GLU B O 1
ATOM 3813 N N . LEU B 1 119 ? 4.121 -35 1.317 1 98.81 119 LEU B N 1
ATOM 3814 C CA . LEU B 1 119 ? 4.512 -35.25 -0.068 1 98.81 119 LEU B CA 1
ATOM 3815 C C . LEU B 1 119 ? 5.957 -34.812 -0.302 1 98.81 119 LEU B C 1
ATOM 3817 O O . LEU B 1 119 ? 6.699 -35.5 -1.013 1 98.81 119 LEU B O 1
ATOM 3821 N N . ALA B 1 120 ? 6.359 -33.688 0.263 1 98.81 120 ALA B N 1
ATOM 3822 C CA . ALA B 1 120 ? 7.734 -33.219 0.108 1 98.81 120 ALA B CA 1
ATOM 3823 C C . ALA B 1 120 ? 8.727 -34.219 0.699 1 98.81 120 ALA B C 1
ATOM 3825 O O . ALA B 1 120 ? 9.742 -34.531 0.076 1 98.81 120 ALA B O 1
ATOM 3826 N N . GLN B 1 121 ? 8.422 -34.688 1.856 1 98.69 121 GLN B N 1
ATOM 3827 C CA . GLN B 1 121 ? 9.273 -35.656 2.521 1 98.69 121 GLN B CA 1
ATOM 3828 C C . GLN B 1 121 ? 9.352 -36.969 1.728 1 98.69 121 GLN B C 1
ATOM 3830 O O . GLN B 1 121 ? 10.422 -37.562 1.579 1 98.69 121 GLN B O 1
ATOM 3835 N N . LEU B 1 122 ? 8.219 -37.438 1.271 1 98.81 122 LEU B N 1
ATOM 3836 C CA . LEU B 1 122 ? 8.172 -38.656 0.478 1 98.81 122 LEU B CA 1
ATOM 3837 C C . LEU B 1 122 ? 9.023 -38.531 -0.778 1 98.81 122 LEU B C 1
ATOM 3839 O O . LEU B 1 122 ? 9.75 -39.469 -1.138 1 98.81 122 LEU B O 1
ATOM 3843 N N . ALA B 1 123 ? 8.891 -37.406 -1.454 1 98.81 123 ALA B N 1
ATOM 3844 C CA . ALA B 1 123 ? 9.68 -37.156 -2.658 1 98.81 123 ALA B CA 1
ATOM 3845 C C . ALA B 1 123 ? 11.172 -37.25 -2.357 1 98.81 123 ALA B C 1
ATOM 3847 O O . ALA B 1 123 ? 11.938 -37.844 -3.123 1 98.81 123 ALA B O 1
ATOM 3848 N N . LYS B 1 124 ? 11.547 -36.625 -1.268 1 98.38 124 LYS B N 1
ATOM 3849 C CA . LYS B 1 124 ? 12.938 -36.688 -0.838 1 98.38 124 LYS B CA 1
ATOM 3850 C C . LYS B 1 124 ? 13.391 -38.125 -0.584 1 98.38 124 LYS B C 1
ATOM 3852 O O . LYS B 1 124 ? 14.469 -38.531 -1.024 1 98.38 124 LYS B O 1
ATOM 3857 N N . GLN B 1 125 ? 12.625 -38.875 0.078 1 98.38 125 GLN B N 1
ATOM 3858 C CA . GLN B 1 125 ? 12.93 -40.25 0.409 1 98.38 125 GLN B CA 1
ATOM 3859 C C . GLN B 1 125 ? 13.086 -41.094 -0.853 1 98.38 125 GLN B C 1
ATOM 3861 O O . GLN B 1 125 ? 13.945 -42 -0.915 1 98.38 125 GLN B O 1
ATOM 3866 N N . LYS B 1 126 ? 12.297 -40.844 -1.862 1 98.31 126 LYS B N 1
ATOM 3867 C CA . LYS B 1 126 ? 12.273 -41.625 -3.094 1 98.31 126 LYS B CA 1
ATOM 3868 C C . LYS B 1 126 ? 13.328 -41.125 -4.082 1 98.31 126 LYS B C 1
ATOM 3870 O O . LYS B 1 126 ? 13.594 -41.781 -5.094 1 98.31 126 LYS B O 1
ATOM 3875 N N . GLY B 1 127 ? 13.883 -39.906 -3.803 1 98.06 127 GLY B N 1
ATOM 3876 C CA . GLY B 1 127 ? 14.914 -39.344 -4.648 1 98.06 127 GLY B CA 1
ATOM 3877 C C . GLY B 1 127 ? 14.383 -38.844 -5.977 1 98.06 127 GLY B C 1
ATOM 3878 O O . GLY B 1 127 ? 15.086 -38.875 -6.988 1 98.06 127 GLY B O 1
ATOM 3879 N N . VAL B 1 128 ? 13.148 -38.469 -6.035 1 98.06 128 VAL B N 1
ATOM 3880 C CA . VAL B 1 128 ? 12.578 -37.969 -7.281 1 98.06 128 VAL B CA 1
ATOM 3881 C C . VAL B 1 128 ? 12.641 -36.438 -7.309 1 98.06 128 VAL B C 1
ATOM 3883 O O . VAL B 1 128 ? 12.672 -35.781 -6.258 1 98.06 128 VAL B O 1
ATOM 3886 N N . ARG B 1 129 ? 12.617 -35.812 -8.5 1 98.5 129 ARG B N 1
ATOM 3887 C CA . ARG B 1 129 ? 12.578 -34.375 -8.664 1 98.5 129 ARG B CA 1
ATOM 3888 C C . ARG B 1 129 ? 11.141 -33.875 -8.656 1 98.5 129 ARG B C 1
ATOM 3890 O O . ARG B 1 129 ? 10.234 -34.531 -9.148 1 98.5 129 ARG B O 1
ATOM 3897 N N . THR B 1 130 ? 10.977 -32.719 -8.031 1 98.81 130 THR B N 1
ATOM 3898 C CA . THR B 1 130 ? 9.641 -32.156 -7.93 1 98.81 130 THR B CA 1
ATOM 3899 C C . THR B 1 130 ? 9.617 -30.734 -8.508 1 98.81 130 THR B C 1
ATOM 3901 O O . THR B 1 130 ? 10.633 -30.031 -8.5 1 98.81 130 THR B O 1
ATOM 3904 N N . ILE B 1 131 ? 8.492 -30.344 -9.047 1 98.81 131 ILE B N 1
ATOM 3905 C CA . ILE B 1 131 ? 8.195 -29 -9.5 1 98.81 131 ILE B CA 1
ATOM 3906 C C . ILE B 1 131 ? 6.871 -28.531 -8.891 1 98.81 131 ILE B C 1
ATOM 3908 O O . ILE B 1 131 ? 5.875 -29.25 -8.93 1 98.81 131 ILE B O 1
ATOM 3912 N N . ILE B 1 132 ? 6.867 -27.406 -8.266 1 98.88 132 ILE B N 1
ATOM 3913 C CA . ILE B 1 132 ? 5.621 -26.734 -7.895 1 98.88 132 ILE B CA 1
ATOM 3914 C C . ILE B 1 132 ? 5.348 -25.578 -8.844 1 98.88 132 ILE B C 1
ATOM 3916 O O . ILE B 1 132 ? 6.273 -24.875 -9.25 1 98.88 132 ILE B O 1
ATOM 3920 N N . GLY B 1 133 ? 4.117 -25.359 -9.133 1 98.62 133 GLY B N 1
ATOM 3921 C CA . GLY B 1 133 ? 3.701 -24.375 -10.133 1 98.62 133 GLY B CA 1
ATOM 3922 C C . GLY B 1 133 ? 3.887 -22.938 -9.68 1 98.62 133 GLY B C 1
ATOM 3923 O O . GLY B 1 133 ? 2.963 -22.141 -9.781 1 98.62 133 GLY B O 1
ATOM 3924 N N . PHE B 1 134 ? 5.008 -22.594 -9.141 1 98.69 134 PHE B N 1
ATOM 3925 C CA . PHE B 1 134 ? 5.438 -21.219 -8.922 1 98.69 134 PHE B CA 1
ATOM 3926 C C . PHE B 1 134 ? 6.23 -20.703 -10.117 1 98.69 134 PHE B C 1
ATOM 3928 O O . PHE B 1 134 ? 7.383 -20.281 -9.969 1 98.69 134 PHE B O 1
ATOM 3935 N N . GLN B 1 135 ? 5.543 -20.641 -11.219 1 98.38 135 GLN B N 1
ATOM 3936 C CA . GLN B 1 135 ? 6.164 -20.469 -12.523 1 98.38 135 GLN B CA 1
ATOM 3937 C C . GLN B 1 135 ? 6.684 -19.047 -12.695 1 98.38 135 GLN B C 1
ATOM 3939 O O . GLN B 1 135 ? 7.539 -18.781 -13.547 1 98.38 135 GLN B O 1
ATOM 3944 N N . SER B 1 136 ? 6.242 -18.094 -11.898 1 98 136 SER B N 1
ATOM 3945 C CA . SER B 1 136 ? 6.691 -16.719 -12.055 1 98 136 SER B CA 1
ATOM 3946 C C . SER B 1 136 ? 8.172 -16.562 -11.711 1 98 136 SER B C 1
ATOM 3948 O O . SER B 1 136 ? 8.836 -15.648 -12.188 1 98 136 SER B O 1
ATOM 3950 N N . ARG B 1 137 ? 8.727 -17.469 -10.945 1 97.62 137 ARG B N 1
ATOM 3951 C CA . ARG B 1 137 ? 10.109 -17.406 -10.492 1 97.62 137 ARG B CA 1
ATOM 3952 C C . ARG B 1 137 ? 11.078 -17.578 -11.664 1 97.62 137 ARG B C 1
ATOM 3954 O O . ARG B 1 137 ? 12.25 -17.219 -11.562 1 97.62 137 ARG B O 1
ATOM 3961 N N . VAL B 1 138 ? 10.602 -18.219 -12.688 1 97.12 138 VAL B N 1
ATOM 3962 C CA . VAL B 1 138 ? 11.516 -18.516 -13.781 1 97.12 138 VAL B CA 1
ATOM 3963 C C . VAL B 1 138 ? 11.172 -17.656 -15 1 97.12 138 VAL B C 1
ATOM 3965 O O . VAL B 1 138 ? 11.703 -17.875 -16.094 1 97.12 138 VAL B O 1
ATOM 3968 N N . GLY B 1 139 ? 10.258 -16.719 -14.812 1 96.69 139 GLY B N 1
ATOM 3969 C CA . GLY B 1 139 ? 9.828 -15.859 -15.898 1 96.69 139 GLY B CA 1
ATOM 3970 C C . GLY B 1 139 ? 10.773 -14.703 -16.156 1 96.69 139 GLY B C 1
ATOM 3971 O O . GLY B 1 139 ? 11.664 -14.43 -15.352 1 96.69 139 GLY B O 1
ATOM 3972 N N . HIS B 1 140 ? 10.523 -13.992 -17.219 1 97.56 140 HIS B N 1
ATOM 3973 C CA . HIS B 1 140 ? 11.414 -12.938 -17.688 1 97.56 140 HIS B CA 1
ATOM 3974 C C . HIS B 1 140 ? 11.367 -11.719 -16.766 1 97.56 140 HIS B C 1
ATOM 3976 O O . HIS B 1 140 ? 12.352 -11 -16.641 1 97.56 140 HIS B O 1
ATOM 3982 N N . ILE B 1 141 ? 10.219 -11.469 -16.125 1 98.62 141 ILE B N 1
ATOM 3983 C CA . ILE B 1 141 ? 10.141 -10.352 -15.195 1 98.62 141 ILE B CA 1
ATOM 3984 C C . ILE B 1 141 ? 11.023 -10.633 -13.984 1 98.62 141 ILE B C 1
ATOM 3986 O O . ILE B 1 141 ? 11.75 -9.75 -13.516 1 98.62 141 ILE B O 1
ATOM 3990 N N . HIS B 1 142 ? 10.961 -11.852 -13.5 1 98.56 142 HIS B N 1
ATOM 3991 C CA . HIS B 1 142 ? 11.766 -12.258 -12.352 1 98.56 142 HIS B CA 1
ATOM 3992 C C . HIS B 1 142 ? 13.258 -12.117 -12.648 1 98.56 142 HIS B C 1
ATOM 3994 O O . HIS B 1 142 ? 13.992 -11.492 -11.875 1 98.56 142 HIS B O 1
ATOM 4000 N N . SER B 1 143 ? 13.672 -12.711 -13.789 1 98.06 143 SER B N 1
ATOM 4001 C CA . SER B 1 143 ? 15.094 -12.664 -14.117 1 98.06 143 SER B CA 1
ATOM 4002 C C . SER B 1 143 ? 15.562 -11.227 -14.328 1 98.06 143 SER B C 1
ATOM 4004 O O . SER B 1 143 ? 16.703 -10.883 -13.984 1 98.06 143 SER B O 1
ATOM 4006 N N . THR B 1 144 ? 14.719 -10.391 -14.891 1 98.75 144 THR B N 1
ATOM 4007 C CA . THR B 1 144 ? 15.07 -8.984 -15.078 1 98.75 144 THR B CA 1
ATOM 4008 C C . THR B 1 144 ? 15.281 -8.297 -13.727 1 98.75 144 THR B C 1
ATOM 4010 O O . THR B 1 144 ? 16.297 -7.629 -13.516 1 98.75 144 THR B O 1
ATOM 4013 N N . LEU B 1 145 ? 14.367 -8.477 -12.852 1 98.88 145 LEU B N 1
ATOM 4014 C CA . LEU B 1 145 ? 14.461 -7.883 -11.523 1 98.88 145 LEU B CA 1
ATOM 4015 C C . LEU B 1 145 ? 15.672 -8.422 -10.766 1 98.88 145 LEU B C 1
ATOM 4017 O O . LEU B 1 145 ? 16.391 -7.664 -10.109 1 98.88 145 LEU B O 1
ATOM 4021 N N . GLN B 1 146 ? 15.852 -9.711 -10.859 1 98.44 146 GLN B N 1
ATOM 4022 C CA . GLN B 1 146 ? 17 -10.32 -10.211 1 98.44 146 GLN B CA 1
ATOM 4023 C C . GLN B 1 146 ? 18.312 -9.703 -10.711 1 98.44 146 GLN B C 1
ATOM 4025 O O . GLN B 1 146 ? 19.219 -9.445 -9.93 1 98.44 146 GLN B O 1
ATOM 4030 N N . GLY B 1 147 ? 18.359 -9.523 -12.008 1 98.5 147 GLY B N 1
ATOM 4031 C CA . GLY B 1 147 ? 19.547 -8.883 -12.578 1 98.5 147 GLY B CA 1
ATOM 4032 C C . GLY B 1 147 ? 19.812 -7.504 -12 1 98.5 147 GLY B C 1
ATOM 4033 O O . GLY B 1 147 ? 20.953 -7.172 -11.688 1 98.5 147 GLY B O 1
ATOM 4034 N N . ILE B 1 148 ? 18.797 -6.699 -11.844 1 98.56 148 ILE B N 1
ATOM 4035 C CA . ILE B 1 148 ? 18.922 -5.355 -11.289 1 98.56 148 ILE B CA 1
ATOM 4036 C C . ILE B 1 148 ? 19.406 -5.449 -9.836 1 98.56 148 ILE B C 1
ATOM 4038 O O . ILE B 1 148 ? 20.344 -4.758 -9.445 1 98.56 148 ILE B O 1
ATOM 4042 N N . LEU B 1 149 ? 18.797 -6.305 -9.062 1 98.5 149 LEU B N 1
ATOM 4043 C CA . LEU B 1 149 ? 19.125 -6.465 -7.652 1 98.5 149 LEU B CA 1
ATOM 4044 C C . LEU B 1 149 ? 20.562 -6.965 -7.48 1 98.5 149 LEU B C 1
ATOM 4046 O O . LEU B 1 149 ? 21.297 -6.465 -6.633 1 98.5 149 LEU B O 1
ATOM 4050 N N . ASP B 1 150 ? 20.984 -7.887 -8.312 1 97.88 150 ASP B N 1
ATOM 4051 C CA . ASP B 1 150 ? 22.328 -8.477 -8.234 1 97.88 150 ASP B CA 1
ATOM 4052 C C . ASP B 1 150 ? 23.391 -7.461 -8.633 1 97.88 150 ASP B C 1
ATOM 4054 O O . ASP B 1 150 ? 24.547 -7.555 -8.188 1 97.88 150 ASP B O 1
ATOM 4058 N N . SER B 1 151 ? 23.047 -6.559 -9.461 1 97.75 151 SER B N 1
ATOM 4059 C CA . SER B 1 151 ? 24 -5.574 -9.945 1 97.75 151 SER B CA 1
ATOM 4060 C C . SER B 1 151 ? 24.391 -4.598 -8.836 1 97.75 151 SER B C 1
ATOM 4062 O O . SER B 1 151 ? 25.391 -3.881 -8.961 1 97.75 151 SER B O 1
ATOM 4064 N N . GLY B 1 152 ? 23.562 -4.508 -7.816 1 97.06 152 GLY B N 1
ATOM 4065 C CA . GLY B 1 152 ? 23.828 -3.566 -6.738 1 97.06 152 GLY B CA 1
ATOM 4066 C C . GLY B 1 152 ? 23.422 -2.143 -7.078 1 97.06 152 GLY B C 1
ATOM 4067 O O . GLY B 1 152 ? 23.766 -1.207 -6.348 1 97.06 152 GLY B O 1
ATOM 4068 N N . ARG B 1 153 ? 22.719 -2.004 -8.094 1 96.31 153 ARG B N 1
ATOM 4069 C CA . ARG B 1 153 ? 22.375 -0.697 -8.641 1 96.31 153 ARG B CA 1
ATOM 4070 C C . ARG B 1 153 ? 21.609 0.136 -7.625 1 96.31 153 ARG B C 1
ATOM 4072 O O . ARG B 1 153 ? 21.734 1.361 -7.594 1 96.31 153 ARG B O 1
ATOM 4079 N N . ILE B 1 154 ? 20.828 -0.509 -6.785 1 97.69 154 ILE B N 1
ATOM 4080 C CA . ILE B 1 154 ? 20.031 0.269 -5.848 1 97.69 154 ILE B CA 1
ATOM 4081 C C . ILE B 1 154 ? 20.562 0.077 -4.43 1 97.69 154 ILE B C 1
ATOM 4083 O O . ILE B 1 154 ? 19.922 0.486 -3.457 1 97.69 154 ILE B O 1
ATOM 4087 N N . GLY B 1 155 ? 21.703 -0.519 -4.234 1 97 155 GLY B N 1
ATOM 4088 C CA . GLY B 1 155 ? 22.234 -0.815 -2.916 1 97 155 GLY B CA 1
ATOM 4089 C C . GLY B 1 155 ? 21.422 -1.848 -2.158 1 97 155 GLY B C 1
ATOM 4090 O O . GLY B 1 155 ? 20.734 -2.666 -2.766 1 97 155 GLY B O 1
ATOM 4091 N N . ARG B 1 156 ? 21.609 -1.831 -0.826 1 96.62 156 ARG B N 1
ATOM 4092 C CA . ARG B 1 156 ? 20.828 -2.732 0.012 1 96.62 156 ARG B CA 1
ATOM 4093 C C . ARG B 1 156 ? 19.359 -2.361 -0.021 1 96.62 156 ARG B C 1
ATOM 4095 O O . ARG B 1 156 ? 19 -1.188 0.11 1 96.62 156 ARG B O 1
ATOM 4102 N N . VAL B 1 157 ? 18.484 -3.35 -0.24 1 98.19 157 VAL B N 1
ATOM 4103 C CA . VAL B 1 157 ? 17.047 -3.111 -0.213 1 98.19 157 VAL B CA 1
ATOM 4104 C C . VAL B 1 157 ? 16.609 -2.807 1.215 1 98.19 157 VAL B C 1
ATOM 4106 O O . VAL B 1 157 ? 16.969 -3.52 2.152 1 98.19 157 VAL B O 1
ATOM 4109 N N . LEU B 1 158 ? 15.773 -1.795 1.392 1 97.12 158 LEU B N 1
ATOM 4110 C CA . LEU B 1 158 ? 15.359 -1.344 2.715 1 97.12 158 LEU B CA 1
ATOM 4111 C C . LEU B 1 158 ? 13.891 -1.671 2.965 1 97.12 158 LEU B C 1
ATOM 4113 O O . LEU B 1 158 ? 13.539 -2.16 4.039 1 97.12 158 LEU B O 1
ATOM 4117 N N . ALA B 1 159 ? 13.094 -1.424 2.035 1 97.75 159 ALA B N 1
ATOM 4118 C CA . ALA B 1 159 ? 11.656 -1.634 2.156 1 97.75 159 ALA B CA 1
ATOM 4119 C C . ALA B 1 159 ? 11.031 -1.946 0.8 1 97.75 159 ALA B C 1
ATOM 4121 O O . ALA B 1 159 ? 11.625 -1.658 -0.244 1 97.75 159 ALA B O 1
ATOM 4122 N N . SER B 1 160 ? 9.891 -2.559 0.843 1 98.31 160 SER B N 1
ATOM 4123 C CA . SER B 1 160 ? 9.125 -2.885 -0.354 1 98.31 160 SER B CA 1
ATOM 4124 C C . SER B 1 160 ? 7.625 -2.756 -0.099 1 98.31 160 SER B C 1
ATOM 4126 O O . SER B 1 160 ? 7.129 -3.172 0.95 1 98.31 160 SER B O 1
ATOM 4128 N N . HIS B 1 161 ? 6.93 -2.121 -0.967 1 98 161 HIS B N 1
ATOM 4129 C CA . HIS B 1 161 ? 5.473 -2.176 -0.921 1 98 161 HIS B CA 1
ATOM 4130 C C . HIS B 1 161 ? 4.891 -2.473 -2.299 1 98 161 HIS B C 1
ATOM 4132 O O . HIS B 1 161 ? 5.348 -1.923 -3.303 1 98 161 HIS B O 1
ATOM 4138 N N . ILE B 1 162 ? 3.971 -3.391 -2.373 1 98.56 162 ILE B N 1
ATOM 4139 C CA . ILE B 1 162 ? 3.33 -3.859 -3.598 1 98.56 162 ILE B CA 1
ATOM 4140 C C . ILE B 1 162 ? 1.812 -3.814 -3.436 1 98.56 162 ILE B C 1
ATOM 4142 O O . ILE B 1 162 ? 1.276 -4.262 -2.42 1 98.56 162 ILE B O 1
ATOM 4146 N N . VAL B 1 163 ? 1.14 -3.15 -4.379 1 98 163 VAL B N 1
ATOM 4147 C CA . VAL B 1 163 ? -0.316 -3.066 -4.434 1 98 163 VAL B CA 1
ATOM 4148 C C . VAL B 1 163 ? -0.803 -3.473 -5.824 1 98 163 VAL B C 1
ATOM 4150 O O . VAL B 1 163 ? -0.29 -2.986 -6.836 1 98 163 VAL B O 1
ATOM 4153 N N . GLY B 1 164 ? -1.76 -4.363 -5.852 1 98.06 164 GLY B N 1
ATOM 4154 C CA . GLY B 1 164 ? -2.264 -4.715 -7.168 1 98.06 164 GLY B CA 1
ATOM 4155 C C . GLY B 1 164 ? -3.559 -5.508 -7.121 1 98.06 164 GLY B C 1
ATOM 4156 O O . GLY B 1 164 ? -4.039 -5.859 -6.039 1 98.06 164 GLY B O 1
ATOM 4157 N N . SER B 1 165 ? -4.102 -5.73 -8.328 1 97.88 165 SER B N 1
ATOM 4158 C CA . SER B 1 165 ? -5.32 -6.508 -8.531 1 97.88 165 SER B CA 1
ATOM 4159 C C . SER B 1 165 ? -5.031 -7.797 -9.297 1 97.88 165 SER B C 1
ATOM 4161 O O . SER B 1 165 ? -4.141 -7.836 -10.148 1 97.88 165 SER B O 1
ATOM 4163 N N . SER B 1 166 ? -5.82 -8.773 -8.945 1 97.12 166 SER B N 1
ATOM 4164 C CA . SER B 1 166 ? -5.645 -10.039 -9.648 1 97.12 166 SER B CA 1
ATOM 4165 C C . SER B 1 166 ? -6.164 -9.953 -11.078 1 97.12 166 SER B C 1
ATOM 4167 O O . SER B 1 166 ? -5.668 -10.641 -11.977 1 97.12 166 SER B O 1
ATOM 4169 N N . ILE B 1 167 ? -7.215 -9.203 -11.344 1 94.12 167 ILE B N 1
ATOM 4170 C CA . ILE B 1 167 ? -7.871 -8.906 -12.609 1 94.12 167 ILE B CA 1
ATOM 4171 C C . ILE B 1 167 ? -8.516 -10.172 -13.172 1 94.12 167 ILE B C 1
ATOM 4173 O O . ILE B 1 167 ? -8.75 -10.281 -14.375 1 94.12 167 ILE B O 1
ATOM 4177 N N . THR B 1 168 ? -8.602 -11.203 -12.438 1 92.19 168 THR B N 1
ATOM 4178 C CA . THR B 1 168 ? -9.32 -12.406 -12.859 1 92.19 168 THR B CA 1
ATOM 4179 C C . THR B 1 168 ? -10.781 -12.336 -12.438 1 92.19 168 THR B C 1
ATOM 4181 O O . THR B 1 168 ? -11.086 -12.031 -11.281 1 92.19 168 THR B O 1
ATOM 4184 N N . PRO B 1 169 ? -11.648 -12.711 -13.328 1 88.81 169 PRO B N 1
ATOM 4185 C CA . PRO B 1 169 ? -13.07 -12.555 -13.016 1 88.81 169 PRO B CA 1
ATOM 4186 C C . PRO B 1 169 ? -13.508 -13.391 -11.812 1 88.81 169 PRO B C 1
ATOM 4188 O O . PRO B 1 169 ? -14.359 -12.953 -11.031 1 88.81 169 PRO B O 1
ATOM 4191 N N . GLU B 1 170 ? -12.938 -14.5 -11.617 1 89.69 170 GLU B N 1
ATOM 4192 C CA . GLU B 1 170 ? -13.383 -15.422 -10.57 1 89.69 170 GLU B CA 1
ATOM 4193 C C . GLU B 1 170 ? -13.039 -14.891 -9.18 1 89.69 170 GLU B C 1
ATOM 4195 O O . GLU B 1 170 ? -13.547 -15.383 -8.18 1 89.69 170 GLU B O 1
ATOM 4200 N N . THR B 1 171 ? -12.148 -13.898 -9.125 1 92.75 171 THR B N 1
ATOM 4201 C CA . THR B 1 171 ? -11.828 -13.297 -7.836 1 92.75 171 THR B CA 1
ATOM 4202 C C . THR B 1 171 ? -12.633 -12.016 -7.625 1 92.75 171 THR B C 1
ATOM 4204 O O . THR B 1 171 ? -12.531 -11.375 -6.578 1 92.75 171 THR B O 1
ATOM 4207 N N . GLY B 1 172 ? -13.43 -11.664 -8.648 1 93.19 172 GLY B N 1
ATOM 4208 C CA . GLY B 1 172 ? -14.305 -10.508 -8.562 1 93.19 172 GLY B CA 1
ATOM 4209 C C . GLY B 1 172 ? -15.758 -10.875 -8.32 1 93.19 172 GLY B C 1
ATOM 4210 O O . GLY B 1 172 ? -16.062 -11.641 -7.406 1 93.19 172 GLY B O 1
ATOM 4211 N N . ASN B 1 173 ? -16.641 -10.297 -9.18 1 91.38 173 ASN B N 1
ATOM 4212 C CA . ASN B 1 173 ? -18.062 -10.492 -8.93 1 91.38 173 ASN B CA 1
ATOM 4213 C C . ASN B 1 173 ? -18.688 -11.438 -9.961 1 91.38 173 ASN B C 1
ATOM 4215 O O . ASN B 1 173 ? -19.906 -11.508 -10.086 1 91.38 173 ASN B O 1
ATOM 4219 N N . ARG B 1 174 ? -17.875 -12.055 -10.711 1 92.88 174 ARG B N 1
ATOM 4220 C CA . ARG B 1 174 ? -18.328 -13.047 -11.68 1 92.88 174 ARG B CA 1
ATOM 4221 C C . ARG B 1 174 ? -17.594 -14.375 -11.484 1 92.88 174 ARG B C 1
ATOM 4223 O O . ARG B 1 174 ? -16.359 -14.414 -11.5 1 92.88 174 ARG B O 1
ATOM 4230 N N . LEU B 1 175 ? -18.359 -15.391 -11.367 1 93.75 175 LEU B N 1
ATOM 4231 C CA . LEU B 1 175 ? -17.781 -16.688 -11.039 1 93.75 175 LEU B CA 1
ATOM 4232 C C . LEU B 1 175 ? -18.297 -17.766 -11.984 1 93.75 175 LEU B C 1
ATOM 4234 O O . LEU B 1 175 ? -19.516 -18.016 -12.039 1 93.75 175 LEU B O 1
ATOM 4238 N N . ASP B 1 176 ? -17.391 -18.312 -12.719 1 91.31 176 ASP B N 1
ATOM 4239 C CA . ASP B 1 176 ? -17.766 -19.469 -13.523 1 91.31 176 ASP B CA 1
ATOM 4240 C C . ASP B 1 176 ? -18.203 -20.641 -12.641 1 91.31 176 ASP B C 1
ATOM 4242 O O . ASP B 1 176 ? -17.578 -20.906 -11.609 1 91.31 176 ASP B O 1
ATOM 4246 N N . LYS B 1 177 ? -19.141 -21.406 -13.078 1 89.69 177 LYS B N 1
ATOM 4247 C CA . LYS B 1 177 ? -19.688 -22.516 -12.289 1 89.69 177 LYS B CA 1
ATOM 4248 C C . LYS B 1 177 ? -18.594 -23.516 -11.922 1 89.69 177 LYS B C 1
ATOM 4250 O O . LYS B 1 177 ? -18.719 -24.219 -10.914 1 89.69 177 LYS B O 1
ATOM 4255 N N . ARG B 1 178 ? -17.547 -23.609 -12.672 1 84.44 178 ARG B N 1
ATOM 4256 C CA . ARG B 1 178 ? -16.438 -24.547 -12.414 1 84.44 178 ARG B CA 1
ATOM 4257 C C . ARG B 1 178 ? -15.695 -24.172 -11.141 1 84.44 178 ARG B C 1
ATOM 4259 O O . ARG B 1 178 ? -14.984 -25 -10.57 1 84.44 178 ARG B O 1
ATOM 4266 N N . TYR B 1 179 ? -15.859 -22.891 -10.695 1 88.38 179 TYR B N 1
ATOM 4267 C CA . TYR B 1 179 ? -15.055 -22.375 -9.594 1 88.38 179 TYR B CA 1
ATOM 4268 C C . TYR B 1 179 ? -15.93 -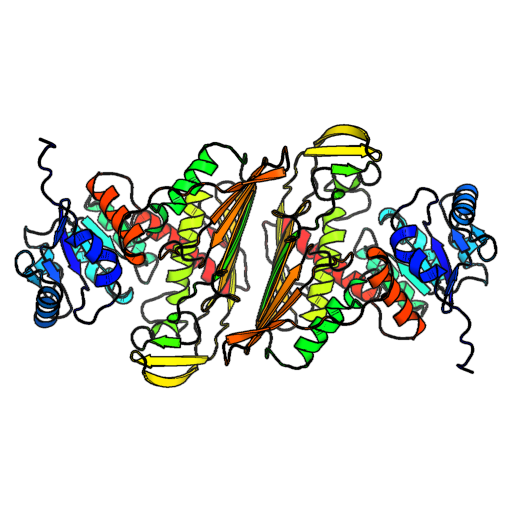22.016 -8.406 1 88.38 179 TYR B C 1
ATOM 4270 O O . TYR B 1 179 ? -15.633 -21.062 -7.668 1 88.38 179 TYR B O 1
ATOM 4278 N N . LEU B 1 180 ? -17 -22.703 -8.219 1 88.94 180 LEU B N 1
ATOM 4279 C CA . LEU B 1 180 ? -17.953 -22.375 -7.176 1 88.94 180 LEU B CA 1
ATOM 4280 C C . LEU B 1 180 ? -17.297 -22.422 -5.801 1 88.94 180 LEU B C 1
ATOM 4282 O O . LEU B 1 180 ? -17.688 -21.672 -4.898 1 88.94 180 LEU B O 1
ATOM 4286 N N . TYR B 1 181 ? -16.281 -23.188 -5.648 1 88.19 181 TYR B N 1
ATOM 4287 C CA . TYR B 1 181 ? -15.594 -23.297 -4.363 1 88.19 181 TYR B CA 1
ATOM 4288 C C . TYR B 1 181 ? -14.828 -22.031 -4.031 1 88.19 181 TYR B C 1
ATOM 4290 O O . TYR B 1 181 ? -14.43 -21.812 -2.883 1 88.19 181 TYR B O 1
ATOM 4298 N N . PHE B 1 182 ? -14.656 -21.094 -4.977 1 91.69 182 PHE B N 1
ATOM 4299 C CA . PHE B 1 182 ? -13.945 -19.844 -4.773 1 91.69 182 PHE B CA 1
ATOM 4300 C C . PHE B 1 182 ? -14.781 -18.875 -3.938 1 91.69 182 PHE B C 1
ATOM 4302 O O . PHE B 1 182 ? -14.25 -17.906 -3.396 1 91.69 182 PHE B O 1
ATOM 4309 N N . LYS B 1 183 ? -16.078 -19.109 -3.869 1 91.62 183 LYS B N 1
ATOM 4310 C CA . LYS B 1 183 ? -16.922 -18.156 -3.139 1 91.62 183 LYS B CA 1
ATOM 4311 C C . LYS B 1 183 ? -16.984 -18.5 -1.656 1 91.62 183 LYS B C 1
ATOM 4313 O O . LYS B 1 183 ? -17.5 -17.734 -0.852 1 91.62 183 LYS B O 1
ATOM 4318 N N . GLU B 1 184 ? -16.406 -19.641 -1.301 1 91.25 184 GLU B N 1
ATOM 4319 C CA . GLU B 1 184 ? -16.531 -20.125 0.073 1 91.25 184 GLU B CA 1
ATOM 4320 C C . GLU B 1 184 ? -15.258 -19.875 0.863 1 91.25 184 GLU B C 1
ATOM 4322 O O . GLU B 1 184 ? -14.164 -20.203 0.404 1 91.25 184 GLU B O 1
ATOM 4327 N N . ARG B 1 185 ? -15.43 -19.375 2.043 1 90.31 185 ARG B N 1
ATOM 4328 C CA . ARG B 1 185 ? -14.297 -19.188 2.943 1 90.31 185 ARG B CA 1
ATOM 4329 C C . ARG B 1 185 ? -13.703 -20.531 3.371 1 90.31 185 ARG B C 1
ATOM 4331 O O . ARG B 1 185 ? -12.484 -20.656 3.545 1 90.31 185 ARG B O 1
ATOM 4338 N N . HIS B 1 186 ? -14.57 -21.406 3.543 1 86.81 186 HIS B N 1
ATOM 4339 C CA . HIS B 1 186 ? -14.164 -22.766 3.93 1 86.81 186 HIS B CA 1
ATOM 4340 C C . HIS B 1 186 ? -14.555 -23.781 2.871 1 86.81 186 HIS B C 1
ATOM 4342 O O . HIS B 1 186 ? -15.727 -23.859 2.486 1 86.81 186 HIS B O 1
ATOM 4348 N N . ALA B 1 187 ? -13.57 -24.359 2.334 1 82.69 187 ALA B N 1
ATOM 4349 C CA . ALA B 1 187 ? -13.812 -25.469 1.413 1 82.69 187 ALA B CA 1
ATOM 4350 C C . ALA B 1 187 ? -13.398 -26.797 2.035 1 82.69 187 ALA B C 1
ATOM 4352 O O . ALA B 1 187 ? -12.344 -26.891 2.664 1 82.69 187 ALA B O 1
ATOM 4353 N N . GLU B 1 188 ? -14.219 -27.703 1.866 1 78.62 188 GLU B N 1
ATOM 4354 C CA . GLU B 1 188 ? -13.938 -29.016 2.441 1 78.62 188 GLU B CA 1
ATOM 4355 C C . GLU B 1 188 ? -12.586 -29.547 1.981 1 78.62 188 GLU B C 1
ATOM 4357 O O . GLU B 1 188 ? -12.234 -29.422 0.807 1 78.62 188 GLU B O 1
ATOM 4362 N N . GLY B 1 189 ? -11.852 -29.984 2.973 1 78.25 189 GLY B N 1
ATOM 4363 C CA . GLY B 1 189 ? -10.562 -30.562 2.67 1 78.25 189 GLY B CA 1
ATOM 4364 C C . GLY B 1 189 ? -9.422 -29.578 2.729 1 78.25 189 GLY B C 1
ATOM 4365 O O . GLY B 1 189 ? -8.266 -29.922 2.477 1 78.25 189 GLY B O 1
ATOM 4366 N N . THR B 1 190 ? -9.844 -28.281 3.072 1 83.94 190 THR B N 1
ATOM 4367 C CA . THR B 1 190 ? -8.781 -27.281 3.164 1 83.94 190 THR B CA 1
ATOM 4368 C C . THR B 1 190 ? -8.797 -26.609 4.531 1 83.94 190 THR B C 1
ATOM 4370 O O . THR B 1 190 ? -9.805 -26.656 5.246 1 83.94 190 THR B O 1
ATOM 4373 N N . LYS B 1 191 ? -7.73 -26.141 5.027 1 77.69 191 LYS B N 1
ATOM 4374 C CA . LYS B 1 191 ? -7.652 -25.391 6.277 1 77.69 191 LYS B CA 1
ATOM 4375 C C . LYS B 1 191 ? -7.906 -23.906 6.039 1 77.69 191 LYS B C 1
ATOM 4377 O O . LYS B 1 191 ? -8.469 -23.219 6.898 1 77.69 191 LYS B O 1
ATOM 4382 N N . GLY B 1 192 ? -7.609 -23.391 4.941 1 79.62 192 GLY B N 1
ATOM 4383 C CA . GLY B 1 192 ? -7.816 -22 4.594 1 79.62 192 GLY B CA 1
ATOM 4384 C C . GLY B 1 192 ? -8.602 -21.812 3.309 1 79.62 192 GLY B C 1
ATOM 4385 O O . GLY B 1 192 ? -9.047 -22.797 2.701 1 79.62 192 GLY B O 1
ATOM 4386 N N . GLN B 1 193 ? -8.82 -20.562 3.039 1 90.44 193 GLN B N 1
ATOM 4387 C CA . GLN B 1 193 ? -9.523 -20.234 1.808 1 90.44 193 GLN B CA 1
ATOM 4388 C C . GLN B 1 193 ? -8.719 -20.641 0.58 1 90.44 193 GLN B C 1
ATOM 4390 O O . GLN B 1 193 ? -7.508 -20.422 0.527 1 90.44 193 GLN B O 1
ATOM 4395 N N . VAL B 1 194 ? -9.406 -21.203 -0.332 1 90.62 194 VAL B N 1
ATOM 4396 C CA . VAL B 1 194 ? -8.734 -21.656 -1.545 1 90.62 194 VAL B CA 1
ATOM 4397 C C . VAL B 1 194 ? -8.305 -20.453 -2.373 1 90.62 194 VAL B C 1
ATOM 4399 O O . VAL B 1 194 ? -7.176 -20.406 -2.875 1 90.62 194 VAL B O 1
ATOM 4402 N N . THR B 1 195 ? -9.156 -19.484 -2.457 1 92.44 195 THR B N 1
ATOM 4403 C CA . THR B 1 195 ? -8.906 -18.344 -3.326 1 92.44 195 THR B CA 1
ATOM 4404 C C . THR B 1 195 ? -7.648 -17.594 -2.893 1 92.44 195 THR B C 1
ATOM 4406 O O . THR B 1 195 ? -6.703 -17.469 -3.674 1 92.44 195 THR B O 1
ATOM 4409 N N . LEU B 1 196 ? -7.535 -17.219 -1.654 1 95.81 196 LEU B N 1
ATOM 4410 C CA . LEU B 1 196 ? -6.383 -16.438 -1.209 1 95.81 196 LEU B CA 1
ATOM 4411 C C . LEU B 1 196 ? -5.137 -17.312 -1.122 1 95.81 196 LEU B C 1
ATOM 4413 O O . LEU B 1 196 ? -4.02 -16.828 -1.305 1 95.81 196 LEU B O 1
ATOM 4417 N N . THR B 1 197 ? -5.344 -18.625 -0.854 1 97 197 THR B N 1
ATOM 4418 C CA . THR B 1 197 ? -4.199 -19.531 -0.898 1 97 197 THR B CA 1
ATOM 4419 C C . THR B 1 197 ? -3.539 -19.5 -2.273 1 97 197 THR B C 1
ATOM 4421 O O . THR B 1 197 ? -2.314 -19.406 -2.379 1 97 197 THR B O 1
ATOM 4424 N N . ILE B 1 198 ? -4.34 -19.516 -3.275 1 96.88 198 ILE B N 1
ATOM 4425 C CA . ILE B 1 198 ? -3.824 -19.531 -4.641 1 96.88 198 ILE B CA 1
ATOM 4426 C C . ILE B 1 198 ? -3.203 -18.188 -4.98 1 96.88 198 ILE B C 1
ATOM 4428 O O . ILE B 1 198 ? -2.033 -18.109 -5.367 1 96.88 198 ILE B O 1
ATOM 4432 N N . TYR B 1 199 ? -3.885 -17.156 -4.789 1 97.69 199 TYR B N 1
ATOM 4433 C CA . TYR B 1 199 ? -3.496 -15.859 -5.348 1 97.69 199 TYR B CA 1
ATOM 4434 C C . TYR B 1 199 ? -2.4 -15.211 -4.512 1 97.69 199 TYR B C 1
ATOM 4436 O O . TYR B 1 199 ? -1.408 -14.719 -5.055 1 97.69 199 TYR B O 1
ATOM 4444 N N . VAL B 1 200 ? -2.551 -15.203 -3.188 1 98.31 200 VAL B N 1
ATOM 4445 C CA . VAL B 1 200 ? -1.486 -14.672 -2.338 1 98.31 200 VAL B CA 1
ATOM 4446 C C . VAL B 1 200 ? -0.272 -15.594 -2.4 1 98.31 200 VAL B C 1
ATOM 4448 O O . VAL B 1 200 ? 0.87 -15.133 -2.379 1 98.31 200 VAL B O 1
ATOM 4451 N N . GLY B 1 201 ? -0.526 -16.875 -2.482 1 98.38 201 GLY B N 1
ATOM 4452 C CA . GLY B 1 201 ? 0.579 -17.812 -2.609 1 98.38 201 GLY B CA 1
ATOM 4453 C C . GLY B 1 201 ? 1.47 -17.531 -3.803 1 98.38 201 GLY B C 1
ATOM 4454 O O . GLY B 1 201 ? 2.691 -17.422 -3.662 1 98.38 201 GLY B O 1
ATOM 4455 N N . HIS B 1 202 ? 0.875 -17.344 -4.969 1 98.69 202 HIS B N 1
ATOM 4456 C CA . HIS B 1 202 ? 1.629 -17.047 -6.184 1 98.69 202 HIS B CA 1
ATOM 4457 C C . HIS B 1 202 ? 2.395 -15.734 -6.051 1 98.69 202 HIS B C 1
ATOM 4459 O O . HIS B 1 202 ? 3.588 -15.672 -6.355 1 98.69 202 HIS B O 1
ATOM 4465 N N . THR B 1 203 ? 1.737 -14.734 -5.59 1 98.5 203 THR B N 1
ATOM 4466 C CA . THR B 1 203 ? 2.301 -13.391 -5.641 1 98.5 203 THR B CA 1
ATOM 4467 C C . THR B 1 203 ? 3.344 -13.203 -4.543 1 98.5 203 THR B C 1
ATOM 4469 O O . THR B 1 203 ? 4.395 -12.602 -4.773 1 98.5 203 THR B O 1
ATOM 4472 N N . MET B 1 204 ? 3.092 -13.781 -3.402 1 98.31 204 MET B N 1
ATOM 4473 C CA . MET B 1 204 ? 4.066 -13.68 -2.32 1 98.31 204 MET B CA 1
ATOM 4474 C C . MET B 1 204 ? 5.293 -14.531 -2.609 1 98.31 204 MET B C 1
ATOM 4476 O O . MET B 1 204 ? 6.406 -14.18 -2.213 1 98.31 204 MET B O 1
ATOM 4480 N N . ASP B 1 205 ? 5.09 -15.664 -3.254 1 98.44 205 ASP B N 1
ATOM 4481 C CA . ASP B 1 205 ? 6.254 -16.453 -3.625 1 98.44 205 ASP B CA 1
ATOM 4482 C C . ASP B 1 205 ? 7.191 -15.672 -4.539 1 98.44 205 ASP B C 1
ATOM 4484 O O . ASP B 1 205 ? 8.414 -15.734 -4.383 1 98.44 205 ASP B O 1
ATOM 4488 N N . PHE B 1 206 ? 6.609 -14.992 -5.512 1 98.62 206 PHE B N 1
ATOM 4489 C CA . PHE B 1 206 ? 7.375 -14.148 -6.422 1 98.62 206 PHE B CA 1
ATOM 4490 C C . PHE B 1 206 ? 8.172 -13.102 -5.656 1 98.62 206 PHE B C 1
ATOM 4492 O O . PHE B 1 206 ? 9.383 -12.984 -5.832 1 98.62 206 PHE B O 1
ATOM 4499 N N . VAL B 1 207 ? 7.562 -12.43 -4.719 1 98.56 207 VAL B N 1
ATOM 4500 C CA . VAL B 1 207 ? 8.18 -11.383 -3.916 1 98.56 207 VAL B CA 1
ATOM 4501 C C . VAL B 1 207 ? 9.266 -11.984 -3.027 1 98.56 207 VAL B C 1
ATOM 4503 O O . VAL B 1 207 ? 10.391 -11.484 -2.986 1 98.56 207 VAL B O 1
ATOM 4506 N N . ALA B 1 208 ? 8.969 -13.062 -2.373 1 97.94 208 ALA B N 1
ATOM 4507 C CA . ALA B 1 208 ? 9.875 -13.711 -1.431 1 97.94 208 ALA B CA 1
ATOM 4508 C C . ALA B 1 208 ? 11.125 -14.219 -2.137 1 97.94 208 ALA B C 1
ATOM 4510 O O . ALA B 1 208 ? 12.227 -14.188 -1.571 1 97.94 208 ALA B O 1
ATOM 4511 N N . SER B 1 209 ? 10.977 -14.688 -3.326 1 97.94 209 SER B N 1
ATOM 4512 C CA . SER B 1 209 ? 12.102 -15.227 -4.082 1 97.94 209 SER B CA 1
ATOM 4513 C C . SER B 1 209 ? 13.109 -14.141 -4.422 1 97.94 209 SER B C 1
ATOM 4515 O O . SER B 1 209 ? 14.289 -14.422 -4.637 1 97.94 209 SER B O 1
ATOM 4517 N N . LEU B 1 210 ? 12.672 -12.93 -4.465 1 98.44 210 LEU B N 1
ATOM 4518 C CA . LEU B 1 210 ? 13.539 -11.82 -4.836 1 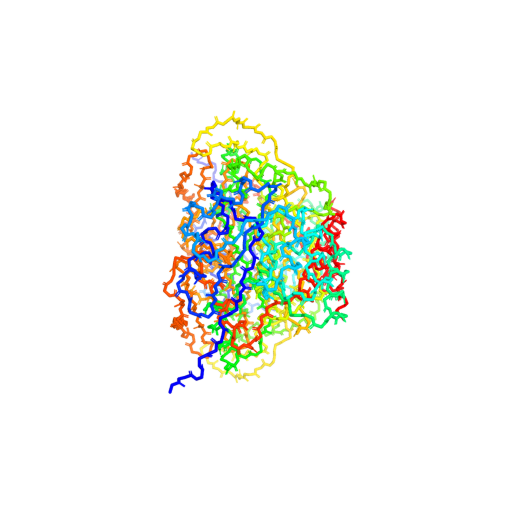98.44 210 LEU B CA 1
ATOM 4519 C C . LEU B 1 210 ? 14.055 -11.094 -3.6 1 98.44 210 LEU B C 1
ATOM 4521 O O . LEU B 1 210 ? 15.195 -10.625 -3.58 1 98.44 210 LEU B O 1
ATOM 4525 N N . LEU B 1 211 ? 13.234 -11.039 -2.521 1 98.25 211 LEU B N 1
ATOM 4526 C CA . LEU B 1 211 ? 13.539 -10.125 -1.43 1 98.25 211 LEU B CA 1
ATOM 4527 C C . LEU B 1 211 ? 13.789 -10.891 -0.132 1 98.25 211 LEU B C 1
ATOM 4529 O O . LEU B 1 211 ? 14.062 -10.281 0.907 1 98.25 211 LEU B O 1
ATOM 4533 N N . GLY B 1 212 ? 13.656 -12.188 -0.156 1 97.31 212 GLY B N 1
ATOM 4534 C CA . GLY B 1 212 ? 13.805 -13.016 1.029 1 97.31 212 GLY B CA 1
ATOM 4535 C C . GLY B 1 212 ? 12.492 -13.547 1.564 1 97.31 212 GLY B C 1
ATOM 4536 O O . GLY B 1 212 ? 11.453 -12.883 1.438 1 97.31 212 GLY B O 1
ATOM 4537 N N . GLN B 1 213 ? 12.562 -14.664 2.305 1 97.62 213 GLN B N 1
ATOM 4538 C CA . GLN B 1 213 ? 11.367 -15.281 2.867 1 97.62 213 GLN B CA 1
ATOM 4539 C C . GLN B 1 213 ? 10.805 -14.445 4.012 1 97.62 213 GLN B C 1
ATOM 4541 O O . GLN B 1 213 ? 11.555 -13.914 4.828 1 97.62 213 GLN B O 1
ATOM 4546 N N . PRO B 1 214 ? 9.484 -14.297 4.023 1 97.5 214 PRO B N 1
ATOM 4547 C CA . PRO B 1 214 ? 8.906 -13.578 5.16 1 97.5 214 PRO B CA 1
ATOM 4548 C C . PRO B 1 214 ? 9.18 -14.266 6.496 1 97.5 214 PRO B C 1
ATOM 4550 O O . PRO B 1 214 ? 8.984 -15.477 6.625 1 97.5 214 PRO B O 1
ATOM 4553 N N . ARG B 1 215 ? 9.555 -13.484 7.496 1 97.25 215 ARG B N 1
ATOM 4554 C CA . ARG B 1 215 ? 9.781 -13.984 8.844 1 97.25 215 ARG B CA 1
ATOM 4555 C C . ARG B 1 215 ? 8.594 -13.656 9.75 1 97.25 215 ARG B C 1
ATOM 4557 O O . ARG B 1 215 ? 8.367 -14.344 10.75 1 97.25 215 ARG B O 1
ATOM 4564 N N . THR B 1 216 ? 7.961 -12.594 9.469 1 97 216 THR B N 1
ATOM 4565 C CA . THR B 1 216 ? 6.758 -12.227 10.203 1 97 216 THR B CA 1
ATOM 4566 C C . THR B 1 216 ? 5.645 -11.812 9.242 1 97 216 THR B C 1
ATOM 4568 O O . THR B 1 216 ? 5.914 -11.422 8.109 1 97 216 THR B O 1
ATOM 4571 N N . VAL B 1 217 ? 4.367 -11.945 9.703 1 97.38 217 VAL B N 1
ATOM 4572 C CA . VAL B 1 217 ? 3.244 -11.484 8.898 1 97.38 217 VAL B CA 1
ATOM 4573 C C . VAL B 1 217 ? 2.117 -11 9.812 1 97.38 217 VAL B C 1
ATOM 4575 O O . VAL B 1 217 ? 1.767 -11.68 10.781 1 97.38 217 VAL B O 1
ATOM 4578 N N . SER B 1 218 ? 1.701 -9.852 9.656 1 97.19 218 SER B N 1
ATOM 4579 C CA . SER B 1 218 ? 0.423 -9.32 10.117 1 97.19 218 SER B CA 1
ATOM 4580 C C . SER B 1 218 ? -0.557 -9.156 8.961 1 97.19 218 SER B C 1
ATOM 4582 O O . SER B 1 218 ? -0.223 -8.555 7.938 1 97.19 218 SER B O 1
ATOM 4584 N N . ALA B 1 219 ? -1.781 -9.727 9.133 1 96.94 219 ALA B N 1
ATOM 4585 C CA . ALA B 1 219 ? -2.676 -9.797 7.984 1 96.94 219 ALA B CA 1
ATOM 4586 C C . ALA B 1 219 ? -4.066 -9.281 8.336 1 96.94 219 ALA B C 1
ATOM 4588 O O . ALA B 1 219 ? -4.566 -9.523 9.438 1 96.94 219 ALA B O 1
ATOM 4589 N N . GLN B 1 220 ? -4.633 -8.57 7.41 1 96.5 220 GLN B N 1
ATOM 4590 C CA . GLN B 1 220 ? -6.051 -8.219 7.398 1 96.5 220 GLN B CA 1
ATOM 4591 C C . GLN B 1 220 ? -6.715 -8.656 6.102 1 96.5 220 GLN B C 1
ATOM 4593 O O . GLN B 1 220 ? -6.305 -8.25 5.012 1 96.5 220 GLN B O 1
ATOM 4598 N N . LEU B 1 221 ? -7.727 -9.453 6.246 1 97 221 LEU B N 1
ATOM 4599 C CA . LEU B 1 221 ? -8.453 -9.977 5.094 1 97 221 LEU B CA 1
ATOM 4600 C C . LEU B 1 221 ? -9.883 -9.445 5.066 1 97 221 LEU B C 1
ATOM 4602 O O . LEU B 1 221 ? -10.445 -9.125 6.113 1 97 221 LEU B O 1
ATOM 4606 N N . GLN B 1 222 ? -10.414 -9.344 3.805 1 96.31 222 GLN B N 1
ATOM 4607 C CA . GLN B 1 222 ? -11.734 -8.758 3.662 1 96.31 222 GLN B CA 1
ATOM 4608 C C . GLN B 1 222 ? -12.438 -9.266 2.404 1 96.31 222 GLN B C 1
ATOM 4610 O O . GLN B 1 222 ? -11.797 -9.469 1.37 1 96.31 222 GLN B O 1
ATOM 4615 N N . THR B 1 223 ? -13.727 -9.578 2.584 1 96.38 223 THR B N 1
ATOM 4616 C CA . THR B 1 223 ? -14.578 -9.758 1.413 1 96.38 223 THR B CA 1
ATOM 4617 C C . THR B 1 223 ? -15 -8.414 0.837 1 96.38 223 THR B C 1
ATOM 4619 O O . THR B 1 223 ? -15.695 -7.637 1.498 1 96.38 223 THR B O 1
ATOM 4622 N N . THR B 1 224 ? -14.609 -8.148 -0.392 1 96.5 224 THR B N 1
ATOM 4623 C CA . THR B 1 224 ? -14.938 -6.852 -0.968 1 96.5 224 THR B CA 1
ATOM 4624 C C . THR B 1 224 ? -15.969 -7.004 -2.086 1 96.5 224 THR B C 1
ATOM 4626 O O . THR B 1 224 ? -16.5 -6.008 -2.592 1 96.5 224 THR B O 1
ATOM 4629 N N . TRP B 1 225 ? -16.188 -8.203 -2.484 1 95.06 225 TRP B N 1
ATOM 4630 C CA . TRP B 1 225 ? -17.266 -8.562 -3.383 1 95.06 225 TRP B CA 1
ATOM 4631 C C . TRP B 1 225 ? -18.266 -9.492 -2.688 1 95.06 225 TRP B C 1
ATOM 4633 O O . TRP B 1 225 ? -18.266 -10.703 -2.938 1 95.06 225 TRP B O 1
ATOM 4643 N N . PRO B 1 226 ? -19.172 -8.992 -1.944 1 92.56 226 PRO B N 1
ATOM 4644 C CA . PRO B 1 226 ? -20.016 -9.844 -1.101 1 92.56 226 PRO B CA 1
ATOM 4645 C C . PRO B 1 226 ? -21.062 -10.625 -1.903 1 92.56 226 PRO B C 1
ATOM 4647 O O . PRO B 1 226 ? -21.625 -11.602 -1.401 1 92.56 226 PRO B O 1
ATOM 4650 N N . LEU B 1 227 ? -21.375 -10.148 -3.158 1 93.38 227 LEU B N 1
ATOM 4651 C CA . LEU B 1 227 ? -22.312 -10.828 -4.051 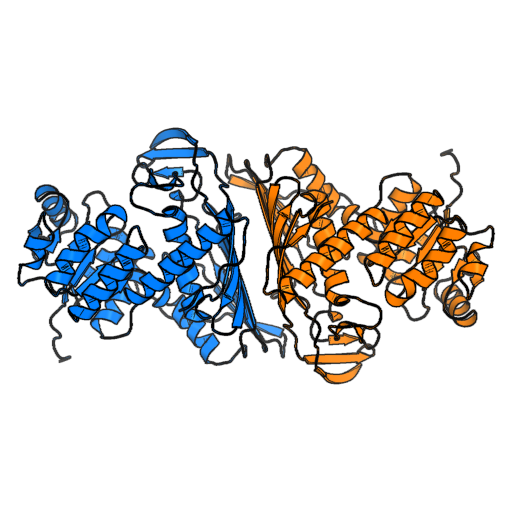1 93.38 227 LEU B CA 1
ATOM 4652 C C . LEU B 1 227 ? -21.656 -11.125 -5.398 1 93.38 227 LEU B C 1
ATOM 4654 O O . LEU B 1 227 ? -20.922 -10.289 -5.93 1 93.38 227 LEU B O 1
ATOM 4658 N N . VAL B 1 228 ? -21.953 -12.352 -5.902 1 94.56 228 VAL B N 1
ATOM 4659 C CA . VAL B 1 228 ? -21.359 -12.711 -7.188 1 94.56 228 VAL B CA 1
ATOM 4660 C C . VAL B 1 228 ? -22.438 -13.25 -8.117 1 94.56 228 VAL B C 1
ATOM 4662 O O . VAL B 1 228 ? -23.5 -13.688 -7.668 1 94.56 228 VAL B O 1
ATOM 4665 N N . THR B 1 229 ? -22.172 -13.102 -9.391 1 95.06 229 THR B N 1
ATOM 4666 C CA . THR B 1 229 ? -22.984 -13.703 -10.438 1 95.06 229 THR B CA 1
ATOM 4667 C C . THR B 1 229 ? -22.344 -14.992 -10.945 1 95.06 229 THR B C 1
ATOM 4669 O O . THR B 1 229 ? -21.156 -15 -11.312 1 95.06 229 THR B O 1
ATOM 4672 N N . ILE B 1 230 ? -23.094 -16.062 -10.906 1 96.5 230 ILE B N 1
ATOM 4673 C CA . ILE B 1 230 ? -22.609 -17.359 -11.375 1 96.5 230 ILE B CA 1
ATOM 4674 C C . ILE B 1 230 ? -22.859 -17.484 -12.875 1 96.5 230 ILE B C 1
ATOM 4676 O O . ILE B 1 230 ? -23.969 -17.234 -13.352 1 96.5 230 ILE B O 1
ATOM 4680 N N . LEU B 1 231 ? -21.828 -17.891 -13.562 1 95.44 231 LEU B N 1
ATOM 4681 C CA . LEU B 1 231 ? -21.906 -17.984 -15.016 1 95.44 231 LEU B CA 1
ATOM 4682 C C . LEU B 1 231 ? -21.641 -19.406 -15.484 1 95.44 231 LEU B C 1
ATOM 4684 O O . LEU B 1 231 ? -20.891 -20.156 -14.836 1 95.44 231 LEU B O 1
ATOM 4688 N N . ASP B 1 232 ? -22.219 -19.781 -16.531 1 92.56 232 ASP B N 1
ATOM 4689 C CA . ASP B 1 232 ? -21.859 -20.906 -17.391 1 92.56 232 ASP B CA 1
ATOM 4690 C C . ASP B 1 232 ? -21.438 -20.438 -18.781 1 92.56 232 ASP B C 1
ATOM 4692 O O . ASP B 1 232 ? -22.281 -20.25 -19.656 1 92.56 232 ASP B O 1
ATOM 4696 N N . GLY B 1 233 ? -20.156 -20.328 -18.938 1 83.38 233 GLY B N 1
ATOM 4697 C CA . GLY B 1 233 ? -19.703 -19.578 -20.109 1 83.38 233 GLY B CA 1
ATOM 4698 C C . GLY B 1 233 ? -20.172 -18.141 -20.094 1 83.38 233 GLY B C 1
ATOM 4699 O O . GLY B 1 233 ? -19.938 -17.406 -19.125 1 83.38 233 GLY B O 1
ATOM 4700 N N . ASP B 1 234 ? -20.906 -17.75 -21.109 1 86.88 234 ASP B N 1
ATOM 4701 C CA . ASP B 1 234 ? -21.375 -16.375 -21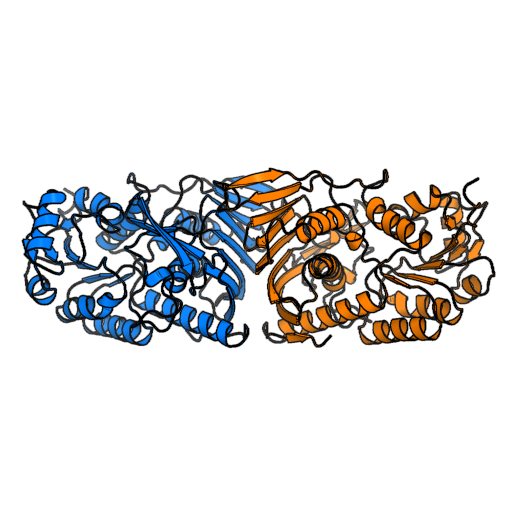.203 1 86.88 234 ASP B CA 1
ATOM 4702 C C . ASP B 1 234 ? -22.797 -16.25 -20.641 1 86.88 234 ASP B C 1
ATOM 4704 O O . ASP B 1 234 ? -23.328 -15.141 -20.547 1 86.88 234 ASP B O 1
ATOM 4708 N N . GLU B 1 235 ? -23.344 -17.344 -20.141 1 94.06 235 GLU B N 1
ATOM 4709 C CA . GLU B 1 235 ? -24.719 -17.328 -19.656 1 94.06 235 GLU B CA 1
ATOM 4710 C C . GLU B 1 235 ? -24.781 -17.141 -18.141 1 94.06 235 GLU B C 1
ATOM 4712 O O . GLU B 1 235 ? -24.078 -17.812 -17.391 1 94.06 235 GLU B O 1
ATOM 4717 N N . ILE B 1 236 ? -25.688 -16.281 -17.75 1 94.38 236 ILE B N 1
ATOM 4718 C CA . ILE B 1 236 ? -25.906 -16.078 -16.328 1 94.38 236 ILE B CA 1
ATOM 4719 C C . ILE B 1 236 ? -26.812 -17.172 -15.773 1 94.38 236 ILE B C 1
ATOM 4721 O O . ILE B 1 236 ? -27.938 -17.359 -16.25 1 94.38 236 ILE B O 1
ATOM 4725 N N . ILE B 1 237 ? -26.359 -17.828 -14.812 1 95.44 237 ILE B N 1
ATOM 4726 C CA . ILE B 1 237 ? -27.094 -18.922 -14.188 1 95.44 237 ILE B CA 1
ATOM 4727 C C . ILE B 1 237 ? -27.844 -18.406 -12.961 1 95.44 237 ILE B C 1
ATOM 4729 O O . ILE B 1 237 ? -29 -18.797 -12.727 1 95.44 237 ILE B O 1
ATOM 4733 N N . GLU B 1 238 ? -27.172 -17.672 -12.164 1 95.38 238 GLU B N 1
ATOM 4734 C CA . GLU B 1 238 ? -27.703 -17.125 -10.922 1 95.38 238 GLU B CA 1
ATOM 4735 C C . GLU B 1 238 ? -27.016 -15.812 -10.555 1 95.38 238 GLU B C 1
ATOM 4737 O O . GLU B 1 238 ? -25.797 -15.695 -10.68 1 95.38 238 GLU B O 1
ATOM 4742 N N . SER B 1 239 ? -27.828 -14.906 -10.18 1 94.25 239 SER B N 1
ATOM 4743 C CA . SER B 1 239 ? -27.281 -13.609 -9.789 1 94.25 239 SER B CA 1
ATOM 4744 C C . SER B 1 239 ? -27.422 -13.375 -8.289 1 94.25 239 SER B C 1
ATOM 4746 O O . SER B 1 239 ? -28.203 -14.055 -7.621 1 94.25 239 SER B O 1
ATOM 4748 N N . HIS B 1 240 ? -26.578 -12.5 -7.738 1 94.06 240 HIS B N 1
ATOM 4749 C CA . HIS B 1 240 ? -26.641 -12.055 -6.352 1 94.06 240 HIS B CA 1
ATOM 4750 C C . HIS B 1 240 ? -26.438 -13.219 -5.387 1 94.06 240 HIS B C 1
ATOM 4752 O O . HIS B 1 240 ? -27.188 -13.359 -4.414 1 94.06 240 HIS B O 1
ATOM 4758 N N . VAL B 1 241 ? -25.516 -14.062 -5.75 1 95.56 241 VAL B N 1
ATOM 4759 C CA . VAL B 1 241 ? -25.156 -15.18 -4.887 1 95.56 241 VAL B CA 1
ATOM 4760 C C . VAL B 1 241 ? -24.172 -14.711 -3.818 1 95.56 241 VAL B C 1
ATOM 4762 O O . VAL B 1 241 ? -23.141 -14.094 -4.133 1 95.56 241 VAL B O 1
ATOM 4765 N N . PRO B 1 242 ? -24.469 -14.992 -2.539 1 94.75 242 PRO B N 1
ATOM 4766 C CA . PRO B 1 242 ? -23.562 -14.555 -1.479 1 94.75 242 PRO B CA 1
ATOM 4767 C C . PRO B 1 242 ? -22.203 -15.227 -1.555 1 94.75 242 PRO B C 1
ATOM 4769 O O . PRO B 1 242 ? -22.109 -16.406 -1.891 1 94.75 242 PRO B O 1
ATOM 4772 N N . LYS B 1 243 ? -21.141 -14.453 -1.31 1 94.75 243 LYS B N 1
ATOM 4773 C CA . LYS B 1 243 ? -19.766 -14.906 -1.222 1 94.75 243 LYS B CA 1
ATOM 4774 C C . LYS B 1 243 ? -19.188 -14.68 0.178 1 94.75 243 LYS B C 1
ATOM 4776 O O . LYS B 1 243 ? -19.281 -13.57 0.714 1 94.75 243 LYS B O 1
ATOM 4781 N N . SER B 1 244 ? -18.578 -15.742 0.761 1 94.25 244 SER B N 1
ATOM 4782 C CA . SER B 1 244 ? -18 -15.625 2.098 1 94.25 244 SER B CA 1
ATOM 4783 C C . SER B 1 244 ? -16.484 -15.516 2.035 1 94.25 244 SER B C 1
ATOM 4785 O O . SER B 1 244 ? -15.852 -15.062 2.992 1 94.25 244 SER B O 1
ATOM 4787 N N . ALA B 1 245 ? -15.953 -15.922 0.922 1 95.06 245 ALA B N 1
ATOM 4788 C CA . ALA B 1 245 ? -14.5 -15.914 0.777 1 95.06 245 ALA B CA 1
ATOM 4789 C C . ALA B 1 245 ? -13.961 -14.484 0.707 1 95.06 245 ALA B C 1
ATOM 4791 O O . ALA B 1 245 ? -14.562 -13.617 0.067 1 95.06 245 ALA B O 1
ATOM 4792 N N . ASP B 1 246 ? -12.836 -14.289 1.406 1 96.44 246 ASP B N 1
ATOM 4793 C CA . ASP B 1 246 ? -12.141 -13.016 1.273 1 96.44 246 ASP B CA 1
ATOM 4794 C C . ASP B 1 246 ? -11.484 -12.883 -0.102 1 96.44 246 ASP B C 1
ATOM 4796 O O . ASP B 1 246 ? -11.086 -13.883 -0.703 1 96.44 246 ASP B O 1
ATOM 4800 N N . ASP B 1 247 ? -11.438 -11.648 -0.614 1 97.31 247 ASP B N 1
ATOM 4801 C CA . ASP B 1 247 ? -10.82 -11.383 -1.907 1 97.31 247 ASP B CA 1
ATOM 4802 C C . ASP B 1 247 ? -9.883 -10.18 -1.827 1 97.31 247 ASP B C 1
ATOM 4804 O O . ASP B 1 247 ? -9.461 -9.641 -2.855 1 97.31 247 ASP B O 1
ATOM 4808 N N . TYR B 1 248 ? -9.688 -9.75 -0.648 1 97.69 248 TYR B N 1
ATOM 4809 C CA . TYR B 1 248 ? -8.766 -8.664 -0.32 1 97.69 248 TYR B CA 1
ATOM 4810 C C . TYR B 1 248 ? -7.816 -9.078 0.798 1 97.69 248 TYR B C 1
ATOM 4812 O O . TYR B 1 248 ? -8.242 -9.641 1.811 1 97.69 248 TYR B O 1
ATOM 4820 N N . ALA B 1 249 ? -6.523 -8.82 0.589 1 98.12 249 ALA B N 1
ATOM 4821 C CA . ALA B 1 249 ? -5.508 -9.125 1.595 1 98.12 249 ALA B CA 1
ATOM 4822 C C . ALA B 1 249 ? -4.531 -7.961 1.756 1 98.12 249 ALA B C 1
ATOM 4824 O O . ALA B 1 249 ? -3.939 -7.496 0.776 1 98.12 249 ALA B O 1
ATOM 4825 N N . SER B 1 250 ? -4.367 -7.469 2.924 1 97.69 250 SER B N 1
ATOM 4826 C CA . SER B 1 250 ? -3.322 -6.531 3.324 1 97.69 250 SER B CA 1
ATOM 4827 C C . SER B 1 250 ? -2.361 -7.168 4.324 1 97.69 250 SER B C 1
ATOM 4829 O O . SER B 1 250 ? -2.777 -7.609 5.395 1 97.69 250 SER B O 1
ATOM 4831 N N . LEU B 1 251 ? -1.095 -7.203 3.932 1 97.5 251 LEU B N 1
ATOM 4832 C CA . LEU B 1 251 ? -0.074 -7.828 4.77 1 97.5 251 LEU B CA 1
ATOM 4833 C C . LEU B 1 251 ? 1.076 -6.863 5.031 1 97.5 251 LEU B C 1
ATOM 4835 O O . LEU B 1 251 ? 1.384 -6.012 4.195 1 97.5 251 LEU B O 1
ATOM 4839 N N . HIS B 1 252 ? 1.748 -7 6.141 1 95.69 252 HIS B N 1
ATOM 4840 C CA . HIS B 1 252 ? 3.082 -6.434 6.301 1 95.69 252 HIS B CA 1
ATOM 4841 C C . HIS B 1 252 ? 3.916 -7.246 7.281 1 95.69 252 HIS B C 1
ATOM 4843 O O . HIS B 1 252 ? 3.375 -8.055 8.039 1 95.69 252 HIS B O 1
ATOM 4849 N N . GLY B 1 253 ? 5.121 -7.137 7.152 1 96.19 253 GLY B N 1
ATOM 4850 C CA . GLY B 1 253 ? 6.086 -7.879 7.945 1 96.19 253 GLY B CA 1
ATOM 4851 C C . GLY B 1 253 ? 7.523 -7.598 7.551 1 96.19 253 GLY B C 1
ATOM 4852 O O . GLY B 1 253 ? 7.82 -6.551 6.973 1 96.19 253 GLY B O 1
ATOM 4853 N N . VAL B 1 254 ? 8.383 -8.523 8.039 1 96.75 254 VAL B N 1
ATOM 4854 C CA . VAL B 1 254 ? 9.812 -8.43 7.77 1 96.75 254 VAL B CA 1
ATOM 4855 C C . VAL B 1 254 ? 10.32 -9.734 7.168 1 96.75 254 VAL B C 1
ATOM 4857 O O . VAL B 1 254 ? 9.922 -10.82 7.602 1 96.75 254 VAL B O 1
ATOM 4860 N N . THR B 1 255 ? 11.188 -9.625 6.148 1 97 255 THR B N 1
ATOM 4861 C CA . THR B 1 255 ? 11.75 -10.812 5.527 1 97 255 THR B CA 1
ATOM 4862 C C . THR B 1 255 ? 12.984 -11.289 6.289 1 97 255 THR B C 1
ATOM 4864 O O . THR B 1 255 ? 13.461 -10.602 7.191 1 97 255 THR B O 1
ATOM 4867 N N . SER B 1 256 ? 13.492 -12.422 5.895 1 95.56 256 SER B N 1
ATOM 4868 C CA . SER B 1 256 ? 14.68 -13.008 6.504 1 95.56 256 SER B CA 1
ATOM 4869 C C . SER B 1 256 ? 15.914 -12.148 6.25 1 95.56 256 SER B C 1
ATOM 4871 O O . SER B 1 256 ? 16.891 -12.227 6.988 1 95.56 256 SER B O 1
ATOM 4873 N N . THR B 1 257 ? 15.875 -11.32 5.246 1 94.81 257 THR B N 1
ATOM 4874 C CA . THR B 1 257 ? 17 -10.453 4.918 1 94.81 257 THR B CA 1
ATOM 4875 C C . THR B 1 257 ? 16.812 -9.078 5.559 1 94.81 257 THR B C 1
ATOM 4877 O O . THR B 1 257 ? 17.609 -8.164 5.309 1 94.81 257 THR B O 1
ATOM 4880 N N . GLY B 1 258 ? 15.742 -8.922 6.289 1 95 258 GLY B N 1
ATOM 4881 C CA . GLY B 1 258 ? 15.539 -7.691 7.035 1 95 258 GLY B CA 1
ATOM 4882 C C . GLY B 1 258 ? 14.727 -6.66 6.277 1 95 258 GLY B C 1
ATOM 4883 O O . GLY B 1 258 ? 14.57 -5.527 6.738 1 95 258 GLY B O 1
ATOM 4884 N N . VAL B 1 259 ? 14.18 -6.949 5.129 1 97.31 259 VAL B N 1
ATOM 4885 C CA . VAL B 1 259 ? 13.391 -6.027 4.32 1 97.31 259 VAL B CA 1
ATOM 4886 C C . VAL B 1 259 ? 11.984 -5.91 4.906 1 97.31 259 VAL B C 1
ATOM 4888 O O . VAL B 1 259 ? 11.305 -6.922 5.125 1 97.31 259 VAL B O 1
ATOM 4891 N N . LYS B 1 260 ? 11.555 -4.723 5.219 1 97.12 260 LYS B N 1
ATOM 4892 C CA . LYS B 1 260 ? 10.164 -4.496 5.582 1 97.12 260 LYS B CA 1
ATOM 4893 C C . LYS B 1 260 ? 9.266 -4.496 4.348 1 97.12 260 LYS B C 1
ATOM 4895 O O . LYS B 1 260 ? 9.586 -3.852 3.344 1 97.12 260 LYS B O 1
ATOM 4900 N N . TYR B 1 261 ? 8.18 -5.242 4.418 1 97.69 261 TYR B N 1
ATOM 4901 C CA . TYR B 1 261 ? 7.332 -5.312 3.232 1 97.69 261 TYR B CA 1
ATOM 4902 C C . TYR B 1 261 ? 5.883 -4.984 3.58 1 97.69 261 TYR B C 1
ATOM 4904 O O . TYR B 1 261 ? 5.426 -5.273 4.688 1 97.69 261 TYR B O 1
ATOM 4912 N N . THR B 1 262 ? 5.223 -4.324 2.709 1 98.06 262 THR B N 1
ATOM 4913 C CA . THR B 1 262 ? 3.777 -4.137 2.668 1 98.06 262 THR B CA 1
ATOM 4914 C C . THR B 1 262 ? 3.193 -4.707 1.378 1 98.06 262 THR B C 1
ATOM 4916 O O . THR B 1 262 ? 3.756 -4.516 0.298 1 98.06 262 THR B O 1
ATOM 4919 N N . TYR B 1 263 ? 2.135 -5.438 1.563 1 98.5 263 TYR B N 1
ATOM 4920 C CA . TYR B 1 263 ? 1.51 -6.168 0.466 1 98.5 263 TYR B CA 1
ATOM 4921 C C . TYR B 1 263 ? -0.004 -5.988 0.485 1 98.5 263 TYR B C 1
ATOM 4923 O O . TYR B 1 263 ? -0.647 -6.199 1.516 1 98.5 263 TYR B O 1
ATOM 4931 N N . VAL B 1 264 ? -0.578 -5.547 -0.715 1 98.62 264 VAL B N 1
ATOM 4932 C CA . VAL B 1 264 ? -2.029 -5.469 -0.85 1 98.62 264 VAL B CA 1
ATOM 4933 C C . VAL B 1 264 ? -2.465 -6.148 -2.146 1 98.62 264 VAL B C 1
ATOM 4935 O O . VAL B 1 264 ? -1.96 -5.828 -3.225 1 98.62 264 VAL B O 1
ATOM 4938 N N . LEU B 1 265 ? -3.383 -7.055 -2.045 1 98.56 265 LEU B N 1
ATOM 4939 C CA . LEU B 1 265 ? -4.02 -7.711 -3.182 1 98.56 265 LEU B CA 1
ATOM 4940 C C . LEU B 1 265 ? -5.539 -7.586 -3.1 1 98.56 265 LEU B C 1
ATOM 4942 O O . LEU B 1 265 ? -6.129 -7.828 -2.045 1 98.56 265 LEU B O 1
ATOM 4946 N N . ARG B 1 266 ? -6.102 -7.215 -4.191 1 98 266 ARG B N 1
ATOM 4947 C CA . ARG B 1 266 ? -7.555 -7.273 -4.297 1 98 266 ARG B CA 1
ATOM 4948 C C . ARG B 1 266 ? -7.984 -8.109 -5.496 1 98 266 ARG B C 1
ATOM 4950 O O . ARG B 1 266 ? -7.426 -7.977 -6.586 1 98 266 ARG B O 1
ATOM 4957 N N . GLY B 1 267 ? -8.922 -8.93 -5.25 1 96.88 267 GLY B N 1
ATOM 4958 C CA . GLY B 1 267 ? -9.523 -9.672 -6.352 1 96.88 267 GLY B CA 1
ATOM 4959 C C . GLY B 1 267 ? -10.383 -8.805 -7.254 1 96.88 267 GLY B C 1
ATOM 4960 O O . GLY B 1 267 ? -10.891 -7.766 -6.828 1 96.88 267 GLY B O 1
ATOM 4961 N N . GLY B 1 268 ? -10.547 -9.289 -8.508 1 94.19 268 GLY B N 1
ATOM 4962 C CA . GLY B 1 268 ? -11.383 -8.57 -9.453 1 94.19 268 GLY B CA 1
ATOM 4963 C C . GLY B 1 268 ? -10.609 -7.566 -10.289 1 94.19 268 GLY B C 1
ATOM 4964 O O . GLY B 1 268 ? -9.383 -7.645 -10.383 1 94.19 268 GLY B O 1
ATOM 4965 N N . GLU B 1 269 ? -11.312 -6.684 -10.898 1 92.38 269 GLU B N 1
ATOM 4966 C CA . GLU B 1 269 ? -10.742 -5.758 -11.867 1 92.38 269 GLU B CA 1
ATOM 4967 C C . GLU B 1 269 ? -9.922 -4.672 -11.172 1 92.38 269 GLU B C 1
ATOM 4969 O O . GLU B 1 269 ? -10.18 -4.332 -10.016 1 92.38 269 GLU B O 1
ATOM 4974 N N . ALA B 1 270 ? -8.938 -4.207 -11.914 1 94.88 270 ALA B N 1
ATOM 4975 C CA . ALA B 1 270 ? -8.234 -3 -11.484 1 94.88 270 ALA B CA 1
ATOM 4976 C C . ALA B 1 270 ? -9.141 -1.775 -11.578 1 94.88 270 ALA B C 1
ATOM 4978 O O . ALA B 1 270 ? -10.211 -1.835 -12.18 1 94.88 270 ALA B O 1
ATOM 4979 N N . PHE B 1 271 ? -8.75 -0.741 -10.836 1 95.94 271 PHE B N 1
ATOM 4980 C CA . PHE B 1 271 ? -9.508 0.499 -10.945 1 95.94 271 PHE B CA 1
ATOM 4981 C C . PHE B 1 271 ? -9.641 0.924 -12.406 1 95.94 271 PHE B C 1
ATOM 4983 O O . PHE B 1 271 ? -10.742 1.165 -12.891 1 95.94 271 PHE B O 1
ATOM 4990 N N . GLN B 1 272 ? -8.453 1.021 -13 1 93.62 272 GLN B N 1
ATOM 4991 C CA . GLN B 1 272 ? -8.375 1.284 -14.43 1 93.62 272 GLN B CA 1
ATOM 4992 C C . GLN B 1 272 ? -7.676 0.142 -15.164 1 93.62 272 GLN B C 1
ATOM 4994 O O . GLN B 1 272 ? -6.676 -0.39 -14.68 1 93.62 272 GLN B O 1
ATOM 4999 N N . GLU B 1 273 ? -8.258 -0.12 -16.375 1 89.31 273 GLU B N 1
ATOM 5000 C CA . GLU B 1 273 ? -7.652 -1.181 -17.172 1 89.31 273 GLU B CA 1
ATOM 5001 C C . GLU B 1 273 ? -6.18 -0.886 -17.453 1 89.31 273 GLU B C 1
ATOM 5003 O O . GLU B 1 273 ? -5.824 0.239 -17.812 1 89.31 273 GLU B O 1
ATOM 5008 N N . GLY B 1 274 ? -5.402 -1.894 -17.234 1 91.5 274 GLY B N 1
ATOM 5009 C CA . GLY B 1 274 ? -3.984 -1.752 -17.516 1 91.5 274 GLY B CA 1
ATOM 5010 C C . GLY B 1 274 ? -3.176 -1.309 -16.312 1 91.5 274 GLY B C 1
ATOM 5011 O O . GLY B 1 274 ? -1.945 -1.383 -16.312 1 91.5 274 GLY B O 1
ATOM 5012 N N . ASP B 1 275 ? -3.826 -0.902 -15.234 1 93.19 275 ASP B N 1
ATOM 5013 C CA . ASP B 1 275 ? -3.145 -0.373 -14.055 1 93.19 275 ASP B CA 1
ATOM 5014 C C . ASP B 1 275 ? -3.396 -1.253 -12.836 1 93.19 275 ASP B C 1
ATOM 5016 O O . ASP B 1 275 ? -3.83 -0.765 -11.789 1 93.19 275 ASP B O 1
ATOM 5020 N N . GLY B 1 276 ? -2.971 -2.492 -12.992 1 96.88 276 GLY B N 1
ATOM 5021 C CA . GLY B 1 276 ? -3.32 -3.457 -11.969 1 96.88 276 GLY B CA 1
ATOM 5022 C C . GLY B 1 276 ? -2.186 -3.732 -11 1 96.88 276 GLY B C 1
ATOM 5023 O O . GLY B 1 276 ? -2.324 -4.551 -10.086 1 96.88 276 GLY B O 1
ATOM 5024 N N . LEU B 1 277 ? -1.062 -2.93 -11.164 1 98.19 277 LEU B N 1
ATOM 5025 C CA . LEU B 1 277 ? 0.09 -3.246 -10.328 1 98.19 277 LEU B CA 1
ATOM 5026 C C . LEU B 1 277 ? 0.999 -2.031 -10.172 1 98.19 277 LEU B C 1
ATOM 5028 O O . LEU B 1 277 ? 1.347 -1.38 -11.164 1 98.19 277 LEU B O 1
ATOM 5032 N N . VAL B 1 278 ? 1.35 -1.746 -8.945 1 98.06 278 VAL B N 1
ATOM 5033 C CA . VAL B 1 278 ? 2.488 -0.896 -8.609 1 98.06 278 VAL B CA 1
ATOM 5034 C C . VAL B 1 278 ? 3.311 -1.547 -7.504 1 98.06 278 VAL B C 1
ATOM 5036 O O . VAL B 1 278 ? 2.787 -1.848 -6.43 1 98.06 278 VAL B O 1
ATOM 5039 N N . TRP B 1 279 ? 4.527 -1.812 -7.789 1 98.75 279 TRP B N 1
ATOM 5040 C CA . TRP B 1 279 ? 5.461 -2.406 -6.836 1 98.75 279 TRP B CA 1
ATOM 5041 C C . TRP B 1 279 ? 6.734 -1.573 -6.734 1 98.75 279 TRP B C 1
ATOM 5043 O O . TRP B 1 279 ? 7.457 -1.405 -7.723 1 98.75 279 TRP B O 1
ATOM 5053 N N . ASP B 1 280 ? 6.977 -1.018 -5.547 1 98.69 280 ASP B N 1
ATOM 5054 C CA . ASP B 1 280 ? 8.195 -0.256 -5.277 1 98.69 280 ASP B CA 1
ATOM 5055 C C . ASP B 1 280 ? 9.156 -1.054 -4.402 1 98.69 280 ASP B C 1
ATOM 5057 O O . ASP B 1 280 ? 8.773 -1.547 -3.338 1 98.69 280 ASP B O 1
ATOM 5061 N N . ILE B 1 281 ? 10.336 -1.162 -4.836 1 98.75 281 ILE B N 1
ATOM 5062 C CA . ILE B 1 281 ? 11.461 -1.715 -4.086 1 98.75 281 ILE B CA 1
ATOM 5063 C C . ILE B 1 281 ? 12.469 -0.611 -3.785 1 98.75 281 ILE B C 1
ATOM 5065 O O . ILE B 1 281 ? 13.172 -0.14 -4.684 1 98.75 281 ILE B O 1
ATOM 5069 N N . ILE B 1 282 ? 12.562 -0.271 -2.52 1 98.25 282 ILE B N 1
ATOM 5070 C CA . ILE B 1 282 ? 13.328 0.895 -2.092 1 98.25 282 ILE B CA 1
ATOM 5071 C C . ILE B 1 282 ? 14.695 0.454 -1.578 1 98.25 282 ILE B C 1
ATOM 5073 O O . ILE B 1 282 ? 14.789 -0.306 -0.611 1 98.25 282 ILE B O 1
ATOM 5077 N N . GLY B 1 283 ? 15.719 1.026 -2.217 1 97.56 283 GLY B N 1
ATOM 5078 C CA . GLY B 1 283 ? 17.078 0.737 -1.788 1 97.56 283 GLY B CA 1
ATOM 5079 C C . GLY B 1 283 ? 17.812 1.963 -1.288 1 97.56 283 GLY B C 1
ATOM 5080 O O . GLY B 1 283 ? 17.266 3.062 -1.259 1 97.56 283 GLY B O 1
ATOM 5081 N N . GLU B 1 284 ? 19.031 1.771 -0.891 1 94.69 284 GLU B N 1
ATOM 5082 C CA . GLU B 1 284 ? 19.875 2.818 -0.339 1 94.69 284 GLU B CA 1
ATOM 5083 C C . GLU B 1 284 ? 20.281 3.828 -1.411 1 94.69 284 GLU B C 1
ATOM 5085 O O . GLU B 1 284 ? 20.438 5.016 -1.122 1 94.69 284 GLU B O 1
ATOM 5090 N N . LYS B 1 285 ? 20.391 3.324 -2.631 1 95.81 285 LYS B N 1
ATOM 5091 C CA . LYS B 1 285 ? 20.984 4.148 -3.682 1 95.81 285 LYS B CA 1
ATOM 5092 C C . LYS B 1 285 ? 19.969 4.453 -4.777 1 95.81 285 LYS B C 1
ATOM 5094 O O . LYS B 1 285 ? 20.203 5.305 -5.637 1 95.81 285 LYS B O 1
ATOM 5099 N N . GLY B 1 286 ? 18.906 3.773 -4.715 1 97.12 286 GLY B N 1
ATOM 5100 C CA . GLY B 1 286 ? 17.906 3.928 -5.75 1 97.12 286 GLY B CA 1
ATOM 5101 C C . GLY B 1 286 ? 16.625 3.156 -5.457 1 97.12 286 GLY B C 1
ATOM 5102 O O . GLY B 1 286 ? 16.484 2.58 -4.375 1 97.12 286 GLY B O 1
ATOM 5103 N N . GLN B 1 287 ? 15.75 3.201 -6.414 1 98.25 287 GLN B N 1
ATOM 5104 C CA . GLN B 1 287 ? 14.445 2.574 -6.285 1 98.25 287 GLN B CA 1
ATOM 5105 C C . GLN B 1 287 ? 14.016 1.908 -7.59 1 98.25 287 GLN B C 1
ATOM 5107 O O . GLN B 1 287 ? 14.242 2.455 -8.672 1 98.25 287 GLN B O 1
ATOM 5112 N N . ILE B 1 288 ? 13.5 0.673 -7.453 1 98.88 288 ILE B N 1
ATOM 5113 C CA . ILE B 1 288 ? 12.859 0 -8.578 1 98.88 288 ILE B CA 1
ATOM 5114 C C . ILE B 1 288 ? 11.344 0.168 -8.484 1 98.88 288 ILE B C 1
ATOM 5116 O O . ILE B 1 288 ? 10.758 0.01 -7.414 1 98.88 288 ILE B O 1
ATOM 5120 N N . ARG B 1 289 ? 10.742 0.542 -9.586 1 98.69 289 ARG B N 1
ATOM 5121 C CA . ARG B 1 289 ? 9.289 0.51 -9.688 1 98.69 289 ARG B CA 1
ATOM 5122 C C . ARG B 1 289 ? 8.836 -0.423 -10.805 1 98.69 289 ARG B C 1
ATOM 5124 O O . ARG B 1 289 ? 9.297 -0.306 -11.945 1 98.69 289 ARG B O 1
ATOM 5131 N N . VAL B 1 290 ? 7.914 -1.347 -10.469 1 98.81 290 VAL B N 1
ATOM 5132 C CA . VAL B 1 290 ? 7.273 -2.236 -11.43 1 98.81 290 VAL B CA 1
ATOM 5133 C C . VAL B 1 290 ? 5.801 -1.862 -11.578 1 98.81 290 VAL B C 1
ATOM 5135 O O . VAL B 1 290 ? 5.082 -1.732 -10.586 1 98.81 290 VAL B O 1
ATOM 5138 N N . THR B 1 291 ? 5.355 -1.641 -12.781 1 98.31 291 THR B N 1
ATOM 5139 C CA . THR B 1 291 ? 3.945 -1.419 -13.078 1 98.31 291 THR B CA 1
ATOM 5140 C C . THR B 1 291 ? 3.449 -2.418 -14.125 1 98.31 291 THR B C 1
ATOM 5142 O O . THR B 1 291 ? 4.246 -3.027 -14.836 1 98.31 291 THR B O 1
ATOM 5145 N N . GLY B 1 292 ? 2.137 -2.635 -14.141 1 97.94 292 GLY B N 1
ATOM 5146 C CA . GLY B 1 292 ? 1.575 -3.557 -15.117 1 97.94 292 GLY B CA 1
ATOM 5147 C C . GLY B 1 292 ? 0.094 -3.809 -14.914 1 97.94 292 GLY B C 1
ATOM 5148 O O . GLY B 1 292 ? -0.536 -3.188 -14.055 1 97.94 292 GLY B O 1
ATOM 5149 N N . GLY B 1 293 ? -0.359 -4.715 -15.727 1 97.5 293 GLY B N 1
ATOM 5150 C CA . GLY B 1 293 ? -1.796 -4.934 -15.781 1 97.5 293 GLY B CA 1
ATOM 5151 C C . GLY B 1 293 ? -2.311 -5.793 -14.641 1 97.5 293 GLY B C 1
ATOM 5152 O O . GLY B 1 293 ? -3.51 -5.789 -14.344 1 97.5 293 GLY B O 1
ATOM 5153 N N . THR B 1 294 ? -1.445 -6.527 -13.992 1 98 294 THR B N 1
ATOM 5154 C CA . THR B 1 294 ? -1.89 -7.43 -12.938 1 98 294 THR B CA 1
ATOM 5155 C C . THR B 1 294 ? -0.747 -7.738 -11.977 1 98 294 THR B C 1
ATOM 5157 O O . THR B 1 294 ? 0.421 -7.738 -12.367 1 98 294 THR B O 1
ATOM 5160 N N . ILE B 1 295 ? -1.104 -8 -10.727 1 98.5 295 ILE B N 1
ATOM 5161 C CA . ILE B 1 295 ? -0.133 -8.398 -9.711 1 98.5 295 ILE B CA 1
ATOM 5162 C C . ILE B 1 295 ? 0.224 -9.867 -9.883 1 98.5 295 ILE B C 1
ATOM 5164 O O . ILE B 1 295 ? 1.189 -10.352 -9.289 1 98.5 295 ILE B O 1
ATOM 5168 N N . MET B 1 296 ? -0.528 -10.602 -10.727 1 98.31 296 MET B N 1
ATOM 5169 C CA . MET B 1 296 ? -0.346 -12.039 -10.945 1 98.31 296 MET B CA 1
ATOM 5170 C C . MET B 1 296 ? 0.784 -12.297 -11.938 1 98.31 296 MET B C 1
ATOM 5172 O O . MET B 1 296 ? 0.537 -12.719 -13.07 1 98.31 296 MET B O 1
ATOM 5176 N N . PHE B 1 297 ? 1.95 -12.289 -11.484 1 98.19 297 PHE B N 1
ATOM 5177 C CA . PHE B 1 297 ? 3.127 -12.477 -12.328 1 98.19 297 PHE B CA 1
ATOM 5178 C C . PHE B 1 297 ? 3.135 -13.867 -12.945 1 98.19 297 PHE B C 1
ATOM 5180 O O . PHE B 1 297 ? 3.77 -14.094 -13.977 1 98.19 297 PHE B O 1
ATOM 5187 N N . ASN B 1 298 ? 2.475 -14.812 -12.273 1 97.69 298 ASN B N 1
ATOM 5188 C CA . ASN B 1 298 ? 2.441 -16.188 -12.766 1 97.69 298 ASN B CA 1
ATOM 5189 C C . ASN B 1 298 ? 1.626 -16.297 -14.055 1 97.69 298 ASN B C 1
ATOM 5191 O O . ASN B 1 298 ? 1.907 -17.141 -14.898 1 97.69 298 ASN B O 1
ATOM 5195 N N . ILE B 1 299 ? 0.603 -15.461 -14.234 1 95.38 299 ILE B N 1
ATOM 5196 C CA . ILE B 1 299 ? -0.208 -15.375 -15.445 1 95.38 299 ILE B CA 1
ATOM 5197 C C . ILE B 1 299 ? 0.46 -14.445 -16.453 1 95.38 299 ILE B C 1
ATOM 5199 O O . ILE B 1 299 ? 0.576 -14.773 -17.625 1 95.38 299 ILE B O 1
ATOM 5203 N N . GLY B 1 300 ? 0.85 -13.328 -15.961 1 94.75 300 GLY B N 1
ATOM 5204 C CA . GLY B 1 300 ? 1.548 -12.352 -16.781 1 94.75 300 GLY B CA 1
ATOM 5205 C C . GLY B 1 300 ? 0.623 -11.32 -17.406 1 94.75 300 GLY B C 1
ATOM 5206 O O . GLY B 1 300 ? -0.601 -11.453 -17.328 1 94.75 300 GLY B O 1
ATOM 5207 N N . ALA B 1 301 ? 1.259 -10.359 -17.938 1 95.81 301 ALA B N 1
ATOM 5208 C CA . ALA B 1 301 ? 0.627 -9.289 -18.719 1 95.81 301 ALA B CA 1
ATOM 5209 C C . ALA B 1 301 ? 1.595 -8.711 -19.75 1 95.81 301 ALA B C 1
ATOM 5211 O O . ALA B 1 301 ? 2.812 -8.852 -19.609 1 95.81 301 ALA B O 1
ATOM 5212 N N . ASP B 1 302 ? 1.033 -8.078 -20.703 1 94.94 302 ASP B N 1
ATOM 5213 C CA . ASP B 1 302 ? 1.861 -7.598 -21.797 1 94.94 302 ASP B CA 1
ATOM 5214 C C . ASP B 1 302 ? 2.412 -6.203 -21.516 1 94.94 302 ASP B C 1
ATOM 5216 O O . ASP B 1 302 ? 3.32 -5.734 -22.203 1 94.94 302 ASP B O 1
ATOM 5220 N N . ASN B 1 303 ? 1.928 -5.598 -20.5 1 97.5 303 ASN B N 1
ATOM 5221 C CA . ASN B 1 303 ? 2.289 -4.195 -20.344 1 97.5 303 ASN B CA 1
ATOM 5222 C C . ASN B 1 303 ? 3.109 -3.977 -19.062 1 97.5 303 ASN B C 1
ATOM 5224 O O . ASN B 1 303 ? 3.059 -2.9 -18.469 1 97.5 303 ASN B O 1
ATOM 5228 N N . TYR B 1 304 ? 3.801 -4.984 -18.594 1 98.25 304 TYR B N 1
ATOM 5229 C CA . TYR B 1 304 ? 4.699 -4.766 -17.453 1 98.25 304 TYR B CA 1
ATOM 5230 C C . TYR B 1 304 ? 5.805 -3.785 -17.828 1 98.25 304 TYR B C 1
ATOM 5232 O O . TYR B 1 304 ? 6.328 -3.82 -18.938 1 98.25 304 TYR B O 1
ATOM 5240 N N . LYS B 1 305 ? 6.137 -2.953 -16.938 1 98.62 305 LYS B N 1
ATOM 5241 C CA . LYS B 1 305 ? 7.238 -2 -17.078 1 98.62 305 LYS B CA 1
ATOM 5242 C C . LYS B 1 305 ? 8.086 -1.963 -15.805 1 98.62 305 LYS B C 1
ATOM 5244 O O . LYS B 1 305 ? 7.551 -1.966 -14.695 1 98.62 305 LYS B O 1
ATOM 5249 N N . ILE B 1 306 ? 9.414 -2.018 -15.984 1 98.81 306 ILE B N 1
ATOM 5250 C CA . ILE B 1 306 ? 10.352 -1.902 -14.875 1 98.81 306 ILE B CA 1
ATOM 5251 C C . ILE B 1 306 ? 11.211 -0.652 -15.055 1 98.81 306 ILE B C 1
ATOM 5253 O O . ILE B 1 306 ? 11.859 -0.482 -16.094 1 98.81 306 ILE B O 1
ATOM 5257 N N . GLN B 1 307 ? 11.164 0.169 -14.039 1 98.81 307 GLN B N 1
ATOM 5258 C CA . GLN B 1 307 ? 11.977 1.382 -14.047 1 98.81 307 GLN B CA 1
ATOM 5259 C C . GLN B 1 307 ? 12.859 1.467 -12.805 1 98.81 307 GLN B C 1
ATOM 5261 O O . GLN B 1 307 ? 12.5 0.943 -11.75 1 98.81 307 GLN B O 1
ATOM 5266 N N . VAL B 1 308 ? 13.992 2.084 -12.984 1 98.75 308 VAL B N 1
ATOM 5267 C CA . VAL B 1 308 ? 14.93 2.289 -11.875 1 98.75 308 VAL B CA 1
ATOM 5268 C C . VAL B 1 308 ? 15.25 3.775 -11.742 1 98.75 308 VAL B C 1
ATOM 5270 O O . VAL B 1 308 ? 15.633 4.426 -12.711 1 98.75 308 VAL B O 1
ATOM 5273 N N . LYS B 1 309 ? 15.031 4.281 -10.617 1 98.06 309 LYS B N 1
ATOM 5274 C CA . LYS B 1 309 ? 15.438 5.645 -10.281 1 98.06 309 LYS B CA 1
ATOM 5275 C C . LYS B 1 309 ? 16.766 5.648 -9.516 1 98.06 309 LYS B C 1
ATOM 5277 O O . LYS B 1 309 ? 16.891 4.961 -8.5 1 98.06 309 LYS B O 1
ATOM 5282 N N . ASP B 1 310 ? 17.703 6.441 -10 1 97 310 ASP B N 1
ATOM 5283 C CA . ASP B 1 310 ? 18.984 6.656 -9.312 1 97 310 ASP B CA 1
ATOM 5284 C C . ASP B 1 310 ? 18.906 7.883 -8.406 1 97 310 ASP B C 1
ATOM 5286 O O . ASP B 1 310 ? 18.688 9 -8.883 1 97 310 ASP B O 1
ATOM 5290 N N . TYR B 1 311 ? 19.141 7.68 -7.129 1 93.06 311 TYR B N 1
ATOM 5291 C CA . TYR B 1 311 ? 18.984 8.781 -6.184 1 93.06 311 TYR B CA 1
ATOM 5292 C C . TYR B 1 311 ? 20.109 9.805 -6.359 1 93.06 311 TYR B C 1
ATOM 5294 O O . TYR B 1 311 ? 19.938 10.977 -5.992 1 93.06 311 TYR B O 1
ATOM 5302 N N . ALA B 1 312 ? 21.266 9.445 -6.828 1 91 312 ALA B N 1
ATOM 5303 C CA . ALA B 1 312 ? 22.406 10.336 -6.969 1 91 312 ALA B CA 1
ATOM 5304 C C . ALA B 1 312 ? 22.109 11.477 -7.938 1 91 312 ALA B C 1
ATOM 5306 O O . ALA B 1 312 ? 22.516 12.617 -7.715 1 91 312 ALA B O 1
ATOM 5307 N N . ASN B 1 313 ? 21.344 11.18 -8.961 1 92.12 313 ASN B N 1
ATOM 5308 C CA . ASN B 1 313 ? 21.125 12.211 -9.961 1 92.12 313 ASN B CA 1
ATOM 5309 C C . ASN B 1 313 ? 19.625 12.375 -10.266 1 92.12 313 ASN B C 1
ATOM 5311 O O . ASN B 1 313 ? 19.25 13.266 -11.023 1 92.12 313 ASN B O 1
ATOM 5315 N N . GLY B 1 314 ? 18.828 11.492 -9.734 1 92 314 GLY B N 1
ATOM 5316 C CA . GLY B 1 314 ? 17.375 11.602 -9.914 1 92 314 GLY B CA 1
ATOM 5317 C C . GLY B 1 314 ? 16.906 11 -11.219 1 92 314 GLY B C 1
ATOM 5318 O O . GLY B 1 314 ? 15.695 11 -11.5 1 92 314 GLY B O 1
ATOM 5319 N N . ASN B 1 315 ? 17.734 10.406 -11.984 1 96.31 315 ASN B N 1
ATOM 5320 C CA . ASN B 1 315 ? 17.375 9.859 -13.289 1 96.31 315 ASN B CA 1
ATOM 5321 C C . ASN B 1 315 ? 16.547 8.578 -13.148 1 96.31 315 ASN B C 1
ATOM 5323 O O . ASN B 1 315 ? 16.828 7.746 -12.289 1 96.31 315 ASN B O 1
ATOM 5327 N N . ILE B 1 316 ? 15.586 8.477 -14.031 1 98.12 316 ILE B N 1
ATOM 5328 C CA . ILE B 1 316 ? 14.758 7.277 -14.117 1 98.12 316 ILE B CA 1
ATOM 5329 C C . ILE B 1 316 ? 15.008 6.574 -15.453 1 98.12 316 ILE B C 1
ATOM 5331 O O . ILE B 1 316 ? 14.859 7.176 -16.516 1 98.12 316 ILE B O 1
ATOM 5335 N N . GLU B 1 317 ? 15.352 5.352 -15.391 1 98.5 317 GLU B N 1
ATOM 5336 C CA . GLU B 1 317 ? 15.625 4.547 -16.578 1 98.5 317 GLU B CA 1
ATOM 5337 C C . GLU B 1 317 ? 14.633 3.393 -16.703 1 98.5 317 GLU B C 1
ATOM 5339 O O . GLU B 1 317 ? 14.367 2.688 -15.734 1 98.5 317 GLU B O 1
ATOM 5344 N N . THR B 1 318 ? 14.07 3.258 -17.891 1 98.69 318 THR B N 1
ATOM 5345 C CA . THR B 1 318 ? 13.281 2.061 -18.172 1 98.69 318 THR B CA 1
ATOM 5346 C C . THR B 1 318 ? 14.195 0.899 -18.562 1 98.69 318 THR B C 1
ATOM 5348 O O . THR B 1 318 ? 15 1.015 -19.484 1 98.69 318 THR B O 1
ATOM 5351 N N . ILE B 1 319 ? 14.023 -0.182 -17.891 1 98.81 319 ILE B N 1
ATOM 5352 C CA . ILE B 1 319 ? 14.898 -1.331 -18.109 1 98.81 319 ILE B CA 1
ATOM 5353 C C . ILE B 1 319 ? 14.281 -2.271 -19.141 1 98.81 319 ILE B C 1
ATOM 5355 O O . ILE B 1 319 ? 13.117 -2.664 -19.016 1 98.81 319 ILE B O 1
ATOM 5359 N N . PRO B 1 320 ? 15.055 -2.602 -20.156 1 98.5 320 PRO B N 1
ATOM 5360 C CA . PRO B 1 320 ? 14.531 -3.613 -21.078 1 98.5 320 PRO B CA 1
ATOM 5361 C C . PRO B 1 320 ? 14.289 -4.961 -20.406 1 98.5 320 PRO B C 1
ATOM 5363 O O . PRO B 1 320 ? 15.141 -5.441 -19.656 1 98.5 320 PRO B O 1
ATOM 5366 N N . LEU B 1 321 ? 13.188 -5.488 -20.719 1 98.5 321 LEU B N 1
ATOM 5367 C CA . LEU B 1 321 ? 12.844 -6.781 -20.125 1 98.5 321 LEU B CA 1
ATOM 5368 C C . LEU B 1 321 ? 13.594 -7.91 -20.844 1 98.5 321 LEU B C 1
ATOM 5370 O O . LEU B 1 321 ? 13.82 -7.844 -22.047 1 98.5 321 LEU B O 1
ATOM 5374 N N . HIS B 1 322 ? 13.93 -8.906 -20.062 1 98 322 HIS B N 1
ATOM 5375 C CA . HIS B 1 322 ? 14.5 -10.109 -20.656 1 98 322 HIS B CA 1
ATOM 5376 C C . HIS B 1 322 ? 13.508 -10.781 -21.609 1 98 322 HIS B C 1
ATOM 5378 O O . HIS B 1 322 ? 12.312 -10.484 -21.578 1 98 322 HIS B O 1
ATOM 5384 N N . GLU B 1 323 ? 14.039 -11.688 -22.391 1 96.31 323 GLU B N 1
ATOM 5385 C CA . GLU B 1 323 ? 13.211 -12.336 -23.406 1 96.31 323 GLU B CA 1
ATOM 5386 C C . GLU B 1 323 ? 12.297 -13.383 -22.797 1 96.31 323 GLU B C 1
ATOM 5388 O O . GLU B 1 323 ? 12.664 -14.047 -21.828 1 96.31 323 GLU B O 1
ATOM 5393 N N . LYS B 1 324 ? 11.156 -13.445 -23.312 1 96.12 324 LYS B N 1
ATOM 5394 C CA . LYS B 1 324 ? 10.211 -14.5 -22.953 1 96.12 324 LYS B CA 1
ATOM 5395 C C . LYS B 1 324 ? 10.07 -15.516 -24.094 1 96.12 324 LYS B C 1
ATOM 5397 O O . LYS B 1 324 ? 10.539 -15.281 -25.203 1 96.12 324 LYS B O 1
ATOM 5402 N N . LEU B 1 325 ? 9.477 -16.656 -23.828 1 96.44 325 LEU B N 1
ATOM 5403 C CA . LEU B 1 325 ? 9.258 -17.641 -24.875 1 96.44 325 LEU B CA 1
ATOM 5404 C C . LEU B 1 325 ? 8.195 -17.172 -25.859 1 96.44 325 LEU B C 1
ATOM 5406 O O . LEU B 1 325 ? 7.242 -16.484 -25.469 1 96.44 325 LEU B O 1
ATOM 5410 N N . PRO B 1 326 ? 8.359 -17.469 -27.125 1 96.75 326 PRO B N 1
ATOM 5411 C CA . PRO B 1 326 ? 7.348 -17.109 -28.125 1 96.75 326 PRO B CA 1
ATOM 5412 C C . PRO B 1 326 ? 6.102 -18 -28.031 1 96.75 326 PRO B C 1
ATOM 5414 O O . PRO B 1 326 ? 5.816 -18.75 -28.969 1 96.75 326 PRO B O 1
ATOM 5417 N N . LEU B 1 327 ? 5.383 -17.953 -26.984 1 98 327 LEU B N 1
ATOM 5418 C CA . LEU B 1 327 ? 4.172 -18.703 -26.672 1 98 327 LEU B CA 1
ATOM 5419 C C . LEU B 1 327 ? 3.043 -17.781 -26.25 1 98 327 LEU B C 1
ATOM 5421 O O . LEU B 1 327 ? 3.281 -16.609 -25.938 1 98 327 LEU B O 1
ATOM 5425 N N . PRO B 1 328 ? 1.815 -18.328 -26.344 1 97.56 328 PRO B N 1
ATOM 5426 C CA . PRO B 1 328 ? 0.744 -17.531 -25.734 1 97.56 328 PRO B CA 1
ATOM 5427 C C . PRO B 1 328 ? 1.034 -17.156 -24.281 1 97.56 328 PRO B C 1
ATOM 5429 O O . PRO B 1 328 ? 1.73 -17.891 -23.578 1 97.56 328 PRO B O 1
ATOM 5432 N N . LEU B 1 329 ? 0.526 -16.125 -23.812 1 97 329 LEU B N 1
ATOM 5433 C CA . LEU B 1 329 ? 0.861 -15.469 -22.547 1 97 329 LEU B CA 1
ATOM 5434 C C . LEU B 1 329 ? 0.839 -16.469 -21.391 1 97 329 LEU B C 1
ATOM 5436 O O . LEU B 1 329 ? 1.825 -16.609 -20.672 1 97 329 LEU B O 1
ATOM 5440 N N . LEU B 1 330 ? -0.191 -17.25 -21.297 1 97.25 330 LEU B N 1
ATOM 5441 C CA . LEU B 1 330 ? -0.393 -18.141 -20.141 1 97.25 330 LEU B CA 1
ATOM 5442 C C . LEU B 1 330 ? 0.588 -19.297 -20.188 1 97.25 330 LEU B C 1
ATOM 5444 O O . LEU B 1 330 ? 0.77 -20 -19.172 1 97.25 330 LEU B O 1
ATOM 5448 N N . ALA B 1 331 ? 1.287 -19.516 -21.281 1 98.38 331 ALA B N 1
ATOM 5449 C CA . ALA B 1 331 ? 2.188 -20.641 -21.453 1 98.38 331 ALA B CA 1
ATOM 5450 C C . ALA B 1 331 ? 3.645 -20.219 -21.312 1 98.38 331 ALA B C 1
ATOM 5452 O O . ALA B 1 331 ? 4.543 -21.062 -21.234 1 98.38 331 ALA B O 1
ATOM 5453 N N . GLN B 1 332 ? 3.857 -18.953 -21.234 1 98.19 332 GLN B N 1
ATOM 5454 C CA . GLN B 1 332 ? 5.227 -18.453 -21.281 1 98.19 332 GLN B CA 1
ATOM 5455 C C . GLN B 1 332 ? 6.016 -18.891 -20.062 1 98.19 332 GLN B C 1
ATOM 5457 O O . GLN B 1 332 ? 7.043 -19.562 -20.172 1 98.19 332 GLN B O 1
ATOM 5462 N N . ASN B 1 333 ? 5.539 -18.562 -18.891 1 98.38 333 ASN B N 1
ATOM 5463 C CA . ASN B 1 333 ? 6.23 -18.922 -17.656 1 98.38 333 ASN B CA 1
ATOM 5464 C C . ASN B 1 333 ? 6.25 -20.438 -17.453 1 98.38 333 ASN B C 1
ATOM 5466 O O . ASN B 1 333 ? 7.266 -21 -17.047 1 98.38 333 ASN B O 1
ATOM 5470 N N . VAL B 1 334 ? 5.141 -21.094 -17.734 1 98.62 334 VAL B N 1
ATOM 5471 C CA . VAL B 1 334 ? 5.043 -22.547 -17.594 1 98.62 334 VAL B CA 1
ATOM 5472 C C . VAL B 1 334 ? 6.047 -23.219 -18.531 1 98.62 334 VAL B C 1
ATOM 5474 O O . VAL B 1 334 ? 6.75 -24.141 -18.125 1 98.62 334 VAL B O 1
ATOM 5477 N N . GLY B 1 335 ? 6.121 -22.719 -19.734 1 98.56 335 GLY B N 1
ATOM 5478 C CA . GLY B 1 335 ? 7.113 -23.219 -20.672 1 98.56 335 GLY B CA 1
ATOM 5479 C C . GLY B 1 335 ? 8.539 -23.078 -20.156 1 98.56 335 GLY B C 1
ATOM 5480 O O . GLY B 1 335 ? 9.359 -23.984 -20.344 1 98.56 335 GLY B O 1
ATOM 5481 N N . MET B 1 336 ? 8.789 -21.984 -19.531 1 98.19 336 MET B N 1
ATOM 5482 C CA . MET B 1 336 ? 10.125 -21.75 -19 1 98.19 336 MET B CA 1
ATOM 5483 C C . MET B 1 336 ? 10.453 -22.734 -17.875 1 98.19 336 MET B C 1
ATOM 5485 O O . MET B 1 336 ? 11.602 -23.156 -17.734 1 98.19 336 MET B O 1
ATOM 5489 N N . VAL B 1 337 ? 9.461 -23.109 -17.094 1 98.56 337 VAL B N 1
ATOM 5490 C CA . VAL B 1 337 ? 9.664 -24.141 -16.078 1 98.56 337 VAL B CA 1
ATOM 5491 C C . VAL B 1 337 ? 10.125 -25.438 -16.734 1 98.56 337 VAL B C 1
ATOM 5493 O O . VAL B 1 337 ? 11.109 -26.047 -16.312 1 98.56 337 VAL B O 1
ATOM 5496 N N . TYR B 1 338 ? 9.445 -25.812 -17.812 1 98.5 338 TYR B N 1
ATOM 5497 C CA . TYR B 1 338 ? 9.797 -27.031 -18.531 1 98.5 338 TYR B CA 1
ATOM 5498 C C . TYR B 1 338 ? 11.203 -26.938 -19.109 1 98.5 338 TYR B C 1
ATOM 5500 O O . TYR B 1 338 ? 11.984 -27.891 -19.016 1 98.5 338 TYR B O 1
ATOM 5508 N N . GLU B 1 339 ? 11.5 -25.781 -19.688 1 97.62 339 GLU B N 1
ATOM 5509 C CA . GLU B 1 339 ? 12.82 -25.578 -20.266 1 97.62 339 GLU B CA 1
ATOM 5510 C C . GLU B 1 339 ? 13.914 -25.797 -19.219 1 97.62 339 GLU B C 1
ATOM 5512 O O . GLU B 1 339 ? 14.867 -26.547 -19.453 1 97.62 339 GLU B O 1
ATOM 5517 N N . LYS B 1 340 ? 13.719 -25.203 -18.141 1 97.62 340 LYS B N 1
ATOM 5518 C CA . LYS B 1 340 ? 14.734 -25.25 -17.094 1 97.62 340 LYS B CA 1
ATOM 5519 C C . LYS B 1 340 ? 14.836 -26.656 -16.5 1 97.62 340 LYS B C 1
ATOM 5521 O O . LYS B 1 340 ? 15.938 -27.141 -16.219 1 97.62 340 LYS B O 1
ATOM 5526 N N . PHE B 1 341 ? 13.734 -27.234 -16.312 1 98 341 PHE B N 1
ATOM 5527 C CA . PHE B 1 341 ? 13.734 -28.578 -15.75 1 98 341 PHE B CA 1
ATOM 5528 C C . PHE B 1 341 ? 14.477 -29.547 -16.672 1 98 341 PHE B C 1
ATOM 5530 O O . PHE B 1 341 ? 15.305 -30.344 -16.203 1 98 341 PHE B O 1
ATOM 5537 N N . ALA B 1 342 ? 14.242 -29.516 -17.969 1 97.75 342 ALA B N 1
ATOM 5538 C CA . ALA B 1 342 ? 14.883 -30.391 -18.953 1 97.75 342 ALA B CA 1
ATOM 5539 C C . ALA B 1 342 ? 16.391 -30.172 -18.984 1 97.75 342 ALA B C 1
ATOM 5541 O O . ALA B 1 342 ? 17.156 -31.109 -19.219 1 97.75 342 ALA B O 1
ATOM 5542 N N . ASP B 1 343 ? 16.797 -28.984 -18.703 1 96.38 343 ASP B N 1
ATOM 5543 C CA . ASP B 1 343 ? 18.219 -28.625 -18.766 1 96.38 343 ASP B CA 1
ATOM 5544 C C . ASP B 1 343 ? 18.906 -28.891 -17.438 1 96.38 343 ASP B C 1
ATOM 5546 O O . ASP B 1 343 ? 20.109 -28.609 -17.281 1 96.38 343 ASP B O 1
ATOM 5550 N N . GLY B 1 344 ? 18.188 -29.359 -16.484 1 95.81 344 GLY B N 1
ATOM 5551 C CA . GLY B 1 344 ? 18.766 -29.672 -15.195 1 95.81 344 GLY B CA 1
ATOM 5552 C C . GLY B 1 344 ? 18.984 -28.453 -14.328 1 95.81 344 GLY B C 1
ATOM 5553 O O . GLY B 1 344 ? 19.766 -28.5 -13.375 1 95.81 344 GLY B O 1
ATOM 5554 N N . GLU B 1 345 ? 18.281 -27.391 -14.672 1 95.88 345 GLU B N 1
ATOM 5555 C CA . GLU B 1 345 ? 18.406 -26.156 -13.906 1 95.88 345 GLU B CA 1
ATOM 5556 C C . GLU B 1 345 ? 17.453 -26.141 -12.727 1 95.88 345 GLU B C 1
ATOM 5558 O O . GLU B 1 345 ? 16.625 -27.047 -12.578 1 95.88 345 GLU B O 1
ATOM 5563 N N . ILE B 1 346 ? 17.578 -25.125 -11.93 1 94.81 346 ILE B N 1
ATOM 5564 C CA . ILE B 1 346 ? 16.797 -25.016 -10.703 1 94.81 346 ILE B CA 1
ATOM 5565 C C . ILE B 1 346 ? 15.375 -24.578 -11.039 1 94.81 346 ILE B C 1
ATOM 5567 O O . ILE B 1 346 ? 15.18 -23.625 -11.812 1 94.81 346 ILE B O 1
ATOM 5571 N N . VAL B 1 347 ? 14.414 -25.266 -10.516 1 97.88 347 VAL B N 1
ATOM 5572 C CA . VAL B 1 347 ? 13 -24.938 -10.602 1 97.88 347 VAL B CA 1
ATOM 5573 C C . VAL B 1 347 ? 12.383 -24.969 -9.203 1 97.88 347 VAL B C 1
ATOM 5575 O O . VAL B 1 347 ? 12.953 -25.547 -8.273 1 97.88 347 VAL B O 1
ATOM 5578 N N . PRO B 1 348 ? 11.219 -24.281 -9.008 1 98.62 348 PRO B N 1
ATOM 5579 C CA . PRO B 1 348 ? 10.57 -24.359 -7.691 1 98.62 348 PRO B CA 1
ATOM 5580 C C . PRO B 1 348 ? 10.172 -25.781 -7.305 1 98.62 348 PRO B C 1
ATOM 5582 O O . PRO B 1 348 ? 9.68 -26.531 -8.141 1 98.62 348 PRO B O 1
ATOM 5585 N N . THR B 1 349 ? 10.32 -26.109 -6.012 1 98.69 349 THR B N 1
ATOM 5586 C CA . THR B 1 349 ? 10.18 -27.484 -5.559 1 98.69 349 THR B CA 1
ATOM 5587 C C . THR B 1 349 ? 9.047 -27.609 -4.547 1 98.69 349 THR B C 1
ATOM 5589 O O . THR B 1 349 ? 8.422 -26.609 -4.18 1 98.69 349 THR B O 1
ATOM 5592 N N . PHE B 1 350 ? 8.82 -28.844 -4.117 1 98.81 350 PHE B N 1
ATOM 5593 C CA . PHE B 1 350 ? 7.816 -29.109 -3.092 1 98.81 350 PHE B CA 1
ATOM 5594 C C . PHE B 1 350 ? 8.227 -28.484 -1.762 1 98.81 350 PHE B C 1
ATOM 5596 O O . PHE B 1 350 ? 7.375 -28.078 -0.969 1 98.81 350 PHE B O 1
ATOM 5603 N N . GLU B 1 351 ? 9.539 -28.359 -1.516 1 97.81 351 GLU B N 1
ATOM 5604 C CA . GLU B 1 351 ? 10 -27.672 -0.319 1 97.81 351 GLU B CA 1
ATOM 5605 C C . GLU B 1 351 ? 9.594 -26.188 -0.352 1 97.81 351 GLU B C 1
ATOM 5607 O O . GLU B 1 351 ? 9.211 -25.625 0.674 1 97.81 351 GLU B O 1
ATOM 5612 N N . ASP B 1 352 ? 9.711 -25.594 -1.504 1 98.06 352 ASP B N 1
ATOM 5613 C CA . ASP B 1 352 ? 9.242 -24.234 -1.673 1 98.06 352 ASP B CA 1
ATOM 5614 C C . ASP B 1 352 ? 7.746 -24.125 -1.369 1 98.06 352 ASP B C 1
ATOM 5616 O O . ASP B 1 352 ? 7.305 -23.156 -0.737 1 98.06 352 ASP B O 1
ATOM 5620 N N . ALA B 1 353 ? 7.043 -25.109 -1.83 1 98.56 353 ALA B N 1
ATOM 5621 C CA . ALA B 1 353 ? 5.602 -25.125 -1.604 1 98.56 353 ALA B CA 1
ATOM 5622 C C . ALA B 1 353 ? 5.277 -25.203 -0.114 1 98.56 353 ALA B C 1
ATOM 5624 O O . ALA B 1 353 ? 4.379 -24.5 0.367 1 98.56 353 ALA B O 1
ATOM 5625 N N . VAL B 1 354 ? 5.969 -26.047 0.598 1 98.12 354 VAL B N 1
ATOM 5626 C CA . VAL B 1 354 ? 5.738 -26.203 2.029 1 98.12 354 VAL B CA 1
ATOM 5627 C C . VAL B 1 354 ? 5.941 -24.859 2.738 1 98.12 354 VAL B C 1
ATOM 5629 O O . VAL B 1 354 ? 5.113 -24.453 3.555 1 98.12 354 VAL B O 1
ATOM 5632 N N . ARG B 1 355 ? 6.992 -24.156 2.416 1 97.62 355 ARG B N 1
ATOM 5633 C CA . ARG B 1 355 ? 7.27 -22.859 3.02 1 97.62 355 ARG B CA 1
ATOM 5634 C C . ARG B 1 355 ? 6.125 -21.875 2.762 1 97.62 355 ARG B C 1
ATOM 5636 O O . ARG B 1 355 ? 5.727 -21.141 3.66 1 97.62 355 ARG B O 1
ATOM 5643 N N . ARG B 1 356 ? 5.648 -21.922 1.582 1 98 356 ARG B N 1
ATOM 5644 C CA . ARG B 1 356 ? 4.574 -21 1.228 1 98 356 ARG B CA 1
ATOM 5645 C C . ARG B 1 356 ? 3.271 -21.375 1.921 1 98 356 ARG B C 1
ATOM 5647 O O . ARG B 1 356 ? 2.516 -20.5 2.357 1 98 356 ARG B O 1
ATOM 5654 N N . HIS B 1 357 ? 2.984 -22.703 2.039 1 97.44 357 HIS B N 1
ATOM 5655 C CA . HIS B 1 357 ? 1.834 -23.156 2.816 1 97.44 357 HIS B CA 1
ATOM 5656 C C . HIS B 1 357 ? 1.93 -22.672 4.262 1 97.44 357 HIS B C 1
ATOM 5658 O O . HIS B 1 357 ? 0.947 -22.188 4.828 1 97.44 357 HIS B O 1
ATOM 5664 N N . GLU B 1 358 ? 3.076 -22.797 4.832 1 97.5 358 GLU B N 1
ATOM 5665 C CA . GLU B 1 358 ? 3.283 -22.375 6.207 1 97.5 358 GLU B CA 1
ATOM 5666 C C . GLU B 1 358 ? 3.051 -20.859 6.352 1 97.5 358 GLU B C 1
ATOM 5668 O O . GLU B 1 358 ? 2.455 -20.422 7.336 1 97.5 358 GLU B O 1
ATOM 5673 N N . PHE B 1 359 ? 3.537 -20.156 5.453 1 97.94 359 PHE B N 1
ATOM 5674 C CA . PHE B 1 359 ? 3.311 -18.719 5.438 1 97.94 359 PHE B CA 1
ATOM 5675 C C . PHE B 1 359 ? 1.819 -18.406 5.422 1 97.94 359 PHE B C 1
ATOM 5677 O O . PHE B 1 359 ? 1.351 -17.547 6.18 1 97.94 359 PHE B O 1
ATOM 5684 N N . LEU B 1 360 ? 1.09 -19.047 4.559 1 97.62 360 LEU B N 1
ATOM 5685 C CA . LEU B 1 360 ? -0.341 -18.797 4.418 1 97.62 360 LEU B CA 1
ATOM 5686 C C . LEU B 1 360 ? -1.088 -19.203 5.688 1 97.62 360 LEU B C 1
ATOM 5688 O O . LEU B 1 360 ? -2.023 -18.516 6.102 1 97.62 360 LEU B O 1
ATOM 5692 N N . ASP B 1 361 ? -0.685 -20.297 6.293 1 96.75 361 ASP B N 1
ATOM 5693 C CA . ASP B 1 361 ? -1.26 -20.656 7.586 1 96.75 361 ASP B CA 1
ATOM 5694 C C . ASP B 1 361 ? -1.091 -19.516 8.594 1 96.75 361 ASP B C 1
ATOM 5696 O O . ASP B 1 361 ? -2.031 -19.156 9.305 1 96.75 361 ASP B O 1
ATOM 5700 N N . ALA B 1 362 ? 0.098 -18.969 8.617 1 97.25 362 ALA B N 1
ATOM 5701 C CA . ALA B 1 362 ? 0.384 -17.859 9.523 1 97.25 362 ALA B CA 1
ATOM 5702 C C . ALA B 1 362 ? -0.455 -16.625 9.164 1 97.25 362 ALA B C 1
ATOM 5704 O O . ALA B 1 362 ? -0.943 -15.922 10.055 1 97.25 362 ALA B O 1
ATOM 5705 N N . MET B 1 363 ? -0.61 -16.375 7.914 1 96.94 363 MET B N 1
ATOM 5706 C CA . MET B 1 363 ? -1.422 -15.25 7.441 1 96.94 363 MET B CA 1
ATOM 5707 C C . MET B 1 363 ? -2.861 -15.383 7.93 1 96.94 363 MET B C 1
ATOM 5709 O O . MET B 1 363 ? -3.42 -14.43 8.484 1 96.94 363 MET B O 1
ATOM 5713 N N . PHE B 1 364 ? -3.465 -16.547 7.73 1 96.62 364 PHE B N 1
ATOM 5714 C CA . PHE B 1 364 ? -4.844 -16.781 8.141 1 96.62 364 PHE B CA 1
ATOM 5715 C C . PHE B 1 364 ? -4.98 -16.688 9.656 1 96.62 364 PHE B C 1
ATOM 5717 O O . PHE B 1 364 ? -5.945 -16.125 10.172 1 96.62 364 PHE B O 1
ATOM 5724 N N . ALA B 1 365 ? -4.012 -17.266 10.359 1 96.12 365 ALA B N 1
ATOM 5725 C CA . ALA B 1 365 ? -4.027 -17.188 11.812 1 96.12 365 ALA B CA 1
ATOM 5726 C C . ALA B 1 365 ? -3.961 -15.734 12.281 1 96.12 365 ALA B C 1
ATOM 5728 O O . ALA B 1 365 ? -4.641 -15.359 13.242 1 96.12 365 ALA B O 1
ATOM 5729 N N . SER B 1 366 ? -3.125 -14.953 11.656 1 96.62 366 SER B N 1
ATOM 5730 C CA . SER B 1 366 ? -2.998 -13.539 11.984 1 96.62 366 SER B CA 1
ATOM 5731 C C . SER B 1 366 ? -4.34 -12.82 11.875 1 96.62 366 SER B C 1
ATOM 5733 O O . SER B 1 366 ? -4.766 -12.141 12.812 1 96.62 366 SER B O 1
ATOM 5735 N N . ASP B 1 367 ? -4.98 -12.977 10.758 1 95.81 367 ASP B N 1
ATOM 5736 C CA . ASP B 1 367 ? -6.27 -12.328 10.539 1 95.81 367 ASP B CA 1
ATOM 5737 C C . ASP B 1 367 ? -7.293 -12.781 11.578 1 95.81 367 ASP B C 1
ATOM 5739 O O . ASP B 1 367 ? -8.023 -11.961 12.133 1 95.81 367 ASP B O 1
ATOM 5743 N N . GLU B 1 368 ? -7.379 -14.023 11.828 1 94.25 368 GLU B N 1
ATOM 5744 C CA . GLU B 1 368 ? -8.32 -14.578 12.797 1 94.25 368 GLU B CA 1
ATOM 5745 C C . GLU B 1 368 ? -8.086 -14 14.188 1 94.25 368 GLU B C 1
ATOM 5747 O O . GLU B 1 368 ? -9.016 -13.883 14.984 1 94.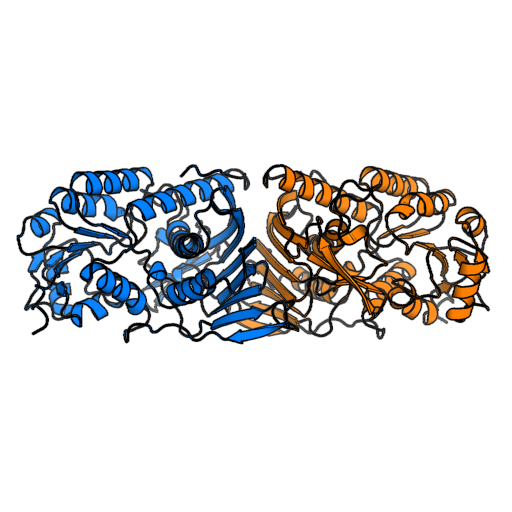25 368 GLU B O 1
ATOM 5752 N N . ASN B 1 369 ? -6.859 -13.688 14.414 1 94.44 369 ASN B N 1
ATOM 5753 C CA . ASN B 1 369 ? -6.5 -13.156 15.727 1 94.44 369 ASN B CA 1
ATOM 5754 C C . ASN B 1 369 ? -6.355 -11.633 15.688 1 94.44 369 ASN B C 1
ATOM 5756 O O . ASN B 1 369 ? -5.484 -11.07 16.359 1 94.44 369 ASN B O 1
ATOM 5760 N N . GLY B 1 370 ? -7.039 -10.969 14.852 1 91.31 370 GLY B N 1
ATOM 5761 C CA . GLY B 1 370 ? -7.141 -9.523 14.844 1 91.31 370 GLY B CA 1
ATOM 5762 C C . GLY B 1 370 ? -5.926 -8.844 14.242 1 91.31 370 GLY B C 1
ATOM 5763 O O . GLY B 1 370 ? -5.566 -7.73 14.641 1 91.31 370 GLY B O 1
ATOM 5764 N N . GLY B 1 371 ? -5.215 -9.602 13.438 1 93.25 371 GLY B N 1
ATOM 5765 C CA . GLY B 1 371 ? -4.055 -9.023 12.773 1 93.25 371 GLY B CA 1
ATOM 5766 C C . GLY B 1 371 ? -2.77 -9.203 13.562 1 93.25 371 GLY B C 1
ATOM 5767 O O . GLY B 1 371 ? -1.772 -8.531 13.289 1 93.25 371 GLY B O 1
ATOM 5768 N N . SER B 1 372 ? -2.734 -10.031 14.547 1 92.25 372 SER B N 1
ATOM 5769 C CA . SER B 1 372 ? -1.559 -10.258 15.383 1 92.25 372 SER B CA 1
ATOM 5770 C C . SER B 1 372 ? -0.372 -10.727 14.547 1 92.25 372 SER B C 1
ATOM 5772 O O . SER B 1 372 ? -0.539 -11.5 13.602 1 92.25 372 SER B O 1
ATOM 5774 N N . VAL B 1 373 ? 0.752 -10.242 14.938 1 93.75 373 VAL B N 1
ATOM 5775 C CA . VAL B 1 373 ? 1.958 -10.625 14.211 1 93.75 373 VAL B CA 1
ATOM 5776 C C . VAL B 1 373 ? 2.279 -12.094 14.477 1 93.75 373 VAL B C 1
ATOM 5778 O O . VAL B 1 373 ? 2.346 -12.516 15.633 1 93.75 373 VAL B O 1
ATOM 5781 N N . GLN B 1 374 ? 2.443 -12.789 13.344 1 93.81 374 GLN B N 1
ATOM 5782 C CA . GLN B 1 374 ? 2.889 -14.18 13.422 1 93.81 374 GLN B CA 1
ATOM 5783 C C . GLN B 1 374 ? 4.34 -14.312 12.969 1 93.81 374 GLN B C 1
ATOM 5785 O O . GLN B 1 374 ? 4.758 -13.688 11.992 1 93.81 374 GLN B O 1
ATOM 5790 N N . ALA B 1 375 ? 5.066 -15.203 13.688 1 92.19 375 ALA B N 1
ATOM 5791 C CA . ALA B 1 375 ? 6.461 -15.453 13.336 1 92.19 375 ALA B CA 1
ATOM 5792 C C . ALA B 1 375 ? 6.613 -16.797 12.625 1 92.19 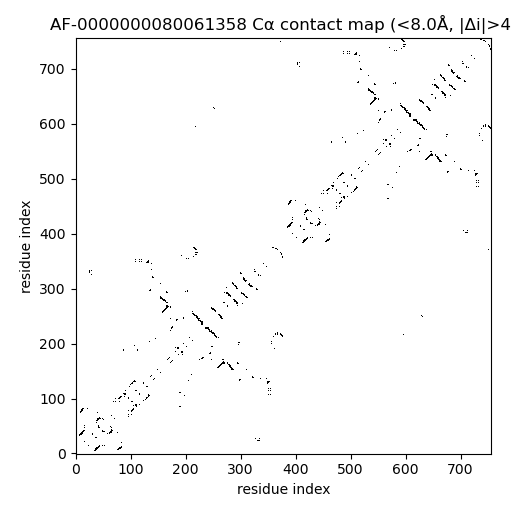375 ALA B C 1
ATOM 5794 O O . ALA B 1 375 ? 5.965 -17.781 12.984 1 92.19 375 ALA B O 1
ATOM 5795 N N . LEU B 1 376 ? 7.406 -16.703 11.602 1 90.69 376 LEU B N 1
ATOM 5796 C CA . LEU B 1 376 ? 7.715 -17.922 10.852 1 90.69 376 LEU B CA 1
ATOM 5797 C C . LEU B 1 376 ? 9.148 -18.359 11.102 1 90.69 376 LEU B C 1
ATOM 5799 O O . LEU B 1 376 ? 10.055 -17.531 11.18 1 90.69 376 LEU B O 1
ATOM 5803 N N . MET B 1 377 ? 9.398 -19.688 11.5 1 79.88 377 MET B N 1
ATOM 5804 C CA . MET B 1 377 ? 10.719 -20.234 11.789 1 79.88 377 MET B CA 1
ATOM 5805 C C . MET B 1 377 ? 11.164 -21.188 10.68 1 79.88 377 MET B C 1
ATOM 5807 O O . MET B 1 377 ? 10.562 -22.234 10.484 1 79.88 377 MET B O 1
ATOM 5811 N N . TYR B 1 378 ? 11.68 -20.594 9.625 1 67.62 378 TYR B N 1
ATOM 5812 C CA . TYR B 1 378 ? 12.125 -21.516 8.586 1 67.62 378 TYR B CA 1
ATOM 5813 C C . TYR B 1 378 ? 13.344 -22.297 9.055 1 67.62 378 TYR B C 1
ATOM 5815 O O . TYR B 1 378 ? 14.102 -21.844 9.906 1 67.62 378 TYR B O 1
#